Protein AF-A0A7M4A705-F1 (afdb_monomer)

Nearest PDB structures (foldseek):
  5vox-assembly1_R  TM=2.784E-01  e=8.210E+00  Saccharomyces cerevisiae S288C

Sequence (404 aa):
MNDDNDATVGVFSNENLLPVPAVLATLLVLFFGTDYVANGGIESDGYVDLLILPVIAALAAFLGMVLNTFGESASATKSRNSLISILIIFISYILIEFSILEPLEGFTFAFMAVSSLLLFISGRNEELTILLSVVIGFHLAISTATRYSLDETSWAGNPDELIDVVRSSIGSIFFASWAASISLGVLLTLAMRGRFATPGTGSWFSDLPSIMPNAGIITATAVFVVNLIPVIWLSTFDDVTSYDNHLYLGSVWAIFATIVVIFVSFCNSERWHVLGTVVALNWVMYTLAHLQEIGNDLPLSQLNGDGNISLFTWFLLVFWLNVGGMMIAASGRFGDISPRRDNSEFRKWWNQHSYGVMVSLALFVALAVRVGWNVLPAMNAAGTGLWDMSGGSDPWYMKRVVDY

Secondary structure (DSSP, 8-state):
-------------GGGGTHHHHHHHHHHHHHHHHHHHHHS---GGGHHHHHHHHHHHHHHHHHHHHHHHT---TTSHHHHHHHHHHHHHHHHHHHHHTTSS-HHHHHHHHHHHHHHHHHHHTT-HHHHHHHHHHHHHHHHHHHHHHT---BGGG--S-HHHHHHHHHHHHHHHHHHHHHHHHHHHHHHHHHHBTTTBPPP-STTTTTS-SS--HHHHHHHHHHHHHHHHHHHHHTT--BHHHHHTT-S--HHHHHHHHHHHHHHHHHHHTT-HHHHHHHHHHHHHHHHHHHHHTTPPPSSGGGS--SHHHHHHHHHHHHHHHHHHHHHHHTTTTS--SPPSS--HHHHHHHHHHHHHHHHHHHHHHHHHHIIIIIHHHH--TTTTS----S-SHHHHHHHHHH-

Solvent-accessible surface area (backbone atoms only — not comparable to full-atom values): 21625 Å² total; per-residue (Å²): 134,87,81,90,83,84,74,82,68,78,75,80,69,63,44,67,59,46,58,50,63,52,51,52,53,54,50,49,52,51,51,53,53,47,40,34,62,50,62,76,50,82,66,87,87,58,56,66,80,57,42,48,56,37,50,40,32,41,52,20,28,51,50,17,46,55,69,62,74,81,64,87,63,82,82,62,42,63,64,48,50,53,50,50,41,51,48,44,42,50,50,27,51,48,36,32,76,70,67,76,34,53,70,66,50,23,50,41,27,30,52,29,17,40,51,26,28,55,26,51,76,59,34,22,45,51,59,40,42,36,50,50,20,46,54,34,20,45,45,48,11,50,50,51,23,78,68,56,74,58,40,63,86,72,61,84,74,56,75,60,57,49,55,52,51,54,53,49,51,34,50,50,45,22,53,17,38,25,49,23,28,35,32,43,23,49,32,49,37,50,67,30,26,53,75,43,29,68,60,31,70,28,85,92,52,48,88,52,64,53,57,64,53,68,70,58,52,51,49,34,47,51,43,21,52,45,27,37,47,26,32,54,54,59,29,66,53,56,44,47,54,55,58,74,69,52,56,63,64,44,59,68,56,26,52,53,50,38,51,48,54,53,49,31,52,49,23,53,62,57,32,38,39,42,61,20,43,48,53,51,50,51,51,52,50,50,50,55,52,48,41,44,75,48,70,45,85,57,96,51,67,57,71,71,45,94,47,70,68,15,56,50,47,51,50,51,50,56,50,50,51,46,53,50,42,40,52,46,32,72,69,38,77,84,43,71,62,69,79,61,94,64,82,30,71,67,55,53,51,42,72,76,45,42,69,61,53,51,53,53,50,50,51,51,50,51,49,52,52,48,38,62,70,48,48,51,52,24,53,57,24,78,86,60,82,53,53,36,67,82,79,52,69,63,56,55,55,52,47,53,61,71,75,103

Radius of gyration: 25.68 Å; Cα contacts (8 Å, |Δi|>4): 432; chains: 1; bounding box: 62×64×97 Å

Foldseek 3Di:
DDDPPPPPPPDPQCLALVLLVVLLVVLVVLLQVLCCLQPVGDDPPPPCVLCLLLVLLSVLLSLLLVVQVPDDDDPVRPVVLVVVLVVLLVVLVVCCVVVVDPPSSSVSSSVNNNVSNVCVVQLVSLVNLLVSLLRSQLSSLLVSLVPHDADAPPDPDDPLVLVLLSVVLSVQLSVLSSQLSSLVSNLSSLQSQLPRHDQGCDLLRVLADSHHDPLVSVLSVQLNVLSSQQSSFSSNHRHSVLSVLVLGDTPVLSVVSNVLSVVLSQCLLQLVQLVSLLSVLVSVLVVVLVNLVSPHDDPDNLCNDPDPSNVVVSVCVNVVSSVVSNVCSVVQVSHDNPGDPDHGSVVVSCVVCVVVVVVVVVVVVVVVCCCVPPVSCQQRDPPPPGGDPPPPDVVVVVVVVVVD

Mean predicted aligned error: 9.16 Å

Structure (mmCIF, N/CA/C/O backbone):
data_AF-A0A7M4A705-F1
#
_entry.id   AF-A0A7M4A705-F1
#
loop_
_atom_site.group_PDB
_atom_site.id
_atom_site.type_symbol
_atom_site.label_atom_id
_atom_site.label_alt_id
_atom_site.label_comp_id
_atom_site.label_asym_id
_atom_site.label_entity_id
_atom_site.label_seq_id
_atom_site.pdbx_PDB_ins_code
_atom_site.Cartn_x
_atom_site.Cartn_y
_atom_site.Cartn_z
_atom_site.occupancy
_atom_site.B_iso_or_equiv
_atom_site.auth_seq_id
_atom_site.auth_comp_id
_atom_site.auth_asym_id
_atom_site.auth_atom_id
_atom_site.pdbx_PDB_model_num
ATOM 1 N N . MET A 1 1 ? -18.589 -11.252 60.929 1.00 35.91 1 MET A N 1
ATOM 2 C CA . MET A 1 1 ? -18.069 -12.181 59.911 1.00 35.91 1 MET A CA 1
ATOM 3 C C . MET A 1 1 ? -18.164 -11.439 58.597 1.00 35.91 1 MET A C 1
ATOM 5 O O . MET A 1 1 ? -19.275 -11.191 58.152 1.00 35.91 1 MET A O 1
ATOM 9 N N . ASN A 1 2 ? -17.018 -10.941 58.126 1.00 32.50 2 ASN A N 1
ATOM 10 C CA . ASN A 1 2 ? -16.837 -10.385 56.787 1.00 32.50 2 ASN A CA 1
ATOM 11 C C . ASN A 1 2 ? -17.105 -11.486 55.765 1.00 32.50 2 ASN A C 1
ATOM 13 O O . ASN A 1 2 ? -16.564 -12.572 55.941 1.00 32.50 2 ASN A O 1
ATOM 17 N N . ASP A 1 3 ? -17.828 -11.158 54.702 1.00 31.78 3 ASP A N 1
ATOM 18 C CA . ASP A 1 3 ? -17.612 -11.770 53.395 1.00 31.78 3 ASP A CA 1
ATOM 19 C C . ASP A 1 3 ? -17.356 -10.621 52.415 1.00 31.78 3 ASP A C 1
ATOM 21 O O . ASP A 1 3 ? -18.271 -9.993 51.883 1.00 31.78 3 ASP A O 1
ATOM 25 N N . ASP A 1 4 ? -16.069 -10.308 52.267 1.00 32.56 4 ASP A N 1
ATOM 26 C CA . ASP A 1 4 ? -15.513 -9.468 51.216 1.00 32.56 4 ASP A CA 1
ATOM 27 C C . ASP A 1 4 ? -15.611 -10.243 49.892 1.00 32.56 4 ASP A C 1
ATOM 29 O O . ASP A 1 4 ? -14.819 -11.147 49.640 1.00 32.56 4 ASP A O 1
ATOM 33 N N . ASN A 1 5 ? -16.597 -9.916 49.054 1.00 35.31 5 ASN A N 1
ATOM 34 C CA . ASN A 1 5 ? -16.778 -10.510 47.722 1.00 35.31 5 ASN A CA 1
ATOM 35 C C . ASN A 1 5 ? -16.990 -9.443 46.636 1.00 35.31 5 ASN A C 1
ATOM 37 O O . ASN A 1 5 ? -17.727 -9.664 45.680 1.00 35.31 5 ASN A O 1
ATOM 41 N N . ASP A 1 6 ? -16.330 -8.290 46.767 1.00 32.19 6 ASP A N 1
ATOM 42 C CA . ASP A 1 6 ? -16.432 -7.196 45.789 1.00 32.19 6 ASP A CA 1
ATOM 43 C C . ASP A 1 6 ? -15.060 -6.740 45.269 1.00 32.19 6 ASP A C 1
ATOM 45 O O . ASP A 1 6 ? -14.727 -5.560 45.201 1.00 32.19 6 ASP A O 1
ATOM 49 N N . ALA A 1 7 ? -14.226 -7.716 44.911 1.00 30.45 7 ALA A N 1
ATOM 50 C CA . ALA A 1 7 ? -12.954 -7.483 44.238 1.00 30.45 7 ALA A CA 1
ATOM 51 C C . ALA A 1 7 ? -12.824 -8.379 43.001 1.00 30.45 7 ALA A C 1
ATOM 53 O O . ALA A 1 7 ? -11.877 -9.153 42.864 1.00 30.45 7 ALA A O 1
ATOM 54 N N . THR A 1 8 ? -13.744 -8.244 42.042 1.00 31.98 8 THR A N 1
ATOM 55 C CA . THR A 1 8 ? -13.377 -8.496 40.643 1.00 31.98 8 THR A CA 1
ATOM 56 C C . THR A 1 8 ? -12.507 -7.333 40.184 1.00 31.98 8 THR A C 1
ATOM 58 O O . THR A 1 8 ? -12.970 -6.398 39.534 1.00 31.98 8 THR A O 1
ATOM 61 N N . VAL A 1 9 ? -11.234 -7.376 40.585 1.00 32.25 9 VAL A N 1
ATOM 62 C CA . VAL A 1 9 ? -10.157 -6.591 39.984 1.00 32.25 9 VAL A CA 1
ATOM 63 C C . VAL A 1 9 ? -10.274 -6.793 38.478 1.00 32.25 9 VAL A C 1
ATOM 65 O O . VAL A 1 9 ? -10.181 -7.926 38.003 1.00 32.25 9 VAL A O 1
ATOM 68 N N . GLY A 1 10 ? -10.563 -5.712 37.749 1.00 32.25 10 GLY A N 1
ATOM 69 C CA . GLY A 1 10 ? -10.679 -5.725 36.297 1.00 32.25 10 GLY A CA 1
ATOM 70 C C . GLY A 1 10 ? -9.445 -6.390 35.707 1.00 32.25 10 GLY A C 1
ATOM 71 O O . GLY A 1 10 ? -8.340 -5.856 35.791 1.00 32.25 10 GLY A O 1
ATOM 72 N N . VAL A 1 11 ? -9.629 -7.598 35.177 1.00 32.50 11 VAL A N 1
ATOM 73 C CA . VAL A 1 11 ? -8.563 -8.351 34.527 1.00 32.50 11 VAL A CA 1
ATOM 74 C C . VAL A 1 11 ? -8.076 -7.495 33.368 1.00 32.50 11 VAL A C 1
ATOM 76 O O . VAL A 1 11 ? -8.828 -7.184 32.447 1.00 32.50 11 VAL A O 1
ATOM 79 N N . PHE A 1 12 ? -6.821 -7.072 33.465 1.00 41.53 12 PHE A N 1
ATOM 80 C CA . PHE A 1 12 ? -6.098 -6.324 32.452 1.00 41.53 12 PHE A CA 1
ATOM 81 C C . PHE A 1 12 ? -6.189 -7.092 31.123 1.00 41.53 12 PHE A C 1
ATOM 83 O O . PHE A 1 12 ? -5.509 -8.104 30.942 1.00 41.53 12 PHE A O 1
ATOM 90 N N . SER A 1 13 ? -7.071 -6.686 30.202 1.00 48.84 13 SER A N 1
ATOM 91 C CA . SER A 1 13 ? -7.188 -7.370 28.911 1.00 48.84 13 SER A CA 1
ATOM 92 C C . SER A 1 13 ? -6.020 -6.931 28.023 1.00 48.84 13 SER A C 1
ATOM 94 O O . SER A 1 13 ? -6.137 -5.992 27.234 1.00 48.84 13 SER A O 1
ATOM 96 N N . ASN A 1 14 ? -4.878 -7.612 28.169 1.00 60.25 14 ASN A N 1
ATOM 97 C CA . ASN A 1 14 ? -3.669 -7.438 27.350 1.00 60.25 14 ASN A CA 1
ATOM 98 C C . ASN A 1 14 ? -3.934 -7.521 25.837 1.00 60.25 14 ASN A C 1
ATOM 100 O O . ASN A 1 14 ? -3.104 -7.077 25.048 1.00 60.25 14 ASN A O 1
ATOM 104 N N . GLU A 1 15 ? -5.077 -8.082 25.437 1.00 61.69 15 GLU A N 1
ATOM 105 C CA . GLU A 1 15 ? -5.498 -8.251 24.047 1.00 61.69 15 GLU A CA 1
ATOM 106 C C . GLU A 1 15 ? -5.378 -6.933 23.269 1.00 61.69 15 GLU A C 1
ATOM 108 O O . GLU A 1 15 ? -4.644 -6.857 22.290 1.00 61.69 15 GLU A O 1
ATOM 113 N N . ASN A 1 16 ? -5.925 -5.833 23.788 1.00 74.00 16 ASN A N 1
ATOM 114 C CA . ASN A 1 16 ? -5.931 -4.562 23.060 1.00 74.00 16 ASN A CA 1
ATOM 115 C C . ASN A 1 16 ? -4.558 -3.898 22.889 1.00 74.00 16 ASN A C 1
ATOM 117 O O . ASN A 1 16 ? -4.457 -2.959 22.109 1.00 74.00 16 ASN A O 1
ATOM 121 N N . LEU A 1 17 ? -3.510 -4.366 23.572 1.00 82.69 17 LEU A N 1
ATOM 122 C CA . LEU A 1 17 ? -2.152 -3.825 23.445 1.00 82.69 17 LEU A CA 1
ATOM 123 C C . LEU A 1 17 ? -1.294 -4.596 22.429 1.00 82.69 17 LEU A C 1
ATOM 125 O O . LEU A 1 17 ? -0.281 -4.066 21.977 1.00 82.69 17 LEU A O 1
ATOM 129 N N . LEU A 1 18 ? -1.696 -5.812 22.031 1.00 86.06 18 LEU A N 1
ATOM 130 C CA . LEU A 1 18 ? -0.962 -6.653 21.075 1.00 86.06 18 LEU A CA 1
ATOM 131 C C . LEU A 1 18 ? -0.768 -6.038 19.670 1.00 86.06 18 LEU A C 1
ATOM 133 O O . LEU A 1 18 ? 0.268 -6.319 19.061 1.00 86.06 18 LEU A O 1
ATOM 137 N N . PRO A 1 19 ? -1.686 -5.210 19.124 1.00 87.94 19 PRO A N 1
ATOM 138 C CA . PRO A 1 19 ? -1.500 -4.594 17.808 1.00 87.94 19 PRO A CA 1
ATOM 139 C C . PRO A 1 19 ? -0.195 -3.812 17.661 1.00 87.94 19 PRO A C 1
ATOM 141 O O . PRO A 1 19 ? 0.418 -3.862 16.601 1.00 87.94 19 PRO A O 1
ATOM 144 N N . VAL A 1 20 ? 0.275 -3.148 18.721 1.00 91.69 20 VAL A N 1
ATOM 145 C CA . VAL A 1 20 ? 1.488 -2.321 18.660 1.00 91.69 20 VAL A CA 1
ATOM 146 C C . VAL A 1 20 ? 2.751 -3.147 18.364 1.00 91.69 20 VAL A C 1
ATOM 148 O O . VAL A 1 20 ? 3.382 -2.905 17.331 1.00 91.69 20 VAL A O 1
ATOM 151 N N . PRO A 1 21 ? 3.132 -4.144 19.193 1.00 92.69 21 PRO A N 1
ATOM 152 C CA . PRO A 1 21 ? 4.294 -4.979 18.904 1.00 92.69 21 PRO A CA 1
ATOM 153 C C . PRO A 1 21 ? 4.106 -5.833 17.644 1.00 92.69 21 PRO A C 1
ATOM 155 O O . PRO A 1 21 ? 5.085 -6.090 16.948 1.00 92.69 21 PRO A O 1
ATOM 158 N N . ALA A 1 22 ? 2.875 -6.244 17.312 1.00 92.81 22 ALA A N 1
ATOM 159 C CA . ALA A 1 22 ? 2.604 -7.009 16.096 1.00 92.81 22 ALA A CA 1
ATOM 160 C C . ALA A 1 22 ? 2.876 -6.189 14.823 1.00 92.81 22 ALA A C 1
ATOM 162 O O . ALA A 1 22 ? 3.562 -6.674 13.922 1.00 92.81 22 ALA A O 1
ATOM 163 N N . VAL A 1 23 ? 2.388 -4.944 14.757 1.00 94.69 23 VAL A N 1
ATOM 164 C CA . VAL A 1 23 ? 2.645 -4.031 13.629 1.00 94.69 23 VAL A CA 1
ATOM 165 C C . VAL A 1 23 ? 4.131 -3.705 13.523 1.00 94.69 23 VAL A C 1
ATOM 167 O O . VAL A 1 23 ? 4.688 -3.796 12.435 1.00 94.69 23 VAL A O 1
ATOM 170 N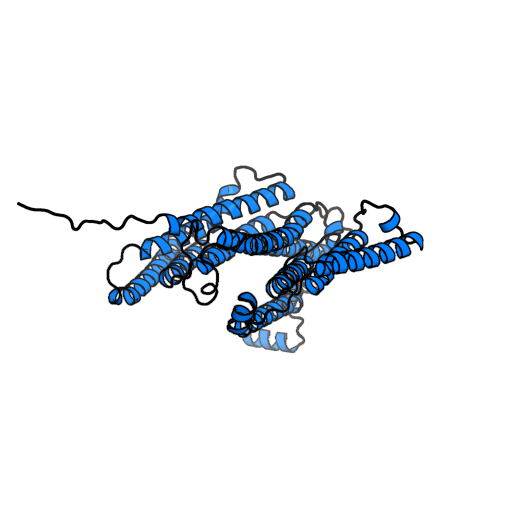 N . LEU A 1 24 ? 4.802 -3.396 14.638 1.00 95.44 24 LEU A N 1
ATOM 171 C CA . LEU A 1 24 ? 6.242 -3.136 14.610 1.00 95.44 24 LEU A CA 1
ATOM 172 C C . LEU A 1 24 ? 7.014 -4.350 14.071 1.00 95.44 24 LEU A C 1
ATOM 174 O O . LEU A 1 24 ? 7.782 -4.214 13.125 1.00 95.44 24 LEU A O 1
ATOM 178 N N . ALA A 1 25 ? 6.789 -5.544 14.627 1.00 95.38 25 ALA A N 1
ATOM 179 C CA . ALA A 1 25 ? 7.526 -6.745 14.237 1.00 95.38 25 ALA A CA 1
ATOM 180 C C . ALA A 1 25 ? 7.324 -7.109 12.758 1.00 95.38 25 ALA A C 1
ATOM 182 O O . ALA A 1 25 ? 8.271 -7.461 12.063 1.00 95.38 25 ALA A O 1
ATOM 183 N N . THR A 1 26 ? 6.096 -7.011 12.260 1.00 95.25 26 THR A N 1
ATOM 184 C CA . THR A 1 26 ? 5.763 -7.352 10.868 1.00 95.25 26 THR A CA 1
ATOM 185 C C . THR A 1 26 ? 6.306 -6.339 9.865 1.00 95.25 26 THR A C 1
ATOM 187 O O . THR A 1 26 ? 6.794 -6.742 8.810 1.00 95.25 26 THR A O 1
ATOM 190 N N . LEU A 1 27 ? 6.290 -5.046 10.195 1.00 96.00 27 LEU A N 1
ATOM 191 C CA . LEU A 1 27 ? 6.918 -4.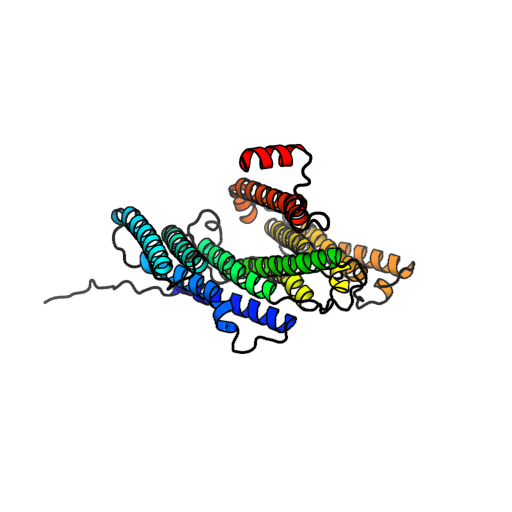018 9.366 1.00 96.00 27 LEU A CA 1
ATOM 192 C C . LEU A 1 27 ? 8.445 -4.126 9.375 1.00 96.00 27 LEU A C 1
ATOM 194 O O . LEU A 1 27 ? 9.065 -3.923 8.336 1.00 96.00 27 LEU A O 1
ATOM 198 N N . LEU A 1 28 ? 9.052 -4.521 10.498 1.00 94.00 28 LEU A N 1
ATOM 199 C CA . LEU A 1 28 ? 10.480 -4.845 10.543 1.00 94.00 28 LEU A CA 1
ATOM 200 C C . LEU A 1 28 ? 10.816 -6.050 9.659 1.00 94.00 28 LEU A C 1
ATOM 202 O O . LEU A 1 28 ? 11.815 -6.018 8.953 1.00 94.00 28 LEU A O 1
ATOM 206 N N . VAL A 1 29 ? 9.977 -7.092 9.643 1.00 94.06 29 VAL A N 1
ATOM 207 C CA . VAL A 1 29 ? 10.157 -8.233 8.728 1.00 94.06 29 VAL A CA 1
ATOM 208 C C . VAL A 1 29 ? 10.083 -7.788 7.270 1.00 94.06 29 VAL A C 1
ATOM 210 O O . VAL A 1 29 ? 10.914 -8.219 6.473 1.00 94.06 29 VAL A O 1
ATOM 213 N N . LEU A 1 30 ? 9.129 -6.918 6.920 1.00 93.88 30 LEU A N 1
ATOM 214 C CA . LEU A 1 30 ? 9.053 -6.339 5.580 1.00 93.88 30 LEU A CA 1
ATOM 215 C C . LEU A 1 30 ? 10.343 -5.577 5.248 1.00 93.88 30 LEU A C 1
ATOM 217 O O . LEU A 1 30 ? 10.970 -5.886 4.243 1.00 93.88 30 LEU A O 1
ATOM 221 N N . PHE A 1 31 ? 10.765 -4.661 6.123 1.00 91.81 31 PHE A N 1
ATOM 222 C CA . PHE A 1 31 ? 11.977 -3.856 5.962 1.00 91.81 31 PHE A CA 1
ATOM 223 C C . PHE A 1 31 ? 13.240 -4.708 5.779 1.00 91.81 31 PHE A C 1
ATOM 225 O O . PHE A 1 31 ? 13.969 -4.533 4.806 1.00 91.81 31 PHE A O 1
ATOM 232 N N . PHE A 1 32 ? 13.493 -5.660 6.680 1.00 90.25 32 PHE A N 1
ATOM 233 C CA . PHE A 1 32 ? 14.672 -6.521 6.585 1.00 90.25 32 PHE A CA 1
ATOM 234 C C . PHE A 1 32 ? 14.609 -7.448 5.375 1.00 90.25 32 PHE A C 1
ATOM 236 O O . PHE A 1 32 ? 15.640 -7.725 4.773 1.00 90.25 32 PHE A O 1
ATOM 243 N N . GLY A 1 33 ? 13.417 -7.915 4.996 1.00 88.62 33 GLY A N 1
ATOM 244 C CA . GLY A 1 33 ? 13.233 -8.715 3.791 1.00 88.62 33 GLY A CA 1
ATOM 245 C C . GLY A 1 33 ? 13.576 -7.929 2.528 1.00 88.62 33 GLY A C 1
ATOM 246 O O . GLY A 1 33 ? 14.330 -8.419 1.693 1.00 88.62 33 GLY A O 1
ATOM 247 N N . THR A 1 34 ? 13.068 -6.701 2.404 1.00 86.75 34 THR A N 1
ATOM 248 C CA . THR A 1 34 ? 13.333 -5.836 1.245 1.00 86.75 34 THR A CA 1
ATOM 249 C C . THR A 1 34 ? 14.787 -5.399 1.196 1.00 86.75 34 THR A C 1
ATOM 251 O O . THR A 1 34 ? 15.397 -5.387 0.134 1.00 86.75 34 THR A O 1
ATOM 254 N N . ASP A 1 35 ? 15.369 -5.107 2.354 1.00 84.88 35 ASP A N 1
ATOM 255 C CA . ASP A 1 35 ? 16.758 -4.696 2.433 1.00 84.88 35 ASP A CA 1
ATOM 256 C C . ASP A 1 35 ? 17.740 -5.835 2.148 1.00 84.88 35 ASP A C 1
ATOM 258 O O . ASP A 1 35 ? 18.757 -5.632 1.495 1.00 84.88 35 ASP A O 1
ATOM 262 N N . TYR A 1 36 ? 17.425 -7.052 2.589 1.00 85.44 36 TYR A N 1
ATOM 263 C CA . TYR A 1 36 ? 18.220 -8.224 2.246 1.00 85.44 36 TYR A CA 1
ATOM 264 C C . TYR A 1 36 ? 18.252 -8.463 0.732 1.00 85.44 36 TYR A C 1
ATOM 266 O O . TYR A 1 36 ? 19.300 -8.812 0.196 1.00 85.44 36 TYR A O 1
ATOM 274 N N . VAL A 1 37 ? 17.121 -8.248 0.051 1.00 84.69 37 VAL A N 1
ATOM 275 C CA . VAL A 1 37 ? 17.038 -8.340 -1.414 1.00 84.69 37 VAL A CA 1
ATOM 276 C C . VAL A 1 37 ? 17.846 -7.225 -2.082 1.00 84.69 37 VAL A C 1
ATOM 278 O O . VAL A 1 37 ? 18.586 -7.526 -3.008 1.00 84.69 37 VAL A O 1
ATOM 281 N N . ALA A 1 38 ? 17.751 -5.986 -1.587 1.00 78.25 38 ALA A N 1
ATOM 282 C CA . ALA A 1 38 ? 18.429 -4.823 -2.171 1.00 78.25 38 ALA A CA 1
ATOM 283 C C . ALA A 1 38 ? 19.942 -4.782 -1.932 1.00 78.25 38 ALA A C 1
ATOM 285 O O . ALA A 1 38 ? 20.707 -4.431 -2.817 1.00 78.25 38 ALA A O 1
ATOM 286 N N . ASN A 1 39 ? 20.374 -5.105 -0.715 1.00 72.69 39 ASN A N 1
ATOM 287 C CA . ASN A 1 39 ? 21.707 -4.763 -0.218 1.00 72.69 39 ASN A CA 1
ATOM 288 C C . ASN A 1 39 ? 22.475 -5.974 0.334 1.00 72.69 39 ASN A C 1
ATOM 290 O O . ASN A 1 39 ? 23.563 -5.818 0.883 1.00 72.69 39 ASN A O 1
ATOM 294 N N . GLY A 1 40 ? 21.912 -7.186 0.263 1.00 70.50 40 GLY A N 1
ATOM 295 C CA . GLY A 1 40 ? 22.525 -8.391 0.837 1.00 70.50 40 GLY A CA 1
ATOM 296 C C . GLY A 1 40 ? 22.524 -8.443 2.374 1.00 70.50 40 GLY A C 1
ATOM 297 O O . GLY A 1 40 ? 23.096 -9.368 2.953 1.00 70.50 40 GLY A O 1
ATOM 298 N N . GLY A 1 41 ? 21.858 -7.490 3.041 1.00 64.06 41 GLY A N 1
ATOM 299 C CA . GLY A 1 41 ? 21.725 -7.390 4.498 1.00 64.06 41 GLY A CA 1
ATOM 300 C C . GLY A 1 41 ? 22.378 -6.142 5.112 1.00 64.06 41 GLY A C 1
ATOM 301 O O . GLY A 1 41 ? 22.986 -5.322 4.427 1.00 64.06 41 GLY A O 1
ATOM 302 N N . ILE A 1 42 ? 22.233 -5.984 6.432 1.00 66.38 42 ILE A N 1
ATOM 303 C CA . ILE A 1 42 ? 22.808 -4.871 7.211 1.00 66.38 42 ILE A CA 1
ATOM 304 C C . ILE A 1 42 ? 23.984 -5.376 8.053 1.00 66.38 42 ILE A C 1
ATOM 306 O O . ILE A 1 42 ? 23.843 -6.345 8.808 1.00 66.38 42 ILE A O 1
ATOM 310 N N . GLU A 1 43 ? 25.116 -4.673 7.977 1.00 64.81 43 GLU A N 1
ATOM 311 C CA . GLU A 1 43 ? 26.236 -4.820 8.913 1.00 64.81 43 GLU A CA 1
ATOM 312 C C . GLU A 1 43 ? 25.853 -4.304 10.315 1.00 64.81 43 GLU A C 1
ATOM 314 O O . GLU A 1 43 ? 25.137 -3.313 10.453 1.00 64.81 43 GLU A O 1
ATOM 319 N N . SER A 1 44 ? 26.316 -4.973 11.379 1.00 60.41 44 SER A N 1
ATOM 320 C CA . SER A 1 44 ? 25.795 -4.824 12.755 1.00 60.41 44 SER A CA 1
ATOM 321 C C . SER A 1 44 ? 25.788 -3.408 13.339 1.00 60.41 44 SER A C 1
ATOM 323 O O . SER A 1 44 ? 25.003 -3.146 14.249 1.00 60.41 44 SER A O 1
ATOM 325 N N . ASP A 1 45 ? 26.616 -2.502 12.827 1.00 58.66 45 ASP A N 1
ATOM 326 C CA . ASP A 1 45 ? 26.813 -1.171 13.409 1.00 58.66 45 ASP A CA 1
ATOM 327 C C . ASP A 1 45 ? 25.790 -0.124 12.923 1.00 58.66 45 ASP A C 1
ATOM 329 O O . ASP A 1 45 ? 25.680 0.936 13.529 1.00 58.66 45 ASP A O 1
ATOM 333 N N . GLY A 1 46 ? 24.980 -0.423 11.893 1.00 63.81 46 GLY A N 1
ATOM 334 C CA . GLY A 1 46 ? 23.988 0.513 11.330 1.00 63.81 46 GLY A CA 1
ATOM 335 C C . GLY A 1 46 ? 22.546 0.367 11.844 1.00 63.81 46 GLY A C 1
ATOM 336 O O . GLY A 1 46 ? 21.682 1.166 11.486 1.00 63.81 46 GLY A O 1
ATOM 337 N N . TYR A 1 47 ? 22.238 -0.651 12.659 1.00 67.75 47 TYR A N 1
ATOM 338 C CA . TYR A 1 47 ? 20.848 -0.953 13.046 1.00 67.75 47 TYR A CA 1
ATOM 339 C C . TYR A 1 47 ? 20.235 0.065 14.014 1.00 67.75 47 TYR A C 1
ATOM 341 O O . TYR A 1 47 ? 19.023 0.274 13.992 1.00 67.75 47 TYR A O 1
ATOM 349 N N . VAL A 1 48 ? 21.038 0.661 14.896 1.00 68.50 48 VAL A N 1
ATOM 350 C CA . VAL A 1 48 ? 20.516 1.501 15.985 1.00 68.50 48 VAL A CA 1
ATOM 351 C C . VAL A 1 48 ? 19.918 2.794 15.431 1.00 68.50 48 VAL A C 1
ATOM 353 O O . VAL A 1 48 ? 18.778 3.124 15.759 1.00 68.50 48 VAL A O 1
ATOM 356 N N . ASP A 1 49 ? 20.626 3.449 14.514 1.00 73.00 49 ASP A N 1
ATOM 357 C CA . ASP A 1 49 ? 20.218 4.744 13.960 1.00 73.00 49 ASP A CA 1
ATOM 358 C C . ASP A 1 49 ? 19.009 4.623 13.019 1.00 73.00 49 ASP A C 1
ATOM 360 O O . ASP A 1 49 ? 18.165 5.514 12.953 1.00 73.00 49 ASP A O 1
ATOM 364 N N . LEU A 1 50 ? 18.864 3.492 12.319 1.00 79.75 50 LEU A N 1
ATOM 365 C CA . LEU A 1 50 ? 17.747 3.271 11.392 1.00 79.75 50 LEU A CA 1
ATOM 366 C C . LEU A 1 50 ? 16.440 2.904 12.108 1.00 79.75 50 LEU A C 1
ATOM 368 O O . LEU A 1 50 ? 15.354 3.173 11.594 1.00 79.75 50 LEU A O 1
ATOM 372 N N . LEU A 1 51 ? 16.525 2.268 13.280 1.00 85.50 51 LEU A N 1
ATOM 373 C CA . LEU A 1 51 ? 15.362 1.703 13.971 1.00 85.50 51 LEU A CA 1
ATOM 374 C C . LEU A 1 51 ? 14.839 2.577 15.114 1.00 85.50 51 LEU A C 1
ATOM 376 O O . LEU A 1 51 ? 13.746 2.305 15.620 1.00 85.50 51 LEU A O 1
ATOM 380 N N . ILE A 1 52 ? 15.561 3.634 15.498 1.00 89.12 52 ILE A N 1
ATOM 381 C CA . ILE A 1 52 ? 15.183 4.495 16.624 1.00 89.12 52 ILE A CA 1
ATOM 382 C C . ILE A 1 52 ? 13.798 5.126 16.433 1.00 89.12 52 ILE A C 1
ATOM 384 O O . ILE A 1 52 ? 12.935 4.986 17.298 1.00 89.12 52 ILE A O 1
ATOM 388 N N . LEU A 1 53 ? 13.518 5.710 15.264 1.00 92.00 53 LEU A N 1
ATOM 389 C CA . LEU A 1 53 ? 12.235 6.355 14.963 1.00 92.00 53 LEU A CA 1
ATOM 390 C C . LEU A 1 53 ? 11.046 5.366 14.940 1.00 92.00 53 LEU A C 1
ATOM 392 O O . LEU A 1 53 ? 10.053 5.628 15.628 1.00 92.00 53 LEU A O 1
ATOM 396 N N . PRO A 1 54 ? 11.114 4.211 14.241 1.00 93.19 54 PRO A N 1
ATOM 397 C CA . PRO A 1 54 ? 10.108 3.148 14.341 1.00 93.19 54 PRO A CA 1
ATOM 398 C C . PRO A 1 54 ? 9.820 2.691 15.777 1.00 93.19 54 PRO A C 1
ATOM 400 O O . PRO A 1 54 ? 8.659 2.514 16.159 1.00 93.19 54 PRO A O 1
ATOM 403 N N . VAL A 1 55 ? 10.870 2.509 16.583 1.00 92.75 55 VAL A N 1
ATOM 404 C CA . VAL A 1 55 ? 10.752 2.050 17.974 1.00 92.75 55 VAL A CA 1
ATOM 405 C C . VAL A 1 55 ? 10.124 3.129 18.851 1.00 92.75 55 VAL A C 1
ATOM 407 O O . VAL A 1 55 ? 9.222 2.822 19.631 1.00 92.75 55 VAL A O 1
ATOM 410 N N . ILE A 1 56 ? 10.528 4.392 18.692 1.00 93.44 56 ILE A N 1
ATOM 411 C CA . ILE A 1 56 ? 9.934 5.535 19.396 1.00 93.44 56 ILE A CA 1
ATOM 412 C C . ILE A 1 56 ? 8.448 5.663 19.054 1.00 93.44 56 ILE A C 1
ATOM 414 O O . ILE A 1 56 ? 7.633 5.821 19.962 1.00 93.44 56 ILE A O 1
ATOM 418 N N . ALA A 1 57 ? 8.070 5.531 17.779 1.00 94.75 57 ALA A N 1
ATOM 419 C CA . ALA A 1 57 ? 6.673 5.567 17.348 1.00 94.75 57 ALA A CA 1
ATOM 420 C C . ALA A 1 57 ? 5.833 4.458 18.010 1.00 94.75 57 ALA A C 1
ATOM 422 O O . ALA A 1 57 ? 4.741 4.726 18.520 1.00 94.75 57 ALA A O 1
ATOM 423 N N . ALA A 1 58 ? 6.352 3.226 18.053 1.00 94.69 58 ALA A N 1
ATOM 424 C CA . ALA A 1 58 ? 5.687 2.098 18.703 1.00 94.69 58 ALA A CA 1
ATOM 425 C C . ALA A 1 58 ? 5.577 2.281 20.225 1.00 94.69 58 ALA A C 1
ATOM 427 O O . ALA A 1 58 ? 4.504 2.087 20.800 1.00 94.69 58 ALA A O 1
ATOM 428 N N . LEU A 1 59 ? 6.660 2.701 20.882 1.00 93.69 59 LEU A N 1
ATOM 429 C CA . LEU A 1 59 ? 6.688 2.947 22.323 1.00 93.69 59 LEU A CA 1
ATOM 430 C C . LEU A 1 59 ? 5.723 4.073 22.712 1.00 93.69 59 LEU A C 1
ATOM 432 O O . LEU A 1 59 ? 4.965 3.938 23.673 1.00 93.69 59 LEU A O 1
ATOM 436 N N . ALA A 1 60 ? 5.696 5.155 21.937 1.00 93.38 60 ALA A N 1
ATOM 437 C CA . ALA A 1 60 ? 4.767 6.260 22.116 1.00 93.38 60 ALA A CA 1
ATOM 438 C C . ALA A 1 60 ? 3.308 5.813 21.965 1.00 93.38 60 ALA A C 1
ATOM 440 O O . ALA A 1 60 ? 2.469 6.151 22.803 1.00 93.38 60 ALA A O 1
ATOM 441 N N . ALA A 1 61 ? 3.003 5.011 20.941 1.00 93.00 61 ALA A N 1
ATOM 442 C CA . ALA A 1 61 ? 1.662 4.471 20.747 1.00 93.00 61 ALA A CA 1
ATOM 443 C C . ALA A 1 61 ? 1.223 3.593 21.926 1.00 93.00 61 ALA A C 1
ATOM 445 O O . ALA A 1 61 ? 0.129 3.779 22.463 1.00 93.00 61 ALA A O 1
ATOM 446 N N . PHE A 1 62 ? 2.108 2.706 22.389 1.00 92.19 62 PHE A N 1
ATOM 447 C CA . PHE A 1 62 ? 1.873 1.874 23.567 1.00 92.19 62 PHE A CA 1
ATOM 448 C C . PHE A 1 62 ? 1.595 2.718 24.821 1.00 92.19 62 PHE A C 1
ATOM 450 O O . PHE A 1 62 ? 0.607 2.477 25.517 1.00 92.19 62 PHE A O 1
ATOM 457 N N . LEU A 1 63 ? 2.406 3.752 25.080 1.00 90.12 63 LEU A N 1
ATOM 458 C CA . LEU A 1 63 ? 2.186 4.682 26.193 1.00 90.12 63 LEU A CA 1
ATOM 459 C C . LEU A 1 63 ? 0.822 5.375 26.098 1.00 90.12 63 LEU A C 1
ATOM 461 O O . LEU A 1 63 ? 0.094 5.427 27.089 1.00 90.12 63 LEU A O 1
ATOM 465 N N . GLY A 1 64 ? 0.448 5.861 24.911 1.00 85.75 64 GLY A N 1
ATOM 466 C CA . GLY A 1 64 ? -0.851 6.496 24.677 1.00 85.75 64 GLY A CA 1
ATOM 467 C C . GLY A 1 64 ? -2.034 5.587 25.025 1.00 85.75 64 GLY A C 1
ATOM 468 O O . GLY A 1 64 ? -3.010 6.043 25.621 1.00 85.75 64 GLY A O 1
ATOM 469 N N . MET A 1 65 ? -1.934 4.290 24.724 1.00 86.00 65 MET A N 1
ATOM 470 C CA . MET A 1 65 ? -2.973 3.304 25.048 1.00 86.00 65 MET A CA 1
ATOM 471 C C . MET A 1 65 ? -3.027 2.991 26.548 1.00 86.00 65 MET A C 1
ATOM 473 O O . MET A 1 65 ? -4.105 2.984 27.147 1.00 86.00 65 MET A O 1
ATOM 477 N N . VAL A 1 66 ? -1.865 2.782 27.174 1.00 85.12 66 VAL A N 1
ATOM 478 C CA . VAL A 1 66 ? -1.756 2.456 28.604 1.00 85.12 66 VAL A CA 1
ATOM 479 C C . VAL A 1 66 ? -2.287 3.597 29.474 1.00 85.12 66 VAL A C 1
ATOM 481 O O . VAL A 1 66 ? -3.039 3.347 30.415 1.00 85.12 66 VAL A O 1
ATOM 484 N N . LEU A 1 67 ? -2.004 4.855 29.128 1.00 79.25 67 LEU A N 1
ATOM 485 C CA . LEU A 1 67 ? -2.463 6.024 29.891 1.00 79.25 67 LEU A CA 1
ATOM 486 C C . LEU A 1 67 ? -3.997 6.147 29.982 1.00 79.25 67 LEU A C 1
ATOM 488 O O . LEU A 1 67 ? -4.502 6.761 30.921 1.00 79.25 67 LEU A O 1
ATOM 492 N N . ASN A 1 68 ? -4.752 5.534 29.065 1.00 70.25 68 ASN A N 1
ATOM 493 C CA . ASN A 1 68 ? -6.215 5.516 29.130 1.00 70.25 68 ASN A CA 1
ATOM 494 C C . ASN A 1 68 ? -6.775 4.462 30.106 1.00 70.25 68 ASN A C 1
ATOM 496 O O . ASN A 1 68 ? -7.870 4.635 30.638 1.00 70.25 68 ASN A O 1
ATOM 500 N N . THR A 1 69 ? -6.043 3.373 30.356 1.00 66.25 69 THR A N 1
ATOM 501 C CA . THR A 1 69 ? -6.535 2.247 31.175 1.00 66.25 69 THR A CA 1
ATOM 502 C C . THR A 1 69 ? -6.642 2.556 32.673 1.00 66.25 69 THR A C 1
ATOM 504 O O . THR A 1 69 ? -7.381 1.883 33.384 1.00 66.25 69 THR A O 1
ATOM 507 N N . PHE A 1 70 ? -5.989 3.615 33.158 1.00 56.38 70 PHE A N 1
ATOM 508 C CA . PHE A 1 70 ? -5.909 3.962 34.584 1.00 56.38 70 PHE A CA 1
ATOM 509 C C . PHE A 1 70 ? -7.056 4.852 35.110 1.00 56.38 70 PHE A C 1
ATOM 511 O O . PHE A 1 70 ? -6.847 5.653 36.020 1.00 56.38 70 PHE A O 1
ATOM 518 N N . GLY A 1 71 ? -8.271 4.780 34.550 1.00 52.19 71 GLY A N 1
ATOM 519 C CA . GLY A 1 71 ? -9.280 5.813 34.804 1.00 52.19 71 GLY A CA 1
ATOM 520 C C . GLY A 1 71 ? -10.724 5.379 35.024 1.00 52.19 71 GLY A C 1
ATOM 521 O O . GLY A 1 71 ? -11.461 5.228 34.055 1.00 52.19 71 GLY A O 1
ATOM 522 N N . GLU A 1 72 ? -11.168 5.375 36.282 1.00 48.12 72 GLU A N 1
ATOM 523 C CA . GLU A 1 72 ? -12.585 5.322 36.666 1.00 48.12 72 GLU A CA 1
ATOM 524 C C . GLU A 1 72 ? -13.308 6.671 36.449 1.00 48.12 72 GLU A C 1
ATOM 526 O O . GLU A 1 72 ? -12.736 7.745 36.650 1.00 48.12 72 GLU A O 1
ATOM 531 N N . SER A 1 73 ? -14.600 6.588 36.096 1.00 48.97 73 SER A N 1
ATOM 532 C CA . SER A 1 73 ? -15.632 7.641 35.946 1.00 48.97 73 SER A CA 1
ATOM 533 C C . SER A 1 73 ? -15.607 8.548 34.693 1.00 48.97 73 SER A C 1
ATOM 535 O O . SER A 1 73 ? -14.649 9.251 34.390 1.00 48.97 73 SER A O 1
ATOM 537 N N . ALA A 1 74 ? -16.736 8.571 33.966 1.00 51.03 74 ALA A N 1
ATOM 538 C CA . ALA A 1 74 ? -16.867 9.091 32.599 1.00 51.03 74 ALA A CA 1
ATOM 539 C C . ALA A 1 74 ? -16.780 10.625 32.431 1.00 51.03 74 ALA A C 1
ATOM 541 O O . ALA A 1 74 ? -16.384 11.072 31.359 1.00 51.03 74 ALA A O 1
ATOM 542 N N . SER A 1 75 ? -17.103 11.457 33.432 1.00 45.53 75 SER A N 1
ATOM 543 C CA . SER A 1 75 ? -17.098 12.929 33.261 1.00 45.53 75 SER A CA 1
ATOM 544 C C . SER A 1 75 ? -15.739 13.588 33.537 1.00 45.53 75 SER A C 1
ATOM 546 O O . SER A 1 75 ? -15.446 14.643 32.976 1.00 45.53 75 SER A O 1
ATOM 548 N N . ALA A 1 76 ? -14.878 12.955 34.341 1.00 54.38 76 ALA A N 1
ATOM 549 C CA . ALA A 1 76 ? -13.507 13.408 34.596 1.00 54.38 76 ALA A CA 1
ATOM 550 C C . ALA A 1 76 ? -12.545 13.080 33.434 1.00 54.38 76 ALA A C 1
ATOM 552 O O . ALA A 1 76 ? -11.432 13.599 33.378 1.00 54.38 76 ALA A O 1
ATOM 553 N N . THR A 1 77 ? -12.976 12.248 32.480 1.00 63.16 77 THR A N 1
ATOM 554 C CA . THR A 1 77 ? -12.133 11.704 31.402 1.00 63.16 77 THR A CA 1
ATOM 555 C C . THR A 1 77 ? -11.701 12.751 30.380 1.00 63.16 77 THR A C 1
ATOM 557 O O . THR A 1 77 ? -10.528 12.801 30.040 1.00 63.16 77 THR A O 1
ATOM 560 N N . LYS A 1 78 ? -12.591 13.633 29.901 1.00 68.88 78 LYS A N 1
ATOM 561 C CA . LYS A 1 78 ? -12.254 14.535 28.781 1.00 68.88 78 LYS A CA 1
ATOM 562 C C . LYS A 1 78 ? -11.219 15.600 29.162 1.00 68.88 78 LYS A C 1
ATOM 564 O O . LYS A 1 78 ? -10.266 15.815 28.417 1.00 68.88 78 LYS A O 1
ATOM 569 N N . SER A 1 79 ? -11.382 16.225 30.332 1.00 71.31 79 SER A N 1
ATOM 570 C CA . SER A 1 79 ? -10.409 17.193 30.866 1.00 71.31 79 SER A CA 1
ATOM 571 C C . SER A 1 79 ? -9.080 16.510 31.204 1.00 71.31 79 SER A C 1
ATOM 573 O O . SER A 1 79 ? -8.024 16.976 30.783 1.00 71.31 79 SER A O 1
ATOM 575 N N . ARG A 1 80 ? -9.126 15.338 31.857 1.00 78.44 80 ARG A N 1
ATOM 576 C CA . ARG A 1 80 ? -7.936 14.526 32.148 1.00 78.44 80 ARG A CA 1
ATOM 577 C C . ARG A 1 80 ? -7.169 14.154 30.882 1.00 78.44 80 ARG A C 1
ATOM 579 O O . ARG A 1 80 ? -5.961 14.326 30.842 1.00 78.44 80 ARG A O 1
ATOM 586 N N . ASN A 1 81 ? -7.852 13.681 29.846 1.00 77.81 81 ASN A N 1
ATOM 587 C CA . ASN A 1 81 ? -7.204 13.238 28.613 1.00 77.81 81 ASN A CA 1
ATOM 588 C C . ASN A 1 81 ? -6.577 14.421 27.863 1.00 77.81 81 ASN A C 1
ATOM 590 O O . ASN A 1 81 ? -5.462 14.296 27.372 1.00 77.81 81 ASN A O 1
ATOM 594 N N . SER A 1 82 ? -7.226 15.592 27.870 1.00 82.50 82 SER A N 1
ATOM 595 C CA . SER A 1 82 ? -6.620 16.828 27.361 1.00 82.50 82 SER A CA 1
ATOM 596 C C . SER A 1 82 ? -5.365 17.224 28.147 1.00 82.50 82 SER A C 1
ATOM 598 O O . SER A 1 82 ? -4.378 17.631 27.542 1.00 82.50 82 SER A O 1
ATOM 600 N N . LEU A 1 83 ? -5.382 17.100 29.479 1.00 84.75 83 LEU A N 1
ATOM 601 C CA . LEU A 1 83 ? -4.215 17.376 30.325 1.00 84.75 83 LEU A CA 1
ATOM 602 C C . LEU A 1 83 ? -3.081 16.376 30.074 1.00 84.75 83 LEU A C 1
ATOM 604 O O . LEU A 1 83 ? -1.930 16.788 29.986 1.00 84.75 83 LEU A O 1
ATOM 608 N N . ILE A 1 84 ? -3.397 15.089 29.902 1.00 86.44 84 ILE A N 1
ATOM 609 C CA . ILE A 1 84 ? -2.418 14.053 29.545 1.00 86.44 84 ILE A CA 1
ATOM 610 C C . ILE A 1 84 ? -1.792 14.364 28.182 1.00 86.44 84 ILE A C 1
ATOM 612 O O . ILE A 1 84 ? -0.573 14.308 28.056 1.00 86.44 84 ILE A O 1
ATOM 616 N N . SER A 1 85 ? -2.583 14.747 27.174 1.00 86.88 85 SER A N 1
ATOM 617 C CA . SER A 1 85 ? -2.044 15.140 25.867 1.00 86.88 85 SER A CA 1
ATOM 618 C C . SER A 1 85 ? -1.099 16.339 25.968 1.00 86.88 85 SER A C 1
ATOM 620 O O . SER A 1 85 ? -0.015 16.306 25.393 1.00 86.88 85 SER A O 1
ATOM 622 N N . ILE A 1 86 ? -1.469 17.373 26.733 1.00 89.56 86 ILE A N 1
ATOM 623 C CA . ILE A 1 86 ? -0.606 18.541 26.972 1.00 89.56 86 ILE A CA 1
ATOM 624 C C . ILE A 1 86 ? 0.680 18.127 27.698 1.00 89.56 86 ILE A C 1
ATOM 626 O O . ILE A 1 86 ? 1.760 18.576 27.326 1.00 89.56 86 ILE A O 1
ATOM 630 N N . LEU A 1 87 ? 0.581 17.247 28.698 1.00 90.31 87 LEU A N 1
ATOM 631 C CA . LEU A 1 87 ? 1.732 16.737 29.439 1.00 90.31 87 LEU A CA 1
ATOM 632 C C . LEU A 1 87 ? 2.689 15.957 28.530 1.00 90.31 87 LEU A C 1
ATOM 634 O O . LEU A 1 87 ? 3.892 16.167 28.616 1.00 90.31 87 LEU A O 1
ATOM 638 N N . ILE A 1 88 ? 2.177 15.100 27.643 1.00 91.62 88 ILE A N 1
ATOM 639 C CA . ILE A 1 88 ? 2.988 14.358 26.666 1.00 91.62 88 ILE A CA 1
ATOM 640 C C . ILE A 1 88 ? 3.752 15.323 25.754 1.00 91.62 88 ILE A C 1
ATOM 642 O O . ILE A 1 88 ? 4.953 15.153 25.553 1.00 91.62 88 ILE A O 1
ATOM 646 N N . ILE A 1 89 ? 3.077 16.355 25.237 1.00 91.44 89 ILE A N 1
ATOM 647 C CA . ILE A 1 89 ? 3.703 17.375 24.384 1.00 91.44 89 ILE A CA 1
ATOM 648 C C . ILE A 1 89 ? 4.789 18.125 25.163 1.00 91.44 89 ILE A C 1
ATOM 650 O O . ILE A 1 89 ? 5.893 18.315 24.660 1.00 91.44 89 ILE A O 1
ATOM 654 N N . PHE A 1 90 ? 4.500 18.513 26.405 1.00 92.19 90 PHE A N 1
ATOM 655 C CA . PHE A 1 90 ? 5.452 19.213 27.261 1.00 92.19 90 PHE A CA 1
ATOM 656 C C . PHE A 1 90 ? 6.673 18.352 27.606 1.00 92.19 90 PHE A C 1
ATOM 658 O O . PHE A 1 90 ? 7.799 18.831 27.514 1.00 92.19 90 PHE A O 1
ATOM 665 N N . ILE A 1 91 ? 6.473 17.073 27.944 1.00 91.44 91 ILE A N 1
ATOM 666 C CA . ILE A 1 91 ? 7.561 16.114 28.181 1.00 91.44 91 ILE A CA 1
ATOM 667 C C . ILE A 1 91 ? 8.407 15.966 26.921 1.00 91.44 91 ILE A C 1
ATOM 669 O O . ILE A 1 91 ? 9.626 16.049 27.000 1.00 91.44 91 ILE A O 1
ATOM 673 N N . SER A 1 92 ? 7.777 15.794 25.760 1.00 91.19 92 SER A N 1
ATOM 674 C CA . SER A 1 92 ? 8.501 15.688 24.498 1.00 91.19 92 SER A CA 1
ATOM 675 C C . SER A 1 92 ? 9.340 16.930 24.207 1.00 91.19 92 SER A C 1
ATOM 677 O O . SER A 1 92 ? 10.472 16.794 23.758 1.00 91.19 92 SER A O 1
ATOM 679 N N . TYR A 1 93 ? 8.803 18.125 24.461 1.00 91.88 93 TYR A N 1
ATOM 680 C CA . TYR A 1 93 ? 9.538 19.377 24.296 1.00 91.88 93 TYR A CA 1
ATOM 681 C C . TYR A 1 93 ? 10.733 19.460 25.256 1.00 91.88 93 TYR A C 1
ATOM 683 O O . TYR A 1 93 ? 11.842 19.765 24.832 1.00 91.88 93 TYR A O 1
ATOM 691 N N . ILE A 1 94 ? 10.537 19.099 26.529 1.00 91.38 94 ILE A N 1
ATOM 692 C CA . ILE A 1 94 ? 11.617 19.023 27.520 1.00 91.38 94 ILE A CA 1
ATOM 693 C C . ILE A 1 94 ? 12.715 18.054 27.069 1.00 91.38 94 ILE A C 1
ATOM 695 O O . ILE A 1 94 ? 13.889 18.399 27.139 1.00 91.38 94 ILE A O 1
ATOM 699 N N . LEU A 1 95 ? 12.365 16.854 26.597 1.00 90.50 95 LEU A N 1
ATOM 700 C CA . LEU A 1 95 ? 13.355 15.865 26.156 1.00 90.50 95 LEU A CA 1
ATOM 701 C C . LEU A 1 95 ? 14.212 16.374 24.985 1.00 90.50 95 LEU A C 1
ATOM 703 O O . LEU A 1 95 ? 15.398 16.050 24.932 1.00 90.50 95 LEU A O 1
ATOM 707 N N . ILE A 1 96 ? 13.637 17.195 24.099 1.00 91.25 96 ILE A N 1
ATOM 708 C CA . ILE A 1 96 ? 14.376 17.873 23.023 1.00 91.25 96 ILE A CA 1
ATOM 709 C C . ILE A 1 96 ? 15.316 18.942 23.603 1.00 91.25 96 ILE A C 1
ATOM 711 O O . ILE A 1 96 ? 16.494 18.964 23.267 1.00 91.25 96 ILE A O 1
ATOM 715 N N . GLU A 1 97 ? 14.828 19.802 24.502 1.00 91.19 97 GLU A N 1
ATOM 716 C CA . GLU A 1 97 ? 15.630 20.882 25.111 1.00 91.19 97 GLU A CA 1
ATOM 717 C C . GLU A 1 97 ? 16.813 20.363 25.947 1.00 91.19 97 GLU A C 1
ATOM 719 O O . GLU A 1 97 ? 17.857 21.006 26.025 1.00 91.19 97 GLU A O 1
ATOM 724 N N . PHE A 1 98 ? 16.679 19.182 26.558 1.00 90.19 98 PHE A N 1
ATOM 725 C CA . PHE A 1 98 ? 17.771 18.513 27.276 1.00 90.19 98 PHE A CA 1
ATOM 726 C C . PHE A 1 98 ? 18.665 17.642 26.373 1.00 90.19 98 PHE A C 1
ATOM 728 O O . PHE A 1 98 ? 19.510 16.910 26.892 1.00 90.19 98 PHE A O 1
ATOM 735 N N . SER A 1 99 ? 18.496 17.709 25.048 1.00 86.94 99 SER A N 1
ATOM 736 C CA . SER A 1 99 ? 19.255 16.934 24.054 1.00 86.94 99 SER A CA 1
ATOM 737 C C . SER A 1 99 ? 19.211 15.416 24.277 1.00 86.94 99 SER A C 1
ATOM 739 O O . SER A 1 99 ? 20.176 14.715 23.978 1.00 86.94 99 SER A O 1
ATOM 741 N N . ILE A 1 100 ? 18.108 14.903 24.833 1.00 84.56 100 ILE A N 1
ATOM 742 C CA . ILE A 1 100 ? 17.872 13.459 24.996 1.00 84.56 100 ILE A CA 1
ATOM 743 C C . ILE A 1 100 ? 17.281 12.873 23.710 1.00 84.56 100 ILE A C 1
ATOM 745 O O . ILE A 1 100 ? 17.574 11.729 23.380 1.00 84.56 100 ILE A O 1
ATOM 749 N N . LEU A 1 101 ? 16.447 13.653 23.016 1.00 86.25 101 LEU A N 1
ATOM 750 C CA . LEU A 1 101 ? 15.831 13.297 21.739 1.00 86.25 101 LEU A CA 1
ATOM 751 C C . LE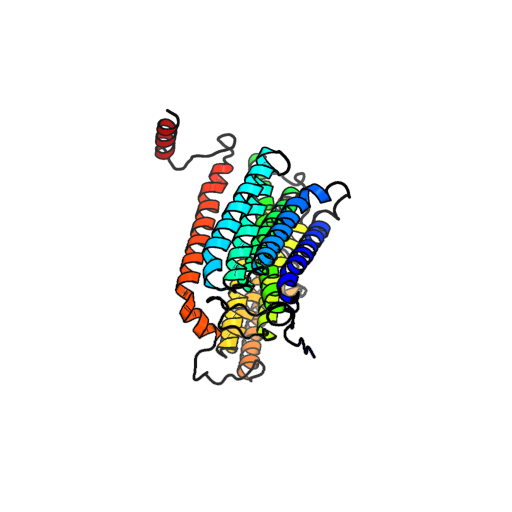U A 1 101 ? 16.127 14.362 20.688 1.00 86.25 101 LEU A C 1
ATOM 753 O O . LEU A 1 101 ? 16.152 15.558 20.990 1.00 86.25 101 LEU A O 1
ATOM 757 N N . GLU A 1 102 ? 16.248 13.937 19.437 1.00 89.25 102 GLU A N 1
ATOM 758 C CA . GLU A 1 102 ? 16.241 14.856 18.304 1.00 89.25 102 GLU A CA 1
ATOM 759 C C . GLU A 1 102 ? 14.832 15.441 18.064 1.00 89.25 102 GLU A C 1
ATOM 761 O O . GLU A 1 102 ? 13.819 14.836 18.436 1.00 89.25 102 GLU A O 1
ATOM 766 N N . PRO A 1 103 ? 14.703 16.607 17.397 1.00 89.69 103 PRO A N 1
ATOM 767 C CA . PRO A 1 103 ? 13.398 17.225 17.149 1.00 89.69 103 PRO A CA 1
ATOM 768 C C . PRO A 1 103 ? 12.398 16.314 16.420 1.00 89.69 103 PRO A C 1
ATOM 770 O O . PRO A 1 103 ? 11.209 16.322 16.744 1.00 89.69 103 PRO A O 1
ATOM 773 N N . LEU A 1 104 ? 12.868 15.511 15.457 1.00 89.75 104 LEU A N 1
ATOM 774 C CA . LEU A 1 104 ? 12.027 14.564 14.718 1.00 89.75 104 LEU A CA 1
ATOM 775 C C . LEU A 1 104 ? 11.559 13.403 15.604 1.00 89.75 104 LEU A C 1
ATOM 777 O O . LEU A 1 104 ? 10.404 12.984 15.514 1.00 89.75 104 LEU A O 1
ATOM 781 N N . GLU A 1 105 ? 12.431 12.911 16.481 1.00 91.44 105 GLU A N 1
ATOM 782 C CA . GLU A 1 105 ? 12.122 11.857 17.447 1.00 91.44 105 GLU A CA 1
ATOM 783 C C . GLU A 1 105 ? 11.085 12.327 18.463 1.00 91.44 105 GLU A C 1
ATOM 785 O O . GLU A 1 105 ? 10.075 11.653 18.674 1.00 91.44 105 GLU A O 1
ATOM 790 N N . GLY A 1 106 ? 11.280 13.519 19.034 1.00 91.88 106 GLY A N 1
ATOM 791 C CA . GLY A 1 106 ? 10.311 14.123 19.942 1.00 91.88 106 GLY A CA 1
ATOM 792 C C . GLY A 1 106 ? 8.971 14.393 19.250 1.00 91.88 106 GLY A C 1
ATOM 793 O O . GLY A 1 106 ? 7.921 14.009 19.762 1.00 91.88 106 GLY A O 1
ATOM 794 N N . PHE A 1 107 ? 8.975 14.954 18.036 1.00 93.31 107 PHE A N 1
ATOM 795 C CA . PHE A 1 107 ? 7.738 15.133 17.271 1.00 93.31 107 PHE A CA 1
ATOM 796 C C . PHE A 1 107 ? 7.001 13.804 17.047 1.00 93.31 107 PHE A C 1
ATOM 798 O O . PHE A 1 107 ? 5.801 13.716 17.314 1.00 93.31 107 PHE A O 1
ATOM 805 N N . THR A 1 108 ? 7.717 12.764 16.614 1.00 94.62 108 THR A N 1
ATOM 806 C CA . THR A 1 108 ? 7.157 11.424 16.378 1.00 94.62 108 THR A CA 1
ATOM 807 C C . THR A 1 108 ? 6.575 10.842 17.663 1.00 94.62 108 THR A C 1
ATOM 809 O O . THR A 1 108 ? 5.447 10.343 17.663 1.00 94.62 108 THR A O 1
ATOM 812 N N . PHE A 1 109 ? 7.303 10.968 18.776 1.00 95.00 109 PHE A N 1
ATOM 813 C CA . PHE A 1 109 ? 6.854 10.542 20.095 1.00 95.00 109 PHE A CA 1
ATOM 814 C C . PHE A 1 109 ? 5.556 11.248 20.504 1.00 95.00 109 PHE A C 1
ATOM 816 O O . PHE A 1 109 ? 4.558 10.591 20.806 1.00 95.00 109 PHE A O 1
ATOM 823 N N . ALA A 1 110 ? 5.531 12.583 20.479 1.00 94.56 110 ALA A N 1
ATOM 824 C CA . ALA A 1 110 ? 4.360 13.358 20.875 1.00 94.56 110 ALA A CA 1
ATOM 825 C C . ALA A 1 110 ? 3.155 13.065 19.971 1.00 94.56 110 ALA A C 1
ATOM 827 O O . ALA A 1 110 ? 2.052 12.820 20.468 1.00 94.56 110 ALA A O 1
ATOM 828 N N . PHE A 1 111 ? 3.366 13.043 18.653 1.00 95.88 111 PHE A N 1
ATOM 829 C CA . PHE A 1 111 ? 2.321 12.780 17.670 1.00 95.88 111 PHE A CA 1
ATOM 830 C C . PHE A 1 111 ? 1.692 11.401 17.873 1.00 95.88 111 PHE A C 1
ATOM 832 O O . PHE A 1 111 ? 0.464 11.294 17.969 1.00 95.88 111 PHE A O 1
ATOM 839 N N . MET A 1 112 ? 2.515 10.355 17.987 1.00 96.25 112 MET A N 1
ATOM 840 C CA . MET A 1 112 ? 2.023 8.991 18.150 1.00 96.25 112 MET A CA 1
ATOM 841 C C . MET A 1 112 ? 1.365 8.777 19.506 1.00 96.25 112 MET A C 1
ATOM 843 O O . MET A 1 112 ? 0.285 8.193 19.552 1.00 96.25 112 MET A O 1
ATOM 847 N N . ALA A 1 113 ? 1.936 9.285 20.598 1.00 93.81 113 ALA A N 1
ATOM 848 C CA . ALA A 1 113 ? 1.354 9.119 21.926 1.00 93.81 113 ALA A CA 1
ATOM 849 C C . ALA A 1 113 ? 0.001 9.837 22.062 1.00 93.81 113 ALA A C 1
ATOM 851 O O . ALA A 1 113 ? -0.965 9.246 22.552 1.00 93.81 113 ALA A O 1
ATOM 852 N N . VAL A 1 114 ? -0.112 11.079 21.574 1.00 93.06 114 VAL A N 1
ATOM 853 C CA . VAL A 1 114 ? -1.372 11.841 21.614 1.00 93.06 114 VAL A CA 1
ATOM 854 C C . VAL A 1 114 ? -2.422 11.228 20.690 1.00 93.06 114 VAL A C 1
ATOM 856 O O . VAL A 1 114 ? -3.557 11.013 21.117 1.00 93.06 114 VAL A O 1
ATOM 859 N N . SER A 1 115 ? -2.065 10.910 19.443 1.00 93.69 115 SER A N 1
ATOM 860 C CA . SER A 1 115 ? -3.016 10.328 18.487 1.00 93.69 115 SER A CA 1
ATOM 861 C C . SER A 1 115 ? -3.511 8.962 18.955 1.00 93.69 115 SER A C 1
ATOM 863 O O . SER A 1 115 ? -4.707 8.682 18.880 1.00 93.69 115 SER A O 1
ATOM 865 N N . SER A 1 116 ? -2.615 8.145 19.517 1.00 92.50 116 SER A N 1
ATOM 866 C CA . SER A 1 116 ? -2.966 6.825 20.045 1.00 92.50 116 SER A CA 1
ATOM 867 C C . SER A 1 116 ? -3.901 6.909 21.235 1.00 92.50 116 SER A C 1
ATOM 869 O O . SER A 1 116 ? -4.903 6.198 21.269 1.00 92.50 116 SER A O 1
ATOM 871 N N . LEU A 1 117 ? -3.639 7.837 22.158 1.00 90.44 117 LEU A N 1
ATOM 872 C CA . LEU A 1 117 ? -4.541 8.128 23.266 1.00 90.44 117 LEU A CA 1
ATOM 873 C C . LEU A 1 117 ? -5.943 8.486 22.746 1.00 90.44 117 LEU A C 1
ATOM 875 O O . LEU A 1 117 ? -6.927 7.862 23.141 1.00 90.44 117 LEU A O 1
ATOM 879 N N . LEU A 1 118 ? -6.045 9.451 21.824 1.00 89.88 118 LEU A N 1
ATOM 880 C CA . LEU A 1 118 ? -7.331 9.940 21.310 1.00 89.88 118 LEU A CA 1
ATOM 881 C C . LEU A 1 118 ? -8.124 8.870 20.547 1.00 89.88 118 LEU A C 1
ATOM 883 O O . LEU A 1 118 ? -9.338 8.747 20.747 1.00 89.88 118 LEU A O 1
ATOM 887 N N . LEU A 1 119 ? -7.460 8.098 19.684 1.00 90.12 119 LEU A N 1
ATOM 888 C CA . LEU A 1 119 ? -8.103 7.038 18.906 1.00 90.12 119 LEU A CA 1
ATOM 889 C C . LEU A 1 119 ? -8.556 5.886 19.802 1.00 90.12 119 LEU A C 1
ATOM 891 O O . LEU A 1 119 ? -9.682 5.411 19.652 1.00 90.12 119 LEU A O 1
ATOM 895 N N . PHE A 1 120 ? -7.736 5.504 20.781 1.00 87.81 120 PHE A N 1
ATOM 896 C CA . PHE A 1 120 ? -8.070 4.444 21.725 1.00 87.81 120 PHE A CA 1
ATOM 897 C C . PHE A 1 120 ? -9.253 4.821 22.630 1.00 87.81 120 PHE A C 1
ATOM 899 O O . PHE A 1 120 ? -10.177 4.029 22.797 1.00 87.81 120 PHE A O 1
ATOM 906 N N . ILE A 1 121 ? -9.302 6.061 23.139 1.00 85.19 121 ILE A N 1
ATOM 907 C CA . ILE A 1 121 ? -10.462 6.576 23.898 1.00 85.19 121 ILE A CA 1
ATOM 908 C C . ILE A 1 121 ? -11.734 6.558 23.048 1.00 85.19 121 ILE A C 1
ATOM 910 O O . ILE A 1 121 ? -12.818 6.257 23.543 1.00 85.19 121 ILE A O 1
ATOM 914 N N . SER A 1 122 ? -11.603 6.894 21.766 1.00 85.56 122 SER A N 1
ATOM 915 C CA . SER A 1 122 ? -12.729 6.938 20.834 1.00 85.56 122 SER A CA 1
ATOM 916 C C . SER A 1 122 ? -13.176 5.545 20.371 1.00 85.56 122 SER A C 1
ATOM 918 O O . SER A 1 122 ? -14.084 5.456 19.548 1.00 85.56 122 SER A O 1
ATOM 920 N N . GLY A 1 123 ? -12.535 4.468 20.844 1.00 85.62 123 GLY A N 1
ATOM 921 C CA . GLY A 1 123 ? -12.801 3.101 20.398 1.00 85.62 123 GLY A CA 1
ATOM 922 C C . GLY A 1 123 ? -12.445 2.859 18.928 1.00 85.62 123 GLY A C 1
ATOM 923 O O . GLY A 1 123 ? -13.021 1.979 18.298 1.00 85.62 123 GLY A O 1
ATOM 924 N N . ARG A 1 124 ? -11.530 3.646 18.346 1.00 89.12 124 ARG A N 1
ATOM 925 C CA . ARG A 1 124 ? -11.114 3.579 16.930 1.00 89.12 124 ARG A CA 1
ATOM 926 C C . ARG A 1 124 ? -9.839 2.735 16.783 1.00 89.12 124 ARG A C 1
ATOM 928 O O . ARG A 1 124 ? -8.808 3.222 16.323 1.00 89.12 124 ARG A O 1
ATOM 935 N N . ASN A 1 125 ? -9.905 1.473 17.207 1.00 88.94 125 ASN A N 1
ATOM 936 C CA . ASN A 1 125 ? -8.744 0.573 17.294 1.00 88.94 125 ASN A CA 1
ATOM 937 C C . ASN A 1 125 ? -8.127 0.231 15.928 1.00 88.94 125 ASN A C 1
ATOM 939 O O . ASN A 1 125 ? -6.906 0.117 15.800 1.00 88.94 125 ASN A O 1
ATOM 943 N N . GLU A 1 126 ? -8.950 0.091 14.890 1.00 91.69 126 GLU A N 1
ATOM 944 C CA . GLU A 1 126 ? -8.478 -0.188 13.532 1.00 91.69 126 GLU A CA 1
ATOM 945 C C . GLU A 1 126 ? -7.682 0.987 12.981 1.00 91.69 126 GLU A C 1
ATOM 947 O O . GLU A 1 126 ? -6.589 0.822 12.451 1.00 91.69 126 GLU A O 1
ATOM 952 N N . GLU A 1 127 ? -8.208 2.192 13.160 1.00 92.62 127 GLU A N 1
ATOM 953 C CA . GLU A 1 127 ? -7.555 3.405 12.688 1.00 92.62 127 GLU A CA 1
ATOM 954 C C . GLU A 1 127 ? -6.253 3.682 13.423 1.00 92.62 127 GLU A C 1
ATOM 956 O O . GLU A 1 127 ? -5.300 4.147 12.811 1.00 92.62 127 GLU A O 1
ATOM 961 N N . LEU A 1 128 ? -6.198 3.360 14.716 1.00 92.94 128 LEU A N 1
ATOM 962 C CA . LEU A 1 128 ? -4.968 3.400 15.493 1.00 92.94 128 LEU A CA 1
ATOM 963 C C . LEU A 1 128 ? -3.898 2.480 14.896 1.00 92.94 128 LEU A C 1
ATOM 965 O O . LEU A 1 128 ? -2.762 2.898 14.690 1.00 92.94 128 LEU A O 1
ATOM 969 N N . THR A 1 129 ? -4.274 1.240 14.586 1.00 93.31 129 THR A N 1
ATOM 970 C CA . THR A 1 129 ? -3.357 0.239 14.022 1.00 93.31 129 THR A CA 1
ATOM 971 C C . THR A 1 129 ? -2.878 0.655 12.626 1.00 93.31 129 THR A C 1
ATOM 973 O O . THR A 1 129 ? -1.690 0.559 12.317 1.00 93.31 129 THR A O 1
ATOM 976 N N . ILE A 1 130 ? -3.778 1.200 11.801 1.00 95.06 130 ILE A N 1
ATOM 977 C CA . ILE A 1 130 ? -3.443 1.743 10.479 1.00 95.06 130 ILE A CA 1
ATOM 978 C C . ILE A 1 130 ? -2.530 2.969 10.610 1.00 95.06 130 ILE A C 1
ATOM 980 O O . ILE A 1 130 ? -1.522 3.036 9.914 1.00 95.06 130 ILE A O 1
ATOM 984 N N . LEU A 1 131 ? -2.824 3.909 11.515 1.00 95.88 131 LEU A N 1
ATOM 985 C CA . LEU A 1 131 ? -1.993 5.095 11.756 1.00 95.88 131 LEU A CA 1
ATOM 986 C C . LEU A 1 131 ? -0.580 4.704 12.193 1.00 95.88 131 LEU A C 1
ATOM 988 O O . LEU A 1 131 ? 0.397 5.240 11.673 1.00 95.88 131 LEU A O 1
ATOM 992 N N . LEU A 1 132 ? -0.474 3.741 13.111 1.00 95.81 132 LEU A N 1
ATOM 993 C CA . LEU A 1 132 ? 0.804 3.192 13.546 1.00 95.81 132 LEU A CA 1
ATOM 994 C C . LEU A 1 132 ? 1.597 2.644 12.357 1.00 95.81 132 LEU A C 1
ATOM 996 O O . LEU A 1 132 ? 2.779 2.948 12.214 1.00 95.81 132 LEU A O 1
ATOM 1000 N N . SER A 1 133 ? 0.935 1.898 11.471 1.00 96.88 133 SER A N 1
ATOM 1001 C CA . SER A 1 133 ? 1.568 1.365 10.269 1.00 96.88 133 SER A CA 1
ATOM 1002 C C . SER A 1 133 ? 1.982 2.442 9.267 1.00 96.88 133 SER A C 1
ATOM 1004 O O . SER A 1 133 ? 3.006 2.291 8.608 1.00 96.88 133 SER A O 1
ATOM 1006 N N . VAL A 1 134 ? 1.208 3.523 9.146 1.00 96.62 134 VAL A N 1
ATOM 1007 C CA . VAL A 1 134 ? 1.540 4.667 8.286 1.00 96.62 134 VAL A CA 1
ATOM 1008 C C . VAL A 1 134 ? 2.812 5.353 8.782 1.00 96.62 134 VAL A C 1
ATOM 1010 O O . VAL A 1 134 ? 3.689 5.632 7.970 1.00 96.62 134 VAL A O 1
ATOM 1013 N N . VAL A 1 135 ? 2.933 5.598 10.091 1.00 96.75 135 VAL A N 1
ATOM 1014 C CA . VAL A 1 135 ? 4.077 6.321 10.676 1.00 96.75 135 VAL A CA 1
ATOM 1015 C C . VAL A 1 135 ? 5.325 5.446 10.760 1.00 96.75 135 VAL A C 1
ATOM 1017 O O . VAL A 1 135 ? 6.380 5.851 10.280 1.00 96.75 135 VAL A O 1
ATOM 1020 N N . ILE A 1 136 ? 5.220 4.224 11.296 1.00 96.69 136 ILE A N 1
ATOM 1021 C CA . ILE A 1 136 ? 6.354 3.285 11.325 1.00 96.69 136 ILE A CA 1
ATOM 1022 C C . ILE A 1 136 ? 6.814 2.972 9.899 1.00 96.69 136 ILE A C 1
ATOM 1024 O O . ILE A 1 136 ? 8.007 3.030 9.611 1.00 96.69 136 ILE A O 1
ATOM 1028 N N . GLY A 1 137 ? 5.868 2.695 8.998 1.00 95.88 137 GLY A N 1
ATOM 1029 C CA . GLY A 1 137 ? 6.155 2.438 7.591 1.00 95.88 137 GLY A CA 1
ATOM 1030 C C . GLY A 1 137 ? 6.827 3.617 6.893 1.00 95.88 137 GLY A C 1
ATOM 1031 O O . GLY A 1 137 ? 7.695 3.396 6.062 1.00 95.88 137 GLY A O 1
ATOM 1032 N N . PHE A 1 138 ? 6.475 4.859 7.241 1.00 94.56 138 PHE A N 1
ATOM 1033 C CA . PHE A 1 138 ? 7.129 6.054 6.700 1.00 94.56 138 PHE A CA 1
ATOM 1034 C C . PHE A 1 138 ? 8.605 6.120 7.109 1.00 94.56 138 PHE A C 1
ATOM 1036 O O . PHE A 1 138 ? 9.468 6.310 6.256 1.00 94.56 138 PHE A O 1
ATOM 1043 N N . HIS A 1 139 ? 8.910 5.910 8.394 1.00 93.94 139 HIS A N 1
ATOM 1044 C CA . HIS A 1 139 ? 10.295 5.911 8.871 1.00 93.94 139 HIS A CA 1
ATOM 1045 C C . HIS A 1 139 ? 11.115 4.773 8.258 1.00 93.94 139 HIS A C 1
ATOM 1047 O O . HIS A 1 139 ? 12.211 5.018 7.764 1.00 93.94 139 HIS A O 1
ATOM 1053 N N . LEU A 1 140 ? 10.566 3.555 8.206 1.00 93.19 140 LEU A N 1
ATOM 1054 C CA . LEU A 1 140 ? 11.237 2.424 7.560 1.00 93.19 140 LEU A CA 1
ATOM 1055 C C . LEU A 1 140 ? 11.414 2.640 6.052 1.00 93.19 140 LEU A C 1
ATOM 1057 O O . LEU A 1 140 ? 12.444 2.262 5.505 1.00 93.19 140 LEU A O 1
ATOM 1061 N N . ALA A 1 141 ? 10.457 3.286 5.381 1.00 92.19 141 ALA A N 1
ATOM 1062 C CA . ALA A 1 141 ? 10.586 3.637 3.971 1.00 92.19 141 ALA A CA 1
ATOM 1063 C C . ALA A 1 141 ? 11.726 4.640 3.732 1.00 92.19 141 ALA A C 1
ATOM 1065 O O . ALA A 1 141 ? 12.480 4.473 2.773 1.00 92.19 141 ALA A O 1
ATOM 1066 N N . ILE A 1 142 ? 11.904 5.635 4.613 1.00 89.44 142 ILE A N 1
ATOM 1067 C CA . ILE A 1 142 ? 13.082 6.521 4.575 1.00 89.44 142 ILE A CA 1
ATOM 1068 C C . ILE A 1 142 ? 14.354 5.686 4.714 1.00 89.44 142 ILE A C 1
ATOM 1070 O O . ILE A 1 142 ? 15.242 5.812 3.879 1.00 89.44 142 ILE A O 1
ATOM 1074 N N . SER A 1 143 ? 14.420 4.793 5.705 1.00 88.75 143 SER A N 1
ATOM 1075 C CA . SER A 1 143 ? 15.576 3.916 5.919 1.00 88.75 143 SER A CA 1
ATOM 1076 C C . SER A 1 143 ? 15.883 3.017 4.716 1.00 88.75 143 SER A C 1
ATOM 1078 O O . SER A 1 143 ? 17.053 2.782 4.426 1.00 88.75 143 SER A O 1
ATOM 1080 N N . THR A 1 144 ? 14.867 2.519 3.997 1.00 87.81 144 THR A N 1
ATOM 1081 C CA . THR A 1 144 ? 15.095 1.774 2.743 1.00 87.81 144 THR A CA 1
ATOM 1082 C C . THR A 1 144 ? 15.628 2.676 1.639 1.00 87.81 144 THR A C 1
ATOM 1084 O O . THR A 1 144 ? 16.533 2.286 0.913 1.00 87.81 144 THR A O 1
ATOM 1087 N N . ALA A 1 145 ? 15.094 3.891 1.520 1.00 87.88 145 ALA A N 1
ATOM 1088 C CA . ALA A 1 145 ? 15.433 4.804 0.439 1.00 87.88 145 ALA A CA 1
ATOM 1089 C C . ALA A 1 145 ? 16.837 5.401 0.593 1.00 87.88 145 ALA A C 1
ATOM 1091 O O . ALA A 1 145 ? 17.547 5.542 -0.394 1.00 87.88 145 ALA A O 1
ATOM 1092 N N . THR A 1 146 ? 17.273 5.707 1.818 1.00 85.19 146 THR A N 1
ATOM 1093 C CA . THR A 1 146 ? 18.626 6.233 2.079 1.00 85.19 146 THR A CA 1
ATOM 1094 C C . THR A 1 146 ? 19.729 5.223 1.793 1.00 85.19 146 THR A C 1
ATOM 1096 O O . THR A 1 146 ? 20.872 5.613 1.573 1.00 85.19 146 THR A O 1
ATOM 1099 N N . ARG A 1 147 ? 19.393 3.932 1.815 1.00 84.62 147 ARG A N 1
ATOM 1100 C CA . ARG A 1 147 ? 20.318 2.832 1.538 1.00 84.62 147 ARG A CA 1
ATOM 1101 C C . ARG A 1 147 ? 20.194 2.270 0.135 1.00 84.62 147 ARG A C 1
ATOM 1103 O O . ARG A 1 147 ? 20.962 1.389 -0.224 1.00 84.62 147 ARG A O 1
ATOM 1110 N N . TYR A 1 148 ? 19.226 2.743 -0.631 1.00 85.56 148 TYR A N 1
ATOM 1111 C CA . TYR A 1 148 ? 19.056 2.325 -2.004 1.00 85.56 148 TYR A CA 1
ATOM 1112 C C . TYR A 1 148 ? 20.078 3.044 -2.882 1.00 85.56 148 TYR A C 1
ATOM 1114 O O . TYR A 1 148 ? 20.117 4.274 -2.926 1.00 85.56 148 TYR A O 1
ATOM 1122 N N . SER A 1 149 ? 20.903 2.270 -3.578 1.00 85.25 149 SER A N 1
ATOM 1123 C CA . SER A 1 149 ? 21.918 2.777 -4.498 1.00 85.25 149 SER A CA 1
ATOM 1124 C C . SER A 1 149 ? 21.932 1.940 -5.765 1.00 85.25 149 SER A C 1
ATOM 1126 O O . SER A 1 149 ? 21.835 0.720 -5.687 1.00 85.25 149 SER A O 1
ATOM 1128 N N . LEU A 1 150 ? 22.096 2.600 -6.908 1.00 87.31 150 LEU A N 1
ATOM 1129 C CA . LEU A 1 150 ? 22.259 1.959 -8.210 1.00 87.31 150 LEU A CA 1
ATOM 1130 C C . LEU A 1 150 ? 23.680 2.190 -8.723 1.00 87.31 150 LEU A C 1
ATOM 1132 O O . LEU A 1 150 ? 24.289 3.220 -8.437 1.00 87.31 150 LEU A O 1
ATOM 1136 N N . ASP A 1 151 ? 24.192 1.249 -9.508 1.00 87.25 151 ASP A N 1
ATOM 1137 C CA . ASP A 1 151 ? 25.449 1.385 -10.229 1.00 87.25 151 ASP A CA 1
ATOM 1138 C C . ASP A 1 151 ? 25.304 2.405 -11.367 1.00 87.25 151 ASP A C 1
ATOM 1140 O O . ASP A 1 151 ? 24.596 2.204 -12.364 1.00 87.25 151 ASP A O 1
ATOM 1144 N N . GLU A 1 152 ? 26.011 3.520 -11.201 1.00 89.62 152 GLU A N 1
ATOM 1145 C CA . GLU A 1 152 ? 26.045 4.645 -12.131 1.00 89.62 152 GLU A CA 1
ATOM 1146 C C . GLU A 1 152 ? 27.021 4.415 -13.299 1.00 89.62 152 GLU A C 1
ATOM 1148 O O . GLU A 1 152 ? 26.992 5.161 -14.277 1.00 89.62 152 GLU A O 1
ATOM 1153 N N . THR A 1 153 ? 27.878 3.383 -13.252 1.00 88.31 153 THR A N 1
ATOM 1154 C CA . THR A 1 153 ? 28.911 3.154 -14.284 1.00 88.31 153 THR A CA 1
ATOM 1155 C C . THR A 1 153 ? 28.340 2.794 -15.656 1.00 88.31 153 THR A C 1
ATOM 1157 O O . THR A 1 153 ? 29.016 2.970 -16.672 1.00 88.31 153 THR A O 1
ATOM 1160 N N . SER A 1 154 ? 27.089 2.326 -15.697 1.00 85.38 154 SER A N 1
ATOM 1161 C CA . SER A 1 154 ? 26.355 2.032 -16.932 1.00 85.38 154 SER A CA 1
ATOM 1162 C C . SER A 1 154 ? 25.827 3.284 -17.647 1.00 85.38 154 SER A C 1
ATOM 1164 O O . SER A 1 154 ? 25.423 3.195 -18.808 1.00 85.38 154 SER A O 1
ATOM 1166 N N . TRP A 1 155 ? 25.842 4.453 -16.995 1.00 89.69 155 TRP A N 1
ATOM 1167 C CA . TRP A 1 155 ? 25.244 5.671 -17.533 1.00 89.69 155 TRP A CA 1
ATOM 1168 C C . TRP A 1 155 ? 26.076 6.296 -18.658 1.00 89.69 155 TRP A C 1
ATOM 1170 O O . TRP A 1 155 ? 27.244 6.644 -18.483 1.00 89.69 155 TRP A O 1
ATOM 1180 N N . ALA A 1 156 ? 25.439 6.504 -19.812 1.00 86.38 156 ALA A N 1
ATOM 1181 C CA . ALA A 1 156 ? 26.042 7.156 -20.978 1.00 86.38 156 ALA A CA 1
ATOM 1182 C C . ALA A 1 156 ? 25.445 8.545 -21.294 1.00 86.38 156 ALA A C 1
ATOM 1184 O O . ALA A 1 156 ? 25.871 9.180 -22.262 1.00 86.38 156 ALA A O 1
ATOM 1185 N N . GLY A 1 157 ? 24.449 8.998 -20.522 1.00 84.19 157 GLY A N 1
ATOM 1186 C CA . GLY A 1 157 ? 23.763 10.283 -20.704 1.00 84.19 157 GLY A CA 1
ATOM 1187 C C . GLY A 1 157 ? 24.471 11.468 -20.034 1.00 84.19 157 GLY A C 1
ATOM 1188 O O . GLY A 1 157 ? 25.628 11.379 -19.616 1.00 84.19 157 GLY A O 1
ATOM 1189 N N . ASN A 1 158 ? 23.776 12.603 -19.910 1.00 86.44 158 ASN A N 1
ATOM 1190 C CA . ASN A 1 158 ? 24.322 13.792 -19.242 1.00 86.44 158 ASN A CA 1
ATOM 1191 C C . ASN A 1 158 ? 24.446 13.553 -17.715 1.00 86.44 158 ASN A C 1
ATOM 1193 O O . ASN A 1 158 ? 23.531 12.971 -17.130 1.00 86.44 158 ASN A O 1
ATOM 1197 N N . PRO A 1 159 ? 25.522 14.005 -17.036 1.00 82.50 159 PRO A N 1
ATOM 1198 C CA . PRO A 1 159 ? 25.596 14.014 -15.571 1.00 82.50 159 PRO A CA 1
ATOM 1199 C C . PRO A 1 159 ? 24.391 14.637 -14.853 1.00 82.50 159 PRO A C 1
ATOM 1201 O O . PRO A 1 159 ? 24.022 14.170 -13.780 1.00 82.50 159 PRO A O 1
ATOM 1204 N N . ASP A 1 160 ? 23.755 15.659 -15.429 1.00 77.94 160 ASP A N 1
ATOM 1205 C CA . ASP A 1 160 ? 22.569 16.266 -14.807 1.00 77.94 160 ASP A CA 1
ATOM 1206 C C . ASP A 1 160 ? 21.353 15.326 -14.844 1.00 77.94 160 ASP A C 1
ATOM 1208 O O . ASP A 1 160 ? 20.622 15.206 -13.864 1.00 77.94 160 ASP A O 1
ATOM 1212 N N . GLU A 1 161 ? 21.170 14.605 -15.953 1.00 81.81 161 GLU A N 1
ATOM 1213 C CA . GLU A 1 161 ? 20.104 13.608 -16.106 1.00 81.81 161 GLU A CA 1
ATOM 1214 C C . GLU A 1 161 ? 20.333 12.414 -15.169 1.00 81.81 161 GLU A C 1
ATOM 1216 O O . GLU A 1 161 ? 19.381 11.900 -14.588 1.00 81.81 161 GLU A O 1
ATOM 1221 N N . LEU A 1 162 ? 21.592 12.023 -14.936 1.00 85.56 162 LEU A N 1
ATOM 1222 C CA . LEU A 1 162 ? 21.930 10.978 -13.965 1.00 85.56 162 LEU A CA 1
ATOM 1223 C C . LEU A 1 162 ? 21.408 11.318 -12.564 1.00 85.56 162 LEU A C 1
ATOM 1225 O O . LEU A 1 162 ? 20.813 10.471 -11.899 1.00 85.56 162 LEU A O 1
ATOM 1229 N N . ILE A 1 163 ? 21.596 12.567 -12.126 1.00 82.50 163 ILE A N 1
ATOM 1230 C CA . ILE A 1 163 ? 21.118 13.031 -10.817 1.00 82.50 163 ILE A CA 1
ATOM 1231 C C . ILE A 1 163 ? 19.592 12.911 -10.732 1.00 82.50 163 ILE A C 1
ATOM 1233 O O . ILE A 1 163 ? 19.066 12.490 -9.698 1.00 82.50 163 ILE A O 1
ATOM 1237 N N . ASP A 1 164 ? 18.880 13.248 -11.806 1.00 81.94 164 ASP A N 1
ATOM 1238 C CA . ASP A 1 164 ? 17.423 13.129 -11.866 1.00 81.94 164 ASP A CA 1
ATOM 1239 C C . ASP A 1 164 ? 16.957 11.677 -11.792 1.00 81.94 164 ASP A C 1
ATOM 1241 O O . ASP A 1 164 ? 16.045 11.365 -11.020 1.00 81.94 164 ASP A O 1
ATOM 1245 N N . VAL A 1 165 ? 17.609 10.777 -12.529 1.00 86.00 165 VAL A N 1
ATOM 1246 C CA . VAL A 1 165 ? 17.286 9.347 -12.542 1.00 86.00 165 VAL A CA 1
ATOM 1247 C C . VAL A 1 165 ? 17.543 8.714 -11.171 1.00 86.00 165 VAL A C 1
ATOM 1249 O O . VAL A 1 165 ? 16.669 8.022 -10.645 1.00 86.00 165 VAL A O 1
ATOM 1252 N N . VAL A 1 166 ? 18.681 9.011 -10.534 1.00 86.44 166 VAL A N 1
ATOM 1253 C CA . VAL A 1 166 ? 19.012 8.512 -9.187 1.00 86.44 166 VAL A CA 1
ATOM 1254 C C . VAL A 1 166 ? 18.034 9.049 -8.137 1.00 86.44 166 VAL A C 1
ATOM 1256 O O . VAL A 1 166 ? 17.534 8.303 -7.297 1.00 86.44 166 VAL A O 1
ATOM 1259 N N . ARG A 1 167 ? 17.679 10.338 -8.182 1.00 84.00 167 ARG A N 1
ATOM 1260 C CA . ARG A 1 167 ? 16.680 10.904 -7.253 1.00 84.00 167 ARG A CA 1
ATOM 1261 C C . ARG A 1 167 ? 15.291 10.311 -7.476 1.00 84.00 167 ARG A C 1
ATOM 1263 O O . ARG A 1 167 ? 14.576 10.039 -6.511 1.00 84.00 167 ARG A O 1
ATOM 1270 N N . SER A 1 168 ? 14.914 10.105 -8.736 1.00 84.56 168 SER A N 1
ATOM 1271 C CA . SER A 1 168 ? 13.662 9.457 -9.123 1.00 84.56 168 SER A CA 1
ATOM 1272 C C . SER A 1 168 ? 13.594 8.028 -8.581 1.00 84.56 168 SER A C 1
ATOM 1274 O O . SER A 1 168 ? 12.574 7.646 -8.006 1.00 84.56 168 SER A O 1
ATOM 1276 N N . SER A 1 169 ? 14.682 7.260 -8.682 1.00 88.19 169 SER A N 1
ATOM 1277 C CA . SER A 1 169 ? 14.730 5.871 -8.218 1.00 88.19 169 SER A CA 1
ATOM 1278 C C . SER A 1 169 ? 14.633 5.758 -6.694 1.00 88.19 169 SER A C 1
ATOM 1280 O O . SER A 1 169 ? 13.824 4.973 -6.194 1.00 88.19 169 SER A O 1
ATOM 1282 N N . ILE A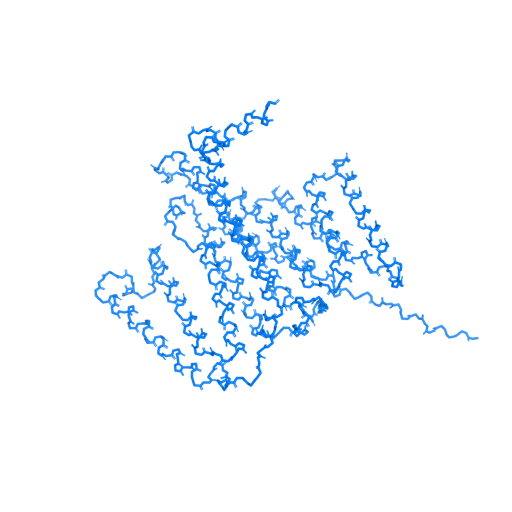 1 170 ? 15.328 6.633 -5.957 1.00 87.62 170 ILE A N 1
ATOM 1283 C CA . ILE A 1 170 ? 15.207 6.767 -4.495 1.00 87.62 170 ILE A CA 1
ATOM 1284 C C . ILE A 1 170 ? 13.767 7.134 -4.093 1.00 87.62 170 ILE A C 1
ATOM 1286 O O . ILE A 1 170 ? 13.203 6.570 -3.151 1.00 87.62 170 ILE A O 1
ATOM 1290 N N . GLY A 1 171 ? 13.130 8.054 -4.823 1.00 85.75 171 GLY A N 1
ATOM 1291 C CA . GLY A 1 171 ? 11.724 8.400 -4.606 1.00 85.75 171 GLY A CA 1
ATOM 1292 C C . GLY A 1 171 ? 10.781 7.220 -4.866 1.00 85.75 171 GLY A C 1
ATOM 1293 O O . GLY A 1 171 ? 9.870 6.962 -4.076 1.00 85.75 171 GLY A O 1
ATOM 1294 N N . SER A 1 172 ? 11.013 6.470 -5.944 1.00 89.25 172 SER A N 1
ATOM 1295 C CA . SER A 1 172 ? 10.210 5.305 -6.320 1.00 89.25 172 SER A CA 1
ATOM 1296 C C . SER A 1 172 ? 10.252 4.205 -5.261 1.00 89.25 172 SER A C 1
ATOM 1298 O O . SER A 1 172 ? 9.186 3.735 -4.852 1.00 89.25 172 SER A O 1
ATOM 1300 N N . ILE A 1 173 ? 11.443 3.837 -4.767 1.00 90.94 173 ILE A N 1
ATOM 1301 C CA . ILE A 1 173 ? 11.573 2.822 -3.710 1.00 90.94 173 ILE A CA 1
ATOM 1302 C C . ILE A 1 173 ? 10.956 3.308 -2.393 1.00 90.94 173 ILE A C 1
ATOM 1304 O O . ILE A 1 173 ? 10.251 2.544 -1.740 1.00 90.94 173 ILE A O 1
ATOM 1308 N N . PHE A 1 174 ? 11.112 4.592 -2.043 1.00 91.75 174 PHE A N 1
ATOM 1309 C CA . PHE A 1 174 ? 10.470 5.181 -0.866 1.00 91.75 174 PHE A CA 1
ATOM 1310 C C . PHE A 1 174 ? 8.943 5.006 -0.909 1.00 91.75 174 PHE A C 1
ATOM 1312 O O . PHE A 1 174 ? 8.343 4.456 0.019 1.00 91.75 174 PHE A O 1
ATOM 1319 N N . PHE A 1 175 ? 8.298 5.442 -1.998 1.00 90.88 175 PHE A N 1
ATOM 1320 C CA . PHE A 1 175 ? 6.841 5.356 -2.118 1.00 90.88 175 PHE A CA 1
ATOM 1321 C C . PHE A 1 175 ? 6.350 3.911 -2.207 1.00 90.88 175 PHE A C 1
ATOM 1323 O O . PHE A 1 175 ? 5.304 3.597 -1.636 1.00 90.88 175 PHE A O 1
ATOM 1330 N N . ALA A 1 176 ? 7.095 3.034 -2.883 1.00 93.50 176 ALA A N 1
ATOM 1331 C CA . ALA A 1 176 ? 6.778 1.613 -2.945 1.00 93.50 176 ALA A CA 1
ATOM 1332 C C . ALA A 1 176 ? 6.825 0.979 -1.542 1.00 93.50 176 ALA A C 1
ATOM 1334 O O . ALA A 1 176 ? 5.842 0.372 -1.110 1.00 93.50 176 ALA A O 1
ATOM 1335 N N . SER A 1 177 ? 7.919 1.178 -0.795 1.00 94.25 177 SER A N 1
ATOM 1336 C CA . SER A 1 177 ? 8.098 0.650 0.566 1.00 94.25 177 SER A CA 1
ATOM 1337 C C . SER A 1 177 ? 7.026 1.167 1.523 1.00 94.25 177 SER A C 1
ATOM 1339 O O . SER A 1 177 ? 6.480 0.413 2.339 1.00 94.25 177 SER A O 1
ATOM 1341 N N . TRP A 1 178 ? 6.667 2.448 1.410 1.00 95.31 178 TRP A N 1
ATOM 1342 C CA . TRP A 1 178 ? 5.632 3.042 2.248 1.00 95.31 178 TRP A CA 1
ATOM 1343 C C . TRP A 1 178 ? 4.237 2.491 1.922 1.00 95.31 178 TRP A C 1
ATOM 1345 O O . TRP A 1 178 ? 3.500 2.109 2.833 1.00 95.31 178 TRP A O 1
ATOM 1355 N N . ALA A 1 179 ? 3.884 2.360 0.640 1.00 94.56 179 ALA A N 1
ATOM 1356 C CA . ALA A 1 179 ? 2.613 1.770 0.214 1.00 94.56 179 ALA A CA 1
ATOM 1357 C C . ALA A 1 179 ? 2.489 0.288 0.623 1.00 94.56 179 ALA A C 1
ATOM 1359 O O . ALA A 1 179 ? 1.436 -0.145 1.113 1.00 94.56 179 ALA A O 1
ATOM 1360 N N . ALA A 1 180 ? 3.571 -0.487 0.498 1.00 96.88 180 ALA A N 1
ATOM 1361 C CA . ALA A 1 180 ? 3.638 -1.866 0.981 1.00 96.88 180 ALA A CA 1
ATOM 1362 C C . ALA A 1 180 ? 3.438 -1.939 2.505 1.00 96.88 180 ALA A C 1
ATOM 1364 O O . ALA A 1 180 ? 2.656 -2.756 2.990 1.00 96.88 180 ALA A O 1
ATOM 1365 N N . SER A 1 181 ? 4.057 -1.026 3.258 1.00 97.19 181 SER A N 1
ATOM 1366 C CA . SER A 1 181 ? 3.890 -0.936 4.712 1.00 97.19 181 SER A CA 1
ATOM 1367 C C . SER A 1 181 ? 2.447 -0.615 5.109 1.00 97.19 181 SER A C 1
ATOM 1369 O O . SER A 1 181 ? 1.879 -1.292 5.960 1.00 97.19 181 SER A O 1
ATOM 1371 N N . ILE A 1 182 ? 1.810 0.373 4.469 1.00 96.56 182 ILE A N 1
ATOM 1372 C CA . ILE A 1 182 ? 0.413 0.746 4.752 1.00 96.56 182 ILE A CA 1
ATOM 1373 C C . ILE A 1 182 ? -0.537 -0.417 4.441 1.00 96.56 182 ILE A C 1
ATOM 1375 O O . ILE A 1 182 ? -1.409 -0.741 5.250 1.00 96.56 182 ILE A O 1
ATOM 1379 N N . SER A 1 183 ? -0.375 -1.064 3.284 1.00 97.06 183 SER A N 1
ATOM 1380 C CA . SER A 1 183 ? -1.219 -2.201 2.894 1.00 97.06 183 SER A CA 1
ATOM 1381 C C . SER A 1 183 ? -1.035 -3.413 3.817 1.00 97.06 183 SER A C 1
ATOM 1383 O O . SER A 1 183 ? -2.026 -4.066 4.158 1.00 97.06 183 SER A O 1
ATOM 1385 N N . LEU A 1 184 ? 0.187 -3.664 4.306 1.00 97.50 184 LEU A N 1
ATOM 1386 C CA . LEU A 1 184 ? 0.450 -4.666 5.341 1.00 97.50 184 LEU A CA 1
ATOM 1387 C C . LEU A 1 184 ? -0.245 -4.308 6.661 1.00 97.50 184 LEU A C 1
ATOM 1389 O O . LEU A 1 184 ? -0.896 -5.162 7.261 1.00 97.50 184 LEU A O 1
ATOM 1393 N N . GLY A 1 185 ? -0.189 -3.043 7.079 1.00 96.44 185 GLY A N 1
ATOM 1394 C CA . GLY A 1 185 ? -0.918 -2.543 8.244 1.00 96.44 185 GLY A CA 1
ATOM 1395 C C . GLY A 1 185 ? -2.424 -2.768 8.157 1.00 96.44 185 GLY A C 1
ATOM 1396 O O . GLY A 1 185 ? -3.039 -3.230 9.121 1.00 96.44 185 GLY A O 1
ATOM 1397 N N . VAL A 1 186 ? -3.028 -2.507 6.993 1.00 95.31 186 VAL A N 1
ATOM 1398 C CA . VAL A 1 186 ? -4.456 -2.778 6.750 1.00 95.31 186 VAL A CA 1
ATOM 1399 C C . VAL A 1 186 ? -4.751 -4.276 6.848 1.00 95.31 186 VAL A C 1
ATOM 1401 O O . VAL A 1 186 ? -5.713 -4.665 7.515 1.00 95.31 186 VAL A O 1
ATOM 1404 N N . LEU A 1 187 ? -3.918 -5.131 6.246 1.00 96.69 187 LEU A N 1
ATOM 1405 C CA . LEU A 1 187 ? -4.057 -6.586 6.346 1.00 96.69 187 LEU A CA 1
ATOM 1406 C C . LEU A 1 187 ? -4.005 -7.062 7.805 1.00 96.69 187 LEU A C 1
ATOM 1408 O O . LEU A 1 187 ? -4.878 -7.819 8.232 1.00 96.69 187 LEU A O 1
ATOM 1412 N N . LEU A 1 188 ? -3.025 -6.596 8.581 1.00 95.38 188 LEU A N 1
ATOM 1413 C CA . LEU A 1 188 ? -2.874 -6.946 9.996 1.00 95.38 188 LEU A CA 1
ATOM 1414 C C . LEU A 1 188 ? -4.056 -6.470 10.829 1.00 95.38 188 LEU A C 1
ATOM 1416 O O . LEU A 1 188 ? -4.602 -7.242 11.613 1.00 95.38 188 LEU A O 1
ATOM 1420 N N . THR A 1 189 ? -4.501 -5.236 10.603 1.00 94.12 189 THR A N 1
ATOM 1421 C CA . THR A 1 189 ? -5.676 -4.667 11.269 1.00 94.12 189 THR A CA 1
ATOM 1422 C C . THR A 1 189 ? -6.897 -5.568 11.082 1.00 94.12 189 THR A C 1
ATOM 1424 O O . THR A 1 189 ? -7.556 -5.939 12.053 1.00 94.12 189 THR A O 1
ATOM 1427 N N . LEU A 1 190 ? -7.168 -5.995 9.845 1.00 93.50 190 LEU A N 1
ATOM 1428 C CA . LEU A 1 190 ? -8.298 -6.877 9.544 1.00 93.50 190 LEU A CA 1
ATOM 1429 C C . LEU A 1 190 ? -8.103 -8.305 10.075 1.00 93.50 190 LEU A C 1
ATOM 1431 O O . LEU A 1 190 ? -9.075 -8.936 10.489 1.00 93.50 190 LEU A O 1
ATOM 1435 N N . ALA A 1 191 ? -6.871 -8.819 10.079 1.00 93.19 191 ALA A N 1
ATOM 1436 C CA . ALA A 1 191 ? -6.550 -10.157 10.574 1.00 93.19 191 ALA A CA 1
ATOM 1437 C C . ALA A 1 191 ? -6.634 -10.264 12.106 1.00 93.19 191 ALA A C 1
ATOM 1439 O O . ALA A 1 191 ? -6.993 -11.321 12.632 1.00 93.19 191 ALA A O 1
ATOM 1440 N N . MET A 1 192 ? -6.308 -9.184 12.819 1.00 91.81 192 MET A N 1
ATOM 1441 C CA . MET A 1 192 ? -6.332 -9.116 14.281 1.00 91.81 192 MET A CA 1
ATOM 1442 C C . MET A 1 192 ? -7.712 -8.755 14.842 1.00 91.81 192 MET A C 1
ATOM 1444 O O . MET A 1 192 ? -8.003 -9.105 15.991 1.00 91.81 192 MET A O 1
ATOM 1448 N N . ARG A 1 193 ? -8.575 -8.101 14.052 1.00 90.50 193 ARG A N 1
ATOM 1449 C CA . ARG A 1 193 ? -9.930 -7.698 14.463 1.00 90.50 193 ARG A CA 1
ATOM 1450 C C . ARG A 1 193 ? -10.739 -8.888 14.998 1.00 90.50 193 ARG A C 1
ATOM 1452 O O . ARG A 1 193 ? -10.879 -9.917 14.335 1.00 90.50 193 ARG A O 1
ATOM 1459 N N . GLY A 1 194 ? -11.240 -8.749 16.227 1.00 86.12 194 GLY A N 1
ATOM 1460 C CA . GLY A 1 194 ? -12.055 -9.745 16.933 1.00 86.12 194 GLY A CA 1
ATOM 1461 C C . GLY A 1 194 ? -11.318 -11.002 17.394 1.00 86.12 194 GLY A C 1
ATOM 1462 O O . GLY A 1 194 ? -11.949 -11.873 17.984 1.00 86.12 194 GLY A O 1
ATOM 1463 N N . ARG A 1 195 ? -10.011 -11.115 17.125 1.00 86.56 195 ARG A N 1
ATOM 1464 C CA . ARG A 1 195 ? -9.159 -12.223 17.591 1.00 86.56 195 ARG A CA 1
ATOM 1465 C C . ARG A 1 195 ? -8.172 -11.766 18.651 1.00 86.56 195 ARG A C 1
ATOM 1467 O O . ARG A 1 195 ? -8.018 -12.416 19.672 1.00 86.56 195 ARG A O 1
ATOM 1474 N N . PHE A 1 196 ? -7.504 -10.657 18.360 1.00 83.69 196 PHE A N 1
ATOM 1475 C CA . PHE A 1 196 ? -6.458 -10.079 19.191 1.00 83.69 196 PHE A CA 1
ATOM 1476 C C . PHE A 1 196 ? -6.704 -8.606 19.497 1.00 83.69 196 PHE A C 1
ATOM 1478 O O . PHE A 1 196 ? -6.092 -8.089 20.409 1.00 83.69 196 PHE A O 1
ATOM 1485 N N . ALA A 1 197 ? -7.580 -7.928 18.758 1.00 85.56 197 ALA A N 1
ATOM 1486 C CA . ALA A 1 197 ? -8.000 -6.564 19.048 1.00 85.56 197 ALA A CA 1
ATOM 1487 C C . ALA A 1 197 ? -9.524 -6.510 19.126 1.00 85.56 197 ALA A C 1
ATOM 1489 O O . ALA A 1 197 ? -10.205 -7.109 18.282 1.00 85.56 197 ALA A O 1
ATOM 1490 N N . THR A 1 198 ? -10.072 -5.782 20.101 1.00 86.62 198 THR A N 1
ATOM 1491 C CA . THR A 1 198 ? -11.518 -5.564 20.139 1.00 86.62 198 THR A CA 1
ATOM 1492 C C . THR A 1 198 ? -11.955 -4.766 18.906 1.00 86.62 198 THR A C 1
ATOM 1494 O O . THR A 1 198 ? -11.306 -3.768 18.570 1.00 86.62 198 THR A O 1
ATOM 1497 N N . PRO A 1 199 ? -13.037 -5.185 18.220 1.00 86.50 199 PRO A N 1
ATOM 1498 C CA . PRO A 1 199 ? -13.584 -4.438 17.095 1.00 86.50 199 PRO A CA 1
ATOM 1499 C C . PRO A 1 199 ? -13.900 -3.003 17.508 1.00 86.50 199 PRO A C 1
ATOM 1501 O O . PRO A 1 199 ? -14.580 -2.780 18.513 1.00 86.50 199 PRO A O 1
ATOM 1504 N N . GLY A 1 200 ? -13.399 -2.038 16.746 1.00 84.12 200 GLY A N 1
ATOM 1505 C CA . GLY A 1 200 ? -13.644 -0.637 17.025 1.00 84.12 200 GLY A CA 1
ATOM 1506 C C . GLY A 1 200 ? -15.090 -0.227 16.767 1.00 84.12 200 GLY A C 1
ATOM 1507 O O . GLY A 1 200 ? -15.805 -0.809 15.948 1.00 84.12 200 GLY A O 1
ATOM 1508 N N . THR A 1 201 ? -15.505 0.821 17.470 1.00 83.81 201 THR A N 1
ATOM 1509 C CA . THR A 1 201 ? -16.833 1.445 17.383 1.00 83.81 201 THR A CA 1
ATOM 1510 C C . THR A 1 201 ? -16.847 2.679 16.473 1.00 83.81 201 THR A C 1
ATOM 1512 O O . THR A 1 201 ? -17.865 3.362 16.369 1.00 83.81 201 THR A O 1
ATOM 1515 N N . GLY A 1 202 ? -15.721 2.986 15.819 1.00 80.31 202 GLY A N 1
ATOM 1516 C CA . GLY A 1 202 ? -15.578 4.122 14.909 1.00 80.31 202 GLY A CA 1
ATOM 1517 C C . GLY A 1 202 ? -16.442 4.003 13.652 1.00 80.31 202 GLY A C 1
ATOM 1518 O O . GLY A 1 202 ? -16.675 2.905 13.157 1.00 80.31 202 GLY A O 1
ATOM 1519 N N . SER A 1 203 ? -16.857 5.143 13.090 1.00 78.62 203 SER A N 1
ATOM 1520 C CA . SER A 1 203 ? -17.780 5.195 11.943 1.00 78.62 203 SER A CA 1
ATOM 1521 C C . SER A 1 203 ? -17.274 4.452 10.704 1.00 78.62 203 SER A C 1
ATOM 1523 O O . SER A 1 203 ? -18.054 3.835 9.993 1.00 78.62 203 SER A O 1
ATOM 1525 N N . TRP A 1 204 ? -15.961 4.469 10.458 1.00 79.56 204 TRP A N 1
ATOM 1526 C CA . TRP A 1 204 ? -15.368 3.840 9.276 1.00 79.56 204 TRP A CA 1
ATOM 1527 C C . TRP A 1 204 ? -15.410 2.310 9.320 1.00 79.56 204 TRP A C 1
ATOM 1529 O O . TRP A 1 204 ? -15.488 1.680 8.269 1.00 79.56 204 TRP A O 1
ATOM 1539 N N . PHE A 1 205 ? -15.365 1.708 10.511 1.00 82.94 205 PHE A N 1
ATOM 1540 C CA . PHE A 1 205 ? -15.236 0.257 10.692 1.00 82.94 205 PHE A CA 1
ATOM 1541 C C . PHE A 1 205 ? -16.385 -0.346 11.522 1.00 82.94 205 PHE A C 1
ATOM 1543 O O . PHE A 1 205 ? -16.331 -1.527 11.869 1.00 82.94 205 PHE A O 1
ATOM 1550 N N . SER A 1 206 ? -17.431 0.428 11.833 1.00 79.31 206 SER A N 1
ATOM 1551 C CA . SER A 1 206 ? -18.576 -0.018 12.643 1.00 79.31 206 SER A CA 1
ATOM 1552 C C . SER A 1 206 ? -19.378 -1.126 11.969 1.00 79.31 206 SER A C 1
ATOM 1554 O O . SER A 1 206 ? -19.831 -2.053 12.634 1.00 79.31 206 SER A O 1
ATOM 1556 N N . ASP A 1 207 ? -19.511 -1.049 10.645 1.00 82.12 207 ASP A N 1
ATOM 1557 C CA . ASP A 1 207 ? -20.344 -1.960 9.851 1.00 82.12 207 ASP A CA 1
ATOM 1558 C C . ASP A 1 207 ? -19.616 -3.269 9.504 1.00 82.12 207 ASP A C 1
ATOM 1560 O O . ASP A 1 207 ? -20.199 -4.191 8.928 1.00 82.12 207 ASP A O 1
ATOM 1564 N N . LEU A 1 208 ? -18.327 -3.371 9.843 1.00 83.69 208 LEU A N 1
ATOM 1565 C CA . LEU A 1 208 ? -17.561 -4.586 9.613 1.00 83.69 208 LEU A CA 1
ATOM 1566 C C . LEU A 1 208 ? -17.896 -5.657 10.655 1.00 83.69 208 LEU A C 1
ATOM 1568 O O . LEU A 1 208 ? -18.035 -5.351 11.845 1.00 83.69 208 LEU A O 1
ATOM 1572 N N . PRO A 1 209 ? -17.924 -6.939 10.251 1.00 85.88 209 PRO A N 1
ATOM 1573 C CA . PRO A 1 209 ? -18.115 -8.035 11.190 1.00 85.88 209 PRO A CA 1
ATOM 1574 C C . PRO A 1 209 ? -17.019 -8.036 12.264 1.00 85.88 209 PRO A C 1
ATOM 1576 O O . PRO A 1 209 ? -15.907 -7.544 12.050 1.00 85.88 209 PRO A O 1
ATOM 1579 N N . SER A 1 210 ? -17.328 -8.601 13.434 1.00 86.94 210 SER A N 1
ATOM 1580 C CA . SER A 1 210 ? -16.376 -8.693 14.547 1.00 86.94 210 SER A CA 1
ATOM 1581 C C . SER A 1 210 ? -15.120 -9.471 14.159 1.00 86.94 210 SER A C 1
ATOM 1583 O O . SER A 1 210 ? -14.027 -9.064 14.519 1.00 86.94 210 SER A O 1
ATOM 1585 N N . ILE A 1 211 ? -15.270 -10.542 13.380 1.00 89.38 211 ILE A N 1
ATOM 1586 C CA . ILE A 1 211 ? -14.169 -11.286 12.767 1.00 89.38 211 ILE A CA 1
ATOM 1587 C C . ILE A 1 211 ? -14.323 -11.184 11.253 1.00 89.38 211 ILE A C 1
ATOM 1589 O O . ILE A 1 211 ? -15.392 -11.472 10.707 1.00 89.38 211 ILE A O 1
ATOM 1593 N N . MET A 1 212 ? -13.250 -10.791 10.567 1.00 89.25 212 MET A N 1
ATOM 1594 C CA . MET A 1 212 ? -13.287 -10.622 9.118 1.00 89.25 212 MET A CA 1
ATOM 1595 C C . MET A 1 212 ? -13.453 -11.978 8.404 1.00 89.25 212 MET A C 1
ATOM 1597 O O . MET A 1 212 ? -12.721 -12.925 8.712 1.00 89.25 212 MET A O 1
ATOM 1601 N N . PRO A 1 213 ? -14.374 -12.104 7.428 1.00 90.00 213 PRO A N 1
ATOM 1602 C CA . PRO A 1 213 ? -14.490 -13.307 6.614 1.00 90.00 213 PRO A CA 1
ATOM 1603 C C . PRO A 1 213 ? -13.254 -13.502 5.731 1.00 90.00 213 PRO A C 1
ATOM 1605 O O . PRO A 1 213 ? -12.605 -12.538 5.317 1.00 90.00 213 PRO A O 1
ATOM 1608 N N . ASN A 1 214 ? -12.994 -14.756 5.348 1.00 89.88 214 ASN A N 1
ATOM 1609 C CA . ASN A 1 214 ? -11.842 -15.121 4.517 1.00 89.88 214 ASN A CA 1
ATOM 1610 C C . ASN A 1 214 ? -11.751 -14.294 3.227 1.00 89.88 214 ASN A C 1
ATOM 1612 O O . ASN A 1 214 ? -10.664 -13.875 2.862 1.00 89.88 214 ASN A O 1
ATOM 1616 N N . ALA A 1 215 ? -12.873 -13.994 2.565 1.00 87.56 215 ALA A N 1
ATOM 1617 C CA . ALA A 1 215 ? -12.879 -13.173 1.349 1.00 87.56 215 ALA A CA 1
ATOM 1618 C C . ALA A 1 215 ? -12.302 -11.759 1.567 1.00 87.56 215 ALA A C 1
ATOM 1620 O O . ALA A 1 215 ? -11.609 -11.226 0.698 1.00 87.56 215 ALA A O 1
ATOM 1621 N N . GLY A 1 216 ? -12.551 -11.167 2.739 1.00 89.94 216 GLY A N 1
ATOM 1622 C CA . GLY A 1 216 ? -11.990 -9.873 3.120 1.00 89.94 216 GLY A CA 1
ATOM 1623 C C . GLY A 1 216 ? -10.485 -9.940 3.346 1.00 89.94 216 GLY A C 1
ATOM 1624 O O . GLY A 1 216 ? -9.750 -9.114 2.815 1.00 89.94 216 GLY A O 1
ATOM 1625 N N . ILE A 1 217 ? -10.029 -10.973 4.062 1.00 93.88 217 ILE A N 1
ATOM 1626 C CA . ILE A 1 217 ? -8.599 -11.223 4.277 1.00 93.88 217 ILE A CA 1
ATOM 1627 C C . ILE A 1 217 ? -7.888 -11.482 2.946 1.00 93.88 217 ILE A C 1
ATOM 1629 O O . ILE A 1 217 ? -6.869 -10.861 2.689 1.00 93.88 217 ILE A O 1
ATOM 1633 N N . ILE A 1 218 ? -8.459 -12.305 2.060 1.00 94.50 218 ILE A N 1
ATOM 1634 C CA . ILE A 1 218 ? -7.907 -12.573 0.721 1.00 94.50 218 ILE A CA 1
ATOM 1635 C C . ILE A 1 218 ? -7.781 -11.277 -0.085 1.00 94.50 218 ILE A C 1
ATOM 1637 O O . ILE A 1 218 ? -6.760 -11.063 -0.731 1.00 94.50 218 ILE A O 1
ATOM 1641 N N . THR A 1 219 ? -8.784 -10.395 -0.027 1.00 94.69 219 THR A N 1
ATOM 1642 C CA . THR A 1 219 ? -8.724 -9.090 -0.706 1.00 94.69 219 THR A C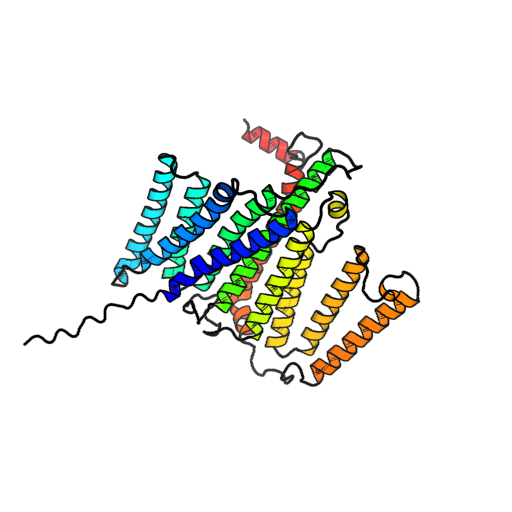A 1
ATOM 1643 C C . THR A 1 219 ? -7.582 -8.240 -0.145 1.00 94.69 219 THR A C 1
ATOM 1645 O O . THR A 1 219 ? -6.781 -7.718 -0.913 1.00 94.69 219 THR A O 1
ATOM 1648 N N . ALA A 1 220 ? -7.461 -8.138 1.180 1.00 95.75 220 ALA A N 1
ATOM 1649 C CA . ALA A 1 220 ? -6.388 -7.378 1.819 1.00 95.75 220 ALA A CA 1
ATOM 1650 C C . ALA A 1 220 ? -4.997 -7.967 1.525 1.00 95.75 220 ALA A C 1
ATOM 1652 O O . ALA A 1 220 ? -4.057 -7.224 1.259 1.00 95.75 220 ALA A O 1
ATOM 1653 N N . THR A 1 221 ? -4.872 -9.297 1.493 1.00 97.38 221 THR A N 1
ATOM 1654 C CA . THR A 1 221 ? -3.639 -9.984 1.095 1.00 97.38 221 THR A CA 1
ATOM 1655 C C . THR A 1 221 ? -3.300 -9.710 -0.365 1.00 97.38 221 THR A C 1
ATOM 1657 O O . THR A 1 221 ? -2.149 -9.417 -0.660 1.00 97.38 221 THR A O 1
ATOM 1660 N N . ALA A 1 222 ? -4.276 -9.749 -1.274 1.00 97.12 222 ALA A N 1
ATOM 1661 C CA . ALA A 1 222 ? -4.053 -9.419 -2.678 1.00 97.12 222 ALA A CA 1
ATOM 1662 C C . ALA A 1 222 ? -3.581 -7.966 -2.848 1.00 97.12 222 ALA A C 1
ATOM 1664 O O . ALA A 1 222 ? -2.629 -7.727 -3.585 1.00 97.12 222 ALA A O 1
ATOM 1665 N N . VAL A 1 223 ? -4.181 -7.012 -2.124 1.00 97.62 223 VAL A N 1
ATOM 1666 C CA . VAL A 1 223 ? -3.725 -5.611 -2.107 1.00 97.62 223 VAL A CA 1
ATOM 1667 C C . VAL A 1 223 ? -2.291 -5.502 -1.584 1.00 97.62 223 VAL A C 1
ATOM 1669 O O . VAL A 1 223 ? -1.476 -4.828 -2.207 1.00 97.62 223 VAL A O 1
ATOM 1672 N N . PHE A 1 224 ? -1.953 -6.186 -0.489 1.00 97.75 224 PHE A N 1
ATOM 1673 C CA . PHE A 1 224 ? -0.584 -6.195 0.032 1.00 97.75 224 PHE A CA 1
ATOM 1674 C C . PHE A 1 224 ? 0.415 -6.772 -0.980 1.00 97.75 224 PHE A C 1
ATOM 1676 O O . PHE A 1 224 ? 1.407 -6.122 -1.287 1.00 97.75 224 PHE A O 1
ATOM 1683 N N . VAL A 1 225 ? 0.132 -7.942 -1.561 1.00 97.19 225 VAL A N 1
ATOM 1684 C CA . VAL A 1 225 ? 1.012 -8.586 -2.554 1.00 97.19 225 VAL A CA 1
ATOM 1685 C C . VAL A 1 225 ? 1.229 -7.688 -3.772 1.00 97.19 225 VAL A C 1
ATOM 1687 O O . VAL A 1 225 ? 2.355 -7.545 -4.234 1.00 97.19 225 VAL A O 1
ATOM 1690 N N . VAL A 1 226 ? 0.174 -7.036 -4.264 1.00 97.00 226 VAL A N 1
ATOM 1691 C CA . VAL A 1 226 ? 0.271 -6.078 -5.372 1.00 97.00 226 VAL A CA 1
ATOM 1692 C C . VAL A 1 226 ? 1.204 -4.910 -5.037 1.00 97.00 226 VAL A C 1
ATOM 1694 O O . VAL A 1 226 ? 2.000 -4.517 -5.882 1.00 97.00 226 VAL A O 1
ATOM 1697 N N . ASN A 1 227 ? 1.132 -4.368 -3.818 1.00 96.69 227 ASN A N 1
ATOM 1698 C CA . ASN A 1 227 ? 1.996 -3.262 -3.392 1.00 96.69 227 ASN A CA 1
ATOM 1699 C C . ASN A 1 227 ? 3.410 -3.721 -2.999 1.00 96.69 227 ASN A C 1
ATOM 1701 O O . ASN A 1 227 ? 4.324 -2.905 -2.978 1.00 96.69 227 ASN A O 1
ATOM 1705 N N . LEU A 1 228 ? 3.608 -5.013 -2.732 1.00 96.19 228 LEU A N 1
ATOM 1706 C CA . LEU A 1 228 ? 4.915 -5.606 -2.455 1.00 96.19 228 LEU A CA 1
ATOM 1707 C C . LEU A 1 228 ? 5.754 -5.796 -3.731 1.00 96.19 228 LEU A C 1
ATOM 1709 O O . LEU A 1 228 ? 6.974 -5.668 -3.676 1.00 96.19 228 LEU A O 1
ATOM 1713 N N . ILE A 1 229 ? 5.115 -6.080 -4.873 1.00 95.56 229 ILE A N 1
ATOM 1714 C CA . ILE A 1 229 ? 5.799 -6.347 -6.152 1.00 95.56 229 ILE A CA 1
ATOM 1715 C C . ILE A 1 229 ? 6.752 -5.211 -6.565 1.00 95.56 229 ILE A C 1
ATOM 1717 O O . ILE A 1 229 ? 7.916 -5.523 -6.815 1.00 95.56 229 ILE A O 1
ATOM 1721 N N . PRO A 1 230 ? 6.342 -3.922 -6.597 1.00 94.56 230 PRO A N 1
ATOM 1722 C CA . PRO A 1 230 ? 7.257 -2.841 -6.958 1.00 94.56 230 PRO A CA 1
ATOM 1723 C C . PRO A 1 230 ? 8.461 -2.729 -6.031 1.00 94.56 230 PRO A C 1
ATOM 1725 O O . PRO A 1 230 ? 9.548 -2.421 -6.500 1.00 94.56 230 PRO A O 1
ATOM 1728 N N . VAL A 1 231 ? 8.284 -2.997 -4.731 1.00 94.12 231 VAL A N 1
ATOM 1729 C CA . VAL A 1 231 ? 9.388 -2.943 -3.765 1.00 94.12 231 VAL A CA 1
ATOM 1730 C C . VAL A 1 231 ? 10.415 -4.012 -4.091 1.00 94.12 231 VAL A C 1
ATOM 1732 O O . VAL A 1 231 ? 11.579 -3.692 -4.277 1.00 94.12 231 VAL A O 1
ATOM 1735 N N . ILE A 1 232 ? 9.974 -5.267 -4.221 1.00 93.06 232 ILE A N 1
ATOM 1736 C CA . ILE A 1 232 ? 10.871 -6.385 -4.528 1.00 93.06 232 ILE A CA 1
ATOM 1737 C C . ILE A 1 232 ? 11.585 -6.142 -5.855 1.00 93.06 232 ILE A C 1
ATOM 1739 O O . ILE A 1 232 ? 12.789 -6.335 -5.931 1.00 93.06 232 ILE A O 1
ATOM 1743 N N . TRP A 1 233 ? 10.860 -5.709 -6.886 1.00 92.00 233 TRP A N 1
ATOM 1744 C CA . TRP A 1 233 ? 11.448 -5.528 -8.207 1.00 92.00 233 TRP A CA 1
ATOM 1745 C C . TRP A 1 233 ? 12.464 -4.384 -8.231 1.00 92.00 233 TRP A C 1
ATOM 1747 O O . TRP A 1 233 ? 13.584 -4.574 -8.697 1.00 92.00 233 TRP A O 1
ATOM 1757 N N . LEU A 1 234 ? 12.129 -3.222 -7.665 1.00 91.06 234 LEU A N 1
ATOM 1758 C CA . LEU A 1 234 ? 13.084 -2.117 -7.560 1.00 91.06 234 LEU A CA 1
ATOM 1759 C C . LEU A 1 234 ? 14.319 -2.524 -6.751 1.00 91.06 234 LEU A C 1
ATOM 1761 O O . LEU A 1 234 ? 15.432 -2.226 -7.157 1.00 91.06 234 LEU A O 1
ATOM 1765 N N . SER A 1 235 ? 14.138 -3.287 -5.671 1.00 88.94 235 SER A N 1
ATOM 1766 C CA . SER A 1 235 ? 15.240 -3.850 -4.886 1.00 88.94 235 SER A CA 1
ATOM 1767 C C . SER A 1 235 ? 16.086 -4.891 -5.628 1.00 88.94 235 SER A C 1
ATOM 1769 O O . SER A 1 235 ? 17.105 -5.292 -5.095 1.00 88.94 235 SER A O 1
ATOM 1771 N N . THR A 1 236 ? 15.697 -5.367 -6.812 1.00 88.06 236 THR A N 1
ATOM 1772 C CA . THR A 1 236 ? 16.520 -6.311 -7.598 1.00 88.06 236 THR A CA 1
ATOM 1773 C C . THR A 1 236 ? 17.356 -5.645 -8.683 1.00 88.06 236 THR A C 1
ATOM 1775 O O . THR A 1 236 ? 18.129 -6.335 -9.344 1.00 88.06 236 THR A O 1
ATOM 1778 N N . PHE A 1 237 ? 17.187 -4.342 -8.916 1.00 84.50 237 PHE A N 1
ATOM 1779 C CA . PHE A 1 237 ? 18.016 -3.644 -9.888 1.00 84.50 237 PHE A CA 1
ATOM 1780 C C . PHE A 1 237 ? 19.348 -3.234 -9.296 1.00 84.50 237 PHE A C 1
ATOM 1782 O O . PHE A 1 237 ? 19.394 -2.575 -8.261 1.00 84.50 237 PHE A O 1
ATOM 1789 N N . ASP A 1 238 ? 20.401 -3.536 -10.049 1.00 81.81 238 ASP A N 1
ATOM 1790 C CA . ASP A 1 238 ? 21.756 -3.127 -9.713 1.00 81.81 238 ASP A CA 1
ATOM 1791 C C . ASP A 1 238 ? 22.209 -1.916 -10.538 1.00 81.81 238 ASP A C 1
ATOM 1793 O O . ASP A 1 238 ? 23.099 -1.201 -10.099 1.00 81.81 238 ASP A O 1
ATOM 1797 N N . ASP A 1 239 ? 21.612 -1.642 -11.706 1.00 87.88 239 ASP A N 1
ATOM 1798 C CA . ASP A 1 239 ? 22.089 -0.619 -12.644 1.00 87.88 239 ASP A CA 1
ATOM 1799 C C . ASP A 1 239 ? 21.074 0.504 -12.920 1.00 87.88 239 ASP A C 1
ATOM 1801 O O . ASP A 1 239 ? 19.857 0.300 -12.983 1.00 87.88 239 ASP A O 1
ATOM 1805 N N . VAL A 1 240 ? 21.588 1.723 -13.118 1.00 89.75 240 VAL A N 1
ATOM 1806 C CA . VAL A 1 240 ? 20.755 2.919 -13.331 1.00 89.75 240 VAL A CA 1
ATOM 1807 C C . VAL A 1 240 ? 20.024 2.918 -14.680 1.00 89.75 240 VAL A C 1
ATOM 1809 O O . VAL A 1 240 ? 18.942 3.492 -14.806 1.00 89.75 240 VAL A O 1
ATOM 1812 N N . THR A 1 241 ? 20.578 2.235 -15.684 1.00 89.56 241 THR A N 1
ATOM 1813 C CA . THR A 1 241 ? 20.037 2.206 -17.050 1.00 89.56 241 THR A CA 1
ATOM 1814 C C . THR A 1 241 ? 18.769 1.350 -17.136 1.00 89.56 241 THR A C 1
ATOM 1816 O O . THR A 1 241 ? 17.821 1.707 -17.836 1.00 89.56 241 THR A O 1
ATOM 1819 N N . SER A 1 242 ? 18.702 0.242 -16.399 1.00 88.00 242 SER A N 1
ATOM 1820 C CA . SER A 1 242 ? 17.509 -0.604 -16.288 1.00 88.00 242 SER A CA 1
ATOM 1821 C C . SER A 1 242 ? 16.338 0.133 -15.638 1.00 88.00 242 SER A C 1
ATOM 1823 O O . SER A 1 242 ? 15.190 -0.026 -16.069 1.00 88.00 242 SER A O 1
ATOM 1825 N N . TYR A 1 243 ? 16.622 0.981 -14.643 1.00 89.75 243 TYR A N 1
ATOM 1826 C CA . TYR A 1 243 ? 15.613 1.845 -14.034 1.00 89.75 243 TYR A CA 1
ATOM 1827 C C . TYR A 1 243 ? 15.107 2.906 -15.024 1.00 89.75 243 TYR A C 1
ATOM 1829 O O . TYR A 1 243 ? 13.895 3.041 -15.197 1.00 89.75 243 TYR A O 1
ATOM 1837 N N . ASP A 1 244 ? 16.008 3.612 -15.716 1.00 89.38 244 ASP A N 1
ATOM 1838 C CA . ASP A 1 244 ? 15.639 4.661 -16.681 1.00 89.38 244 ASP A CA 1
ATOM 1839 C C . ASP A 1 244 ? 14.806 4.119 -17.857 1.00 89.38 244 ASP A C 1
ATOM 1841 O O . ASP A 1 244 ? 13.835 4.735 -18.295 1.00 89.38 244 ASP A O 1
ATOM 1845 N N . ASN A 1 245 ? 15.089 2.892 -18.301 1.00 89.62 245 ASN A N 1
ATOM 1846 C CA . ASN A 1 245 ? 14.301 2.207 -19.330 1.00 89.62 245 ASN A CA 1
ATOM 1847 C C . ASN A 1 245 ? 12.956 1.645 -18.828 1.00 89.62 245 ASN A C 1
ATOM 1849 O O . ASN A 1 245 ? 12.232 1.024 -19.604 1.00 89.62 245 ASN A O 1
ATOM 1853 N N . HIS A 1 246 ? 12.596 1.865 -17.557 1.00 88.38 246 HIS A N 1
ATOM 1854 C CA . HIS A 1 246 ? 11.331 1.433 -16.955 1.00 88.38 246 HIS A CA 1
ATOM 1855 C C . HIS A 1 246 ? 11.081 -0.084 -17.060 1.00 88.38 246 HIS A C 1
ATOM 1857 O O . HIS A 1 246 ? 9.947 -0.526 -17.253 1.00 88.38 246 HIS A O 1
ATOM 1863 N N . LEU A 1 247 ? 12.125 -0.906 -16.893 1.00 89.25 247 LEU A N 1
ATOM 1864 C CA . LEU A 1 247 ? 12.046 -2.370 -17.023 1.00 89.25 247 LEU A CA 1
ATOM 1865 C C . LEU A 1 247 ? 11.409 -3.073 -15.800 1.00 89.25 247 LEU A C 1
ATOM 1867 O O . LEU A 1 247 ? 11.797 -4.182 -15.432 1.00 89.25 247 LEU A O 1
ATOM 1871 N N . TYR A 1 248 ? 10.448 -2.425 -15.134 1.00 89.94 248 TYR A N 1
ATOM 1872 C CA . TYR A 1 248 ? 9.812 -2.894 -13.899 1.00 89.94 248 TYR A CA 1
ATOM 1873 C C . TYR A 1 248 ? 8.336 -2.524 -13.787 1.00 89.94 248 TYR A C 1
ATOM 1875 O O . TYR A 1 248 ? 7.852 -1.556 -14.371 1.00 89.94 248 TYR A O 1
ATOM 1883 N N . LEU A 1 249 ? 7.622 -3.248 -12.922 1.00 92.12 249 LEU A N 1
ATOM 1884 C CA . LEU A 1 249 ? 6.299 -2.836 -12.458 1.00 92.12 249 LEU A CA 1
ATOM 1885 C C . LEU A 1 249 ? 6.421 -1.824 -11.315 1.00 92.12 249 LEU A C 1
ATOM 1887 O O . LEU A 1 249 ? 6.679 -2.182 -10.169 1.00 92.12 249 LEU A O 1
ATOM 1891 N N . GLY A 1 250 ? 6.218 -0.546 -11.629 1.00 90.44 250 GLY A N 1
ATOM 1892 C CA . GLY A 1 250 ? 6.312 0.540 -10.653 1.00 90.44 250 GLY A CA 1
ATOM 1893 C C . GLY A 1 250 ? 5.069 0.752 -9.781 1.00 90.44 250 GLY A C 1
ATOM 1894 O O . GLY A 1 250 ? 4.017 0.129 -9.948 1.00 90.44 250 GLY A O 1
ATOM 1895 N N . SER A 1 251 ? 5.163 1.728 -8.876 1.00 88.62 251 SER A N 1
ATOM 1896 C CA . SER A 1 251 ? 4.087 2.111 -7.947 1.00 88.62 251 SER A CA 1
ATOM 1897 C C . SER A 1 251 ? 2.784 2.511 -8.652 1.00 88.62 251 SER A C 1
ATOM 1899 O O . SER A 1 251 ? 1.699 2.267 -8.129 1.00 88.62 251 SER A O 1
ATOM 1901 N N . VAL A 1 252 ? 2.858 3.071 -9.866 1.00 88.31 252 VAL A N 1
ATOM 1902 C CA . VAL A 1 252 ? 1.668 3.401 -10.671 1.00 88.31 252 VAL A CA 1
ATOM 1903 C C . VAL A 1 252 ? 0.891 2.137 -11.045 1.00 88.31 252 VAL A C 1
ATOM 1905 O O . VAL A 1 252 ? -0.325 2.090 -10.851 1.00 88.31 252 VAL A O 1
ATOM 1908 N N . TRP A 1 253 ? 1.581 1.092 -11.515 1.00 94.31 253 TRP A N 1
ATOM 1909 C CA . TRP A 1 253 ? 0.950 -0.197 -11.803 1.00 94.31 253 TRP A CA 1
ATOM 1910 C C . TRP A 1 253 ? 0.287 -0.775 -10.546 1.00 94.31 253 TRP A C 1
ATOM 1912 O O . TRP A 1 253 ? -0.868 -1.200 -10.607 1.00 94.31 253 TRP A O 1
ATOM 1922 N N . ALA A 1 254 ? 0.958 -0.708 -9.390 1.00 95.12 254 ALA A N 1
ATOM 1923 C CA . ALA A 1 254 ? 0.410 -1.206 -8.127 1.00 95.12 254 ALA A CA 1
ATOM 1924 C C . ALA A 1 254 ? -0.845 -0.446 -7.663 1.00 95.12 254 ALA A C 1
ATOM 1926 O O . ALA A 1 254 ? -1.783 -1.065 -7.150 1.00 95.12 254 ALA A O 1
ATOM 1927 N N . ILE A 1 255 ? -0.923 0.870 -7.890 1.00 91.31 255 ILE A N 1
ATOM 1928 C CA . ILE A 1 255 ? -2.127 1.667 -7.601 1.00 91.31 255 ILE A CA 1
ATOM 1929 C C . ILE A 1 255 ? -3.306 1.182 -8.453 1.00 91.31 255 ILE A C 1
ATOM 1931 O O . ILE A 1 255 ? -4.377 0.891 -7.913 1.00 91.31 255 ILE A O 1
ATOM 1935 N N . PHE A 1 256 ? -3.124 1.041 -9.769 1.00 93.25 256 PHE A N 1
ATOM 1936 C CA . PHE A 1 256 ? -4.192 0.554 -10.649 1.00 93.25 256 PHE A CA 1
ATOM 1937 C C . PHE A 1 256 ? -4.584 -0.893 -10.335 1.00 93.25 256 PHE A C 1
ATOM 1939 O O . PHE A 1 256 ? -5.774 -1.198 -10.252 1.00 93.25 256 PHE A O 1
ATOM 1946 N N . ALA A 1 257 ? -3.612 -1.764 -10.064 1.00 96.50 257 ALA A N 1
ATOM 1947 C CA . ALA A 1 257 ? -3.871 -3.134 -9.636 1.00 96.50 257 ALA A CA 1
ATOM 1948 C C . ALA A 1 257 ? -4.657 -3.177 -8.314 1.00 96.50 257 ALA A C 1
ATOM 1950 O O . ALA A 1 257 ? -5.595 -3.962 -8.184 1.00 96.50 257 ALA A O 1
ATOM 1951 N N . THR A 1 258 ? -4.356 -2.290 -7.362 1.00 95.62 258 THR A N 1
ATOM 1952 C CA . THR A 1 258 ? -5.114 -2.156 -6.108 1.00 95.62 258 THR A CA 1
ATOM 1953 C C . THR A 1 258 ? -6.566 -1.752 -6.374 1.00 95.62 258 THR A C 1
ATOM 1955 O O . THR A 1 258 ? -7.484 -2.359 -5.820 1.00 95.62 258 THR A O 1
ATOM 1958 N N . ILE A 1 259 ? -6.798 -0.781 -7.267 1.00 93.50 259 ILE A N 1
ATOM 1959 C CA . ILE A 1 259 ? -8.151 -0.371 -7.682 1.00 93.50 259 ILE A CA 1
ATOM 1960 C C . ILE A 1 259 ? -8.900 -1.551 -8.306 1.00 93.50 259 ILE A C 1
ATOM 1962 O O . ILE A 1 259 ? -10.055 -1.796 -7.954 1.00 93.50 259 ILE A O 1
ATOM 1966 N N . VAL A 1 260 ? -8.247 -2.312 -9.188 1.00 96.62 260 VAL A N 1
ATOM 1967 C CA . VAL A 1 260 ? -8.837 -3.503 -9.809 1.00 96.62 260 VAL A CA 1
ATOM 1968 C C . VAL A 1 260 ? -9.194 -4.552 -8.758 1.00 96.62 260 VAL A C 1
ATOM 1970 O O . VAL A 1 260 ? -10.316 -5.052 -8.771 1.00 96.62 260 VAL A O 1
ATOM 1973 N N . VAL A 1 261 ? -8.303 -4.856 -7.811 1.00 96.69 261 VAL A N 1
ATOM 1974 C CA . VAL A 1 261 ? -8.570 -5.821 -6.730 1.00 96.69 261 VAL A CA 1
ATOM 1975 C C . VAL A 1 261 ? -9.779 -5.392 -5.890 1.00 96.69 261 VAL A C 1
ATOM 1977 O O . VAL A 1 261 ? -10.675 -6.205 -5.639 1.00 96.69 261 VAL A O 1
ATOM 1980 N N . ILE A 1 262 ? -9.857 -4.114 -5.504 1.00 93.44 262 ILE A N 1
ATOM 1981 C CA . ILE A 1 262 ? -10.992 -3.568 -4.744 1.00 93.44 262 ILE A CA 1
ATOM 1982 C C . ILE A 1 262 ? -12.281 -3.637 -5.573 1.00 93.44 262 ILE A C 1
ATOM 1984 O O . ILE A 1 262 ? -13.319 -4.056 -5.060 1.00 93.44 262 ILE A O 1
ATOM 1988 N N . PHE A 1 263 ? -12.227 -3.292 -6.861 1.00 94.12 263 PHE A N 1
ATOM 1989 C CA . PHE A 1 263 ? -13.380 -3.350 -7.760 1.00 94.12 263 PHE A CA 1
ATOM 1990 C C . PHE A 1 263 ? -13.891 -4.782 -7.970 1.00 94.12 263 PHE A C 1
ATOM 1992 O O . PHE A 1 263 ? -15.098 -5.028 -7.964 1.00 94.12 263 PHE A O 1
ATOM 1999 N N . VAL A 1 264 ? -12.989 -5.752 -8.117 1.00 94.56 264 VAL A N 1
ATOM 2000 C CA . VAL A 1 264 ? -13.342 -7.173 -8.231 1.00 94.56 264 VAL A CA 1
ATOM 2001 C C . VAL A 1 264 ? -13.975 -7.669 -6.929 1.00 94.56 264 VAL A C 1
ATOM 2003 O O . VAL A 1 264 ? -14.990 -8.366 -6.971 1.00 94.56 264 VAL A O 1
ATOM 2006 N N . SER A 1 265 ? -13.443 -7.259 -5.774 1.00 92.44 265 SER A N 1
ATOM 2007 C CA . SER A 1 265 ? -14.034 -7.562 -4.464 1.00 92.44 265 SER A CA 1
ATOM 2008 C C . SER A 1 265 ? -15.431 -6.945 -4.310 1.00 92.44 265 SER A C 1
ATOM 2010 O O . SER A 1 265 ? -16.365 -7.611 -3.856 1.00 92.44 265 SER A O 1
ATOM 2012 N N . PHE A 1 266 ? -15.623 -5.717 -4.800 1.00 91.19 266 PHE A N 1
ATOM 2013 C CA . PHE A 1 266 ? -16.932 -5.073 -4.872 1.00 91.19 266 PHE A CA 1
ATOM 2014 C C . PHE A 1 266 ? -17.911 -5.860 -5.753 1.00 91.19 266 PHE A C 1
ATOM 2016 O O . PHE A 1 266 ? -19.009 -6.192 -5.299 1.00 91.19 266 PHE A O 1
ATOM 2023 N N . CYS A 1 267 ? -17.507 -6.244 -6.966 1.00 91.62 267 CYS A N 1
ATOM 2024 C CA . CYS A 1 267 ? -18.328 -7.072 -7.853 1.00 91.62 267 CYS A CA 1
ATOM 2025 C C . CYS A 1 267 ? -18.718 -8.395 -7.184 1.00 91.62 267 CYS A C 1
ATOM 2027 O O . CYS A 1 267 ? -19.870 -8.817 -7.271 1.00 91.62 267 CYS A O 1
ATOM 2029 N N . ASN A 1 268 ? -17.787 -9.022 -6.463 1.00 89.25 268 ASN A N 1
ATOM 2030 C CA . ASN A 1 268 ? -18.049 -10.240 -5.704 1.00 89.25 268 ASN A CA 1
ATOM 2031 C C . ASN A 1 268 ? -19.085 -10.010 -4.586 1.00 89.25 268 ASN A C 1
ATOM 2033 O O . ASN A 1 268 ? -19.985 -10.825 -4.394 1.00 89.25 268 ASN A O 1
ATOM 2037 N N . SER A 1 269 ? -19.017 -8.871 -3.888 1.00 88.69 269 SER A N 1
ATOM 2038 C CA . SER A 1 269 ? -19.981 -8.509 -2.838 1.00 88.69 269 SER A CA 1
ATOM 2039 C C . SER A 1 269 ? -21.405 -8.273 -3.373 1.00 88.69 269 SER A C 1
ATOM 2041 O O . SER A 1 269 ? -22.387 -8.602 -2.697 1.00 88.69 269 SER A O 1
ATOM 2043 N N . GLU A 1 270 ? -21.531 -7.776 -4.607 1.00 90.25 270 GLU A N 1
ATOM 2044 C CA . GLU A 1 270 ? -22.806 -7.533 -5.299 1.00 90.25 270 GLU A CA 1
ATOM 2045 C C . GLU A 1 270 ? -23.306 -8.744 -6.112 1.00 90.25 270 GLU A C 1
ATOM 2047 O O . GLU A 1 270 ? -24.377 -8.667 -6.712 1.00 90.25 270 GLU A O 1
ATOM 2052 N N . ARG A 1 271 ? -22.582 -9.877 -6.106 1.00 89.56 271 ARG A N 1
ATOM 2053 C CA . ARG A 1 271 ? -22.843 -11.071 -6.945 1.00 89.56 271 ARG A CA 1
ATOM 2054 C C . ARG A 1 271 ? -22.696 -10.830 -8.452 1.00 89.56 271 ARG A C 1
ATOM 2056 O O . ARG A 1 271 ? -23.179 -11.602 -9.278 1.00 89.56 271 ARG A O 1
ATOM 2063 N N . TRP A 1 272 ? -21.973 -9.785 -8.843 1.00 90.50 272 TRP A N 1
ATOM 2064 C CA . TRP A 1 272 ? -21.627 -9.481 -10.234 1.00 90.50 272 TRP A CA 1
ATOM 2065 C C . TRP A 1 272 ? -20.375 -10.249 -10.666 1.00 90.50 272 TRP A C 1
ATOM 2067 O O . TRP A 1 272 ? -19.424 -9.678 -11.201 1.00 90.50 272 TRP A O 1
ATOM 2077 N N . HIS A 1 273 ? -20.372 -11.563 -10.424 1.00 90.44 273 HIS A N 1
ATOM 2078 C CA . HIS A 1 273 ? -19.199 -12.414 -10.623 1.00 90.44 273 HIS A CA 1
ATOM 2079 C C . HIS A 1 273 ? -18.686 -12.364 -12.066 1.00 90.44 273 HIS A C 1
ATOM 2081 O O . HIS A 1 273 ? -17.484 -12.296 -12.268 1.00 90.44 273 HIS A O 1
ATOM 2087 N N . VAL A 1 274 ? -19.574 -12.308 -13.066 1.00 91.38 274 VAL A N 1
ATOM 2088 C CA . VAL A 1 274 ? -19.171 -12.222 -14.482 1.00 91.38 274 VAL A CA 1
ATOM 2089 C C . VAL A 1 274 ? -18.388 -10.937 -14.766 1.00 91.38 274 VAL A C 1
ATOM 2091 O O . VAL A 1 274 ? -17.313 -11.002 -15.356 1.00 91.38 274 VAL A O 1
ATOM 2094 N N . LEU A 1 275 ? -18.881 -9.784 -14.301 1.00 91.88 275 LEU A N 1
ATOM 2095 C CA . LEU A 1 275 ? -18.200 -8.499 -14.484 1.00 91.88 275 LEU A CA 1
ATOM 2096 C C . LEU A 1 275 ? -16.846 -8.488 -13.764 1.00 91.88 275 LEU A C 1
ATOM 2098 O O . LEU A 1 275 ? -15.836 -8.115 -14.357 1.00 91.88 275 LEU A O 1
ATOM 2102 N N . GLY A 1 276 ? -16.820 -8.956 -12.512 1.00 92.38 276 GLY A N 1
ATOM 2103 C CA . GLY A 1 276 ? -15.590 -9.064 -11.728 1.00 92.38 276 GLY A CA 1
ATOM 2104 C C . GLY A 1 276 ? -14.556 -9.977 -12.390 1.00 92.38 276 GLY A C 1
ATOM 2105 O O . GLY A 1 276 ? -13.395 -9.600 -12.503 1.00 92.38 276 GLY A O 1
ATOM 2106 N N . THR A 1 277 ? -14.968 -11.145 -12.891 1.00 93.38 277 THR A N 1
ATOM 2107 C CA . THR A 1 277 ? -14.080 -12.086 -13.589 1.00 93.38 277 THR A CA 1
ATOM 2108 C C . THR A 1 277 ? -13.531 -11.497 -14.884 1.00 93.38 277 THR A C 1
ATOM 2110 O O . THR A 1 277 ? -12.335 -11.619 -15.129 1.00 93.38 277 THR A O 1
ATOM 2113 N N . VAL A 1 278 ? -14.359 -10.832 -15.695 1.00 94.50 278 VAL A N 1
ATOM 2114 C CA . VAL A 1 278 ? -13.901 -10.184 -16.935 1.00 94.50 278 VAL A CA 1
ATOM 2115 C C . VAL A 1 278 ? -12.875 -9.096 -16.623 1.00 94.50 278 VAL A C 1
ATOM 2117 O O . VAL A 1 278 ? -11.813 -9.069 -17.239 1.00 94.50 278 VAL A O 1
ATOM 2120 N N . VAL A 1 279 ? -13.131 -8.230 -15.640 1.00 96.06 279 VAL A N 1
ATOM 2121 C CA . VAL A 1 279 ? -12.172 -7.176 -15.270 1.00 96.06 279 VAL A CA 1
ATOM 2122 C C . VAL A 1 279 ? -10.874 -7.765 -14.711 1.00 96.06 279 VAL A C 1
ATOM 2124 O O . VAL A 1 279 ? -9.797 -7.365 -15.145 1.00 96.06 279 VAL A O 1
ATOM 2127 N N . ALA A 1 280 ? -10.958 -8.756 -13.817 1.00 94.94 280 ALA A N 1
ATOM 2128 C CA . ALA A 1 280 ? -9.783 -9.422 -13.256 1.00 94.94 280 ALA A CA 1
ATOM 2129 C C . ALA A 1 280 ? -8.923 -10.086 -14.341 1.00 94.94 280 ALA A C 1
ATOM 2131 O O . ALA A 1 280 ? -7.711 -9.890 -14.375 1.00 94.94 280 ALA A O 1
ATOM 2132 N N . LEU A 1 281 ? -9.547 -10.842 -15.252 1.00 95.31 281 LEU A N 1
ATOM 2133 C CA . LEU A 1 281 ? -8.839 -11.519 -16.337 1.00 95.31 281 LEU A CA 1
ATOM 2134 C C . LEU A 1 281 ? -8.172 -10.521 -17.277 1.00 95.31 281 LEU A C 1
ATOM 2136 O O . LEU A 1 281 ? -7.003 -10.694 -17.598 1.00 95.31 281 LEU A O 1
ATOM 2140 N N . ASN A 1 282 ? -8.873 -9.460 -17.681 1.00 95.75 282 ASN A N 1
ATOM 2141 C CA . ASN A 1 282 ? -8.282 -8.466 -18.574 1.00 95.75 282 ASN A CA 1
ATOM 2142 C C . ASN A 1 282 ? -7.155 -7.670 -17.899 1.00 95.75 282 ASN A C 1
ATOM 2144 O O . ASN A 1 282 ? -6.195 -7.319 -18.573 1.00 95.75 282 ASN A O 1
ATOM 2148 N N . TRP A 1 283 ? -7.201 -7.455 -16.580 1.00 96.50 283 TRP A N 1
ATOM 2149 C CA . TRP A 1 283 ? -6.075 -6.864 -15.850 1.00 96.50 283 TRP A CA 1
ATOM 2150 C C . TRP A 1 283 ? -4.853 -7.789 -15.782 1.00 96.50 283 TRP A C 1
ATOM 2152 O O . TRP A 1 283 ? -3.722 -7.338 -15.966 1.00 96.50 283 TRP A O 1
ATOM 2162 N N . VAL A 1 284 ? -5.064 -9.092 -15.562 1.00 94.69 284 VAL A N 1
ATOM 2163 C CA . VAL A 1 284 ? -3.982 -10.089 -15.630 1.00 94.69 284 VAL A CA 1
ATOM 2164 C C . VAL A 1 284 ? -3.392 -10.130 -17.038 1.00 94.69 284 VAL A C 1
ATOM 2166 O O . VAL A 1 284 ? -2.176 -10.115 -17.184 1.00 94.69 284 VAL A O 1
ATOM 2169 N N . MET A 1 285 ? -4.236 -10.106 -18.072 1.00 93.94 285 MET A N 1
ATOM 2170 C CA . MET A 1 285 ? -3.792 -10.064 -19.465 1.00 93.94 285 MET A CA 1
ATOM 2171 C C . MET A 1 285 ? -3.000 -8.803 -19.797 1.00 93.94 285 MET A C 1
ATOM 2173 O O . MET A 1 285 ? -1.949 -8.904 -20.421 1.00 93.94 285 MET A O 1
ATOM 2177 N N . TYR A 1 286 ? -3.474 -7.642 -19.346 1.00 94.62 286 TYR A N 1
ATOM 2178 C CA . TYR A 1 286 ? -2.748 -6.381 -19.463 1.00 94.62 286 TYR A CA 1
ATOM 2179 C C . TYR A 1 286 ? -1.383 -6.466 -18.780 1.00 94.62 286 TYR A C 1
ATOM 2181 O O . TYR A 1 286 ? -0.379 -6.101 -19.374 1.00 94.62 286 TYR A O 1
ATOM 2189 N N . THR A 1 287 ? -1.333 -7.011 -17.561 1.00 94.94 287 THR A N 1
ATOM 2190 C CA . THR A 1 287 ? -0.073 -7.171 -16.827 1.00 94.94 287 THR A CA 1
ATOM 2191 C C . THR A 1 287 ? 0.881 -8.104 -17.572 1.00 94.94 287 THR A C 1
ATOM 2193 O O . THR A 1 287 ? 2.043 -7.763 -17.720 1.00 94.94 287 THR A O 1
ATOM 2196 N N . LEU A 1 288 ? 0.415 -9.242 -18.099 1.00 93.56 288 LEU A N 1
ATOM 2197 C CA . LEU A 1 288 ? 1.252 -10.168 -18.874 1.00 93.56 288 LEU A CA 1
ATOM 2198 C C . LEU A 1 288 ? 1.787 -9.549 -20.171 1.00 93.56 288 LEU A C 1
ATOM 2200 O O . LEU A 1 288 ? 2.951 -9.753 -20.498 1.00 93.56 288 LEU A O 1
ATOM 2204 N N . ALA A 1 289 ? 0.951 -8.807 -20.899 1.00 91.62 289 ALA A N 1
ATOM 2205 C CA . ALA A 1 289 ? 1.381 -8.094 -22.099 1.00 91.62 289 ALA A CA 1
ATOM 2206 C C . ALA A 1 289 ? 2.420 -7.023 -21.747 1.00 91.62 289 ALA A C 1
ATOM 2208 O O . ALA A 1 289 ? 3.478 -6.962 -22.359 1.00 91.62 289 ALA A O 1
ATOM 2209 N N . HIS A 1 290 ? 2.169 -6.254 -20.687 1.00 92.62 290 HIS A N 1
ATOM 2210 C CA . HIS A 1 290 ? 3.100 -5.234 -20.228 1.00 92.62 290 HIS A CA 1
ATOM 2211 C C . HIS A 1 290 ? 4.438 -5.826 -19.761 1.00 92.62 290 HIS A C 1
ATOM 2213 O O . HIS A 1 290 ? 5.485 -5.276 -20.074 1.00 92.62 290 HIS A O 1
ATOM 2219 N N . LEU A 1 291 ? 4.428 -6.981 -19.080 1.00 92.81 291 LEU A N 1
ATOM 2220 C CA . LEU A 1 291 ? 5.645 -7.715 -18.712 1.00 92.81 291 LEU A CA 1
ATOM 2221 C C . LEU A 1 291 ? 6.498 -8.064 -19.942 1.00 92.81 291 LEU A C 1
ATOM 2223 O O . LEU A 1 291 ? 7.719 -7.922 -19.894 1.00 92.81 291 LEU A O 1
ATOM 2227 N N . GLN A 1 292 ? 5.856 -8.490 -21.032 1.00 91.94 292 GLN A N 1
ATOM 2228 C CA . GLN A 1 292 ? 6.526 -8.780 -22.300 1.00 91.94 292 GLN A CA 1
ATOM 2229 C C . GLN A 1 292 ? 7.058 -7.504 -22.972 1.00 91.94 292 GLN A C 1
ATOM 2231 O O . GLN A 1 292 ? 8.180 -7.510 -23.470 1.00 91.94 292 GLN A O 1
ATOM 2236 N N . GLU A 1 293 ? 6.301 -6.402 -22.944 1.00 89.62 293 GLU A N 1
ATOM 2237 C CA . GLU A 1 293 ? 6.735 -5.100 -23.479 1.00 89.62 293 GLU A CA 1
ATOM 2238 C C . GLU A 1 293 ? 7.981 -4.558 -22.770 1.00 89.62 293 GLU A C 1
ATOM 2240 O O . GLU A 1 293 ? 8.877 -4.033 -23.426 1.00 89.62 293 GLU A O 1
ATOM 2245 N N . ILE A 1 294 ? 8.072 -4.728 -21.448 1.00 90.31 294 ILE A N 1
ATOM 2246 C CA . ILE A 1 294 ? 9.245 -4.326 -20.655 1.00 90.31 294 ILE A CA 1
ATOM 2247 C C . ILE A 1 294 ? 10.376 -5.374 -20.687 1.00 90.31 294 ILE A C 1
ATOM 2249 O O . ILE A 1 294 ? 11.293 -5.322 -19.874 1.00 90.31 294 ILE A O 1
ATOM 2253 N N . GLY A 1 295 ? 10.321 -6.344 -21.608 1.00 86.00 295 GLY A N 1
ATOM 2254 C CA . GLY A 1 295 ? 11.427 -7.260 -21.899 1.00 86.00 295 GLY A CA 1
ATOM 2255 C C . GLY A 1 295 ? 11.485 -8.542 -21.065 1.00 86.00 295 GLY A C 1
ATOM 2256 O O . GLY A 1 295 ? 12.505 -9.228 -21.103 1.00 86.00 295 GLY A O 1
ATOM 2257 N N . ASN A 1 296 ? 10.426 -8.908 -20.331 1.00 88.00 296 ASN A N 1
ATOM 2258 C CA . ASN A 1 296 ? 10.380 -10.207 -19.652 1.00 88.00 296 ASN A CA 1
ATOM 2259 C C . ASN A 1 296 ? 9.935 -11.306 -20.619 1.00 88.00 296 ASN A C 1
ATOM 2261 O O . ASN A 1 296 ? 8.853 -11.240 -21.207 1.00 88.00 296 ASN A O 1
ATOM 2265 N N . ASP A 1 297 ? 10.723 -12.374 -20.703 1.00 87.12 297 ASP A N 1
ATOM 2266 C CA . ASP A 1 297 ? 10.343 -13.559 -21.459 1.00 87.12 297 ASP A CA 1
ATOM 2267 C C . ASP A 1 297 ? 9.177 -14.293 -20.790 1.00 87.12 297 ASP A C 1
ATOM 2269 O O . ASP A 1 297 ? 9.279 -14.796 -19.666 1.00 87.12 297 ASP A O 1
ATOM 2273 N N . LEU A 1 298 ? 8.062 -14.422 -21.511 1.00 88.62 298 LEU A N 1
ATOM 2274 C CA . LEU A 1 298 ? 6.953 -15.254 -21.064 1.00 88.62 298 LEU A CA 1
ATOM 2275 C C . LEU A 1 298 ? 7.262 -16.744 -21.297 1.00 88.62 298 LEU A C 1
ATOM 2277 O O . LEU A 1 298 ? 7.963 -17.092 -22.252 1.00 88.62 298 LEU A O 1
ATOM 2281 N N . PRO A 1 299 ? 6.683 -17.659 -20.490 1.00 82.88 299 PRO A N 1
ATOM 2282 C CA . PRO A 1 299 ? 6.948 -19.100 -20.589 1.00 82.88 299 PRO A CA 1
ATOM 2283 C C . PRO A 1 299 ? 6.617 -19.722 -21.952 1.00 82.88 299 PRO A C 1
ATOM 2285 O O . PRO A 1 299 ? 7.115 -20.795 -22.289 1.00 82.88 299 PRO A O 1
ATOM 2288 N N . LEU A 1 300 ? 5.727 -19.086 -22.715 1.00 83.62 300 LEU A N 1
ATOM 2289 C CA . LEU A 1 300 ? 5.273 -19.564 -24.011 1.00 83.62 300 LEU A CA 1
ATOM 2290 C C . LEU A 1 300 ? 5.926 -18.711 -25.100 1.00 83.62 300 LEU A C 1
ATOM 2292 O O . LEU A 1 300 ? 5.524 -17.572 -25.316 1.00 83.62 300 LEU A O 1
ATOM 2296 N N . SER A 1 301 ? 6.922 -19.267 -25.794 1.00 84.00 301 SER A N 1
ATOM 2297 C CA . SER A 1 301 ? 7.760 -18.523 -26.748 1.00 84.00 301 SER A CA 1
ATOM 2298 C C . SER A 1 301 ? 6.979 -17.880 -27.897 1.00 84.00 301 SER A C 1
ATOM 2300 O O . SER A 1 301 ? 7.418 -16.882 -28.461 1.00 84.00 301 SER A O 1
ATOM 2302 N N . GLN A 1 302 ? 5.797 -18.407 -28.232 1.00 87.31 302 GLN A N 1
ATOM 2303 C CA . GLN A 1 302 ? 4.913 -17.810 -29.230 1.00 87.31 302 GLN A CA 1
ATOM 2304 C C . GLN A 1 302 ? 4.331 -16.462 -28.783 1.00 87.31 302 GLN A C 1
ATOM 2306 O O . GLN A 1 302 ? 3.921 -15.709 -29.655 1.00 87.31 302 GLN A O 1
ATOM 2311 N N . LEU A 1 303 ? 4.300 -16.146 -27.481 1.00 86.62 303 LEU A N 1
ATOM 2312 C CA . LEU A 1 303 ? 3.848 -14.848 -26.958 1.00 86.62 303 LEU A CA 1
ATOM 2313 C C . LEU A 1 303 ? 4.935 -13.765 -27.015 1.00 86.62 303 LEU A C 1
ATOM 2315 O O . LEU A 1 303 ? 4.596 -12.587 -26.966 1.00 86.62 303 LEU A O 1
ATOM 2319 N N . ASN A 1 304 ? 6.209 -14.151 -27.149 1.00 87.50 304 ASN A N 1
ATOM 2320 C CA . ASN A 1 304 ? 7.348 -13.222 -27.143 1.00 87.50 304 ASN A CA 1
ATOM 2321 C C . ASN A 1 304 ? 7.744 -12.750 -28.555 1.00 87.50 304 ASN A C 1
ATOM 2323 O O . ASN A 1 304 ? 8.663 -11.953 -28.698 1.00 87.50 304 ASN A O 1
ATOM 2327 N N . GLY A 1 305 ? 7.119 -13.283 -29.611 1.00 84.38 305 GLY A N 1
ATOM 2328 C CA . GLY A 1 305 ? 7.467 -12.950 -30.996 1.00 84.38 305 GLY A CA 1
ATOM 2329 C C . GLY A 1 305 ? 6.644 -11.800 -31.583 1.00 84.38 305 GLY A C 1
ATOM 2330 O O . GLY A 1 305 ? 5.532 -11.540 -31.139 1.00 84.38 305 GLY A O 1
ATOM 2331 N N . ASP A 1 306 ? 7.126 -11.211 -32.679 1.00 83.94 306 ASP A N 1
ATOM 2332 C CA . ASP A 1 306 ? 6.446 -10.098 -33.379 1.00 83.94 306 ASP A CA 1
ATOM 2333 C C . ASP A 1 306 ? 5.654 -10.536 -34.629 1.00 83.94 306 ASP A C 1
ATOM 2335 O O . ASP A 1 306 ? 5.115 -9.727 -35.383 1.00 83.94 306 ASP A O 1
ATOM 2339 N N . GLY A 1 307 ? 5.610 -11.841 -34.909 1.00 88.88 307 GLY A N 1
ATOM 2340 C CA . GLY A 1 307 ? 4.968 -12.384 -36.108 1.00 88.88 307 GLY A CA 1
ATOM 2341 C C . GLY A 1 307 ? 3.456 -12.597 -35.972 1.00 88.88 307 GLY A C 1
ATOM 2342 O O . GLY A 1 307 ? 2.897 -12.627 -34.877 1.00 88.88 307 GLY A O 1
ATOM 2343 N N . ASN A 1 308 ? 2.793 -12.898 -37.096 1.00 91.06 308 ASN A N 1
ATOM 2344 C CA . ASN A 1 308 ? 1.360 -13.234 -37.132 1.00 91.06 308 ASN A CA 1
ATOM 2345 C C . ASN A 1 308 ? 0.973 -14.348 -36.144 1.00 91.06 308 ASN A C 1
ATOM 2347 O O . ASN A 1 308 ? -0.115 -14.319 -35.579 1.00 91.06 308 ASN A O 1
ATOM 2351 N N . ILE A 1 309 ? 1.856 -15.329 -35.924 1.00 90.81 309 ILE A N 1
ATOM 2352 C CA . ILE A 1 309 ? 1.625 -16.424 -34.970 1.00 90.81 309 ILE A CA 1
ATOM 2353 C C . ILE A 1 309 ? 1.458 -15.877 -33.548 1.00 90.81 309 ILE A C 1
ATOM 2355 O O . ILE A 1 309 ? 0.547 -16.311 -32.848 1.00 90.81 309 ILE A O 1
ATOM 2359 N N . SER A 1 310 ? 2.280 -14.908 -33.142 1.00 89.12 310 SER A N 1
ATOM 2360 C CA . SER A 1 310 ? 2.168 -14.262 -31.832 1.00 89.12 310 SER A CA 1
ATOM 2361 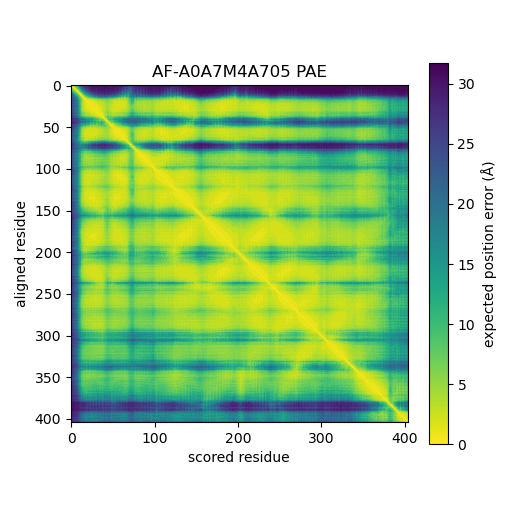C C . SER A 1 310 ? 0.873 -13.473 -31.713 1.00 89.12 310 SER A C 1
ATOM 2363 O O . SER A 1 310 ? 0.102 -13.702 -30.783 1.00 89.12 310 SER A O 1
ATOM 2365 N N . LEU A 1 311 ? 0.549 -12.662 -32.726 1.00 90.25 311 LEU A N 1
ATOM 2366 C CA . LEU A 1 311 ? -0.704 -11.905 -32.773 1.00 90.25 311 LEU A CA 1
ATOM 2367 C C . LEU A 1 311 ? -1.934 -12.814 -32.619 1.00 90.25 311 LEU A C 1
ATOM 2369 O O . LEU A 1 311 ? -2.819 -12.538 -31.807 1.00 90.25 311 LEU A O 1
ATOM 2373 N N . PHE A 1 312 ? -1.989 -13.925 -33.359 1.00 93.00 312 PHE A N 1
ATOM 2374 C CA . PHE A 1 312 ? -3.087 -14.885 -33.233 1.00 93.00 312 PHE A CA 1
ATOM 2375 C C . PHE A 1 312 ? -3.077 -15.620 -31.890 1.00 93.00 312 PHE A C 1
ATOM 2377 O O . PHE A 1 312 ? -4.149 -15.912 -31.363 1.00 93.00 312 PHE A O 1
ATOM 2384 N N . THR A 1 313 ? -1.903 -15.900 -31.321 1.00 92.50 313 THR A N 1
ATOM 2385 C CA . THR A 1 313 ? -1.786 -16.542 -30.004 1.00 92.50 313 THR A CA 1
ATOM 2386 C C . THR A 1 313 ? -2.328 -15.624 -28.911 1.00 92.50 313 THR A C 1
ATOM 2388 O O . THR A 1 313 ? -3.180 -16.060 -28.140 1.00 92.50 313 THR A O 1
ATOM 2391 N N . TRP A 1 314 ? -1.933 -14.347 -28.899 1.00 92.94 314 TRP A N 1
ATOM 2392 C CA . TRP A 1 314 ? -2.476 -13.332 -27.993 1.00 92.94 314 TRP A CA 1
ATOM 2393 C C . TRP A 1 314 ? -3.989 -13.180 -28.151 1.00 92.94 314 TRP A C 1
ATOM 2395 O O . TRP A 1 314 ? -4.718 -13.255 -27.162 1.00 92.94 314 TRP A O 1
ATOM 2405 N N . PHE A 1 315 ? -4.483 -13.048 -29.387 1.00 92.75 315 PHE A N 1
ATOM 2406 C CA .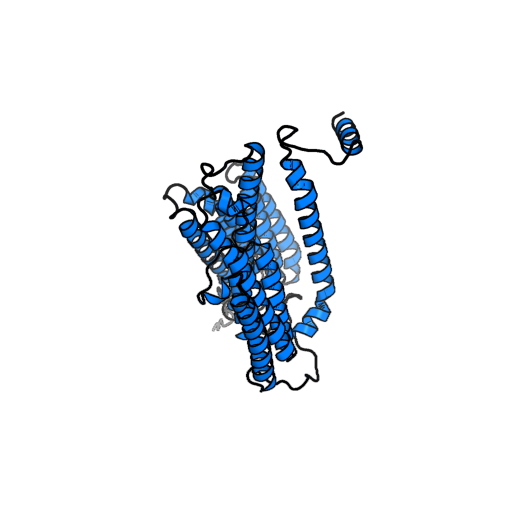 PHE A 1 315 ? -5.920 -12.948 -29.652 1.00 92.75 315 PHE A CA 1
ATOM 2407 C C . PHE A 1 315 ? -6.694 -14.159 -29.120 1.00 92.75 315 PHE A C 1
ATOM 2409 O O . PHE A 1 315 ? -7.673 -13.996 -28.390 1.00 92.75 315 PHE A O 1
ATOM 2416 N N . LEU A 1 316 ? -6.263 -15.377 -29.466 1.00 94.12 316 LEU A N 1
ATOM 2417 C CA . LEU A 1 316 ? -6.940 -16.604 -29.046 1.00 94.12 316 LEU A CA 1
ATOM 2418 C C . LEU A 1 316 ? -6.898 -16.769 -27.530 1.00 94.12 316 LEU A C 1
ATOM 2420 O O . LEU A 1 316 ? -7.904 -17.154 -26.939 1.00 94.12 316 LEU A O 1
ATOM 2424 N N . LEU A 1 317 ? -5.768 -16.459 -26.901 1.00 93.25 317 LEU A N 1
ATOM 2425 C CA . LEU A 1 317 ? -5.608 -16.553 -25.459 1.00 93.25 317 LEU A CA 1
ATOM 2426 C C . LEU A 1 317 ? -6.542 -15.568 -24.742 1.00 93.25 317 LEU A C 1
ATOM 2428 O O . LEU A 1 317 ? -7.312 -15.990 -23.882 1.00 93.25 317 LEU A O 1
ATOM 2432 N N . VAL A 1 318 ? -6.562 -14.292 -25.145 1.00 93.62 318 VAL A N 1
ATOM 2433 C CA . VAL A 1 318 ? -7.472 -13.282 -24.573 1.00 93.62 318 VAL A CA 1
ATOM 2434 C C . VAL A 1 318 ? -8.933 -13.677 -24.791 1.00 93.62 318 VAL A C 1
ATOM 2436 O O . VAL A 1 318 ? -9.732 -13.633 -23.851 1.00 93.62 318 VAL A O 1
ATOM 2439 N N . PHE A 1 319 ? -9.291 -14.089 -26.009 1.00 95.12 319 PHE A N 1
ATOM 2440 C CA . PHE A 1 319 ? -10.656 -14.472 -26.360 1.00 95.12 319 PHE A CA 1
ATOM 2441 C C . PHE A 1 319 ? -11.133 -15.673 -25.537 1.00 95.12 319 PHE A C 1
ATOM 2443 O O . PHE A 1 319 ? -12.162 -15.592 -24.862 1.00 95.12 319 PHE A O 1
ATOM 2450 N N . TRP A 1 320 ? -10.382 -16.777 -25.542 1.00 95.25 320 TRP A N 1
ATOM 2451 C CA . TRP A 1 320 ? -10.793 -18.008 -24.870 1.00 95.25 320 TRP A CA 1
ATOM 2452 C C . TRP A 1 320 ? -10.727 -17.909 -23.348 1.00 95.25 320 TRP A C 1
ATOM 2454 O O . TRP A 1 320 ? -11.586 -18.494 -22.686 1.00 95.25 320 TRP A O 1
ATOM 2464 N N . LEU A 1 321 ? -9.792 -17.139 -22.778 1.00 94.19 321 LEU A N 1
ATOM 2465 C CA . LEU A 1 321 ? -9.794 -16.861 -21.339 1.00 94.19 321 LEU A CA 1
ATOM 2466 C C . LEU A 1 321 ? -11.029 -16.063 -20.927 1.00 94.19 321 LEU A C 1
ATOM 2468 O O . LEU A 1 321 ? -11.670 -16.421 -19.941 1.00 94.19 321 LEU A O 1
ATOM 2472 N N . ASN A 1 322 ? -11.415 -15.037 -21.690 1.00 94.88 322 ASN A N 1
ATOM 2473 C CA . ASN A 1 322 ? -12.635 -14.282 -21.405 1.00 94.88 322 ASN A CA 1
ATOM 2474 C C . ASN A 1 322 ? -13.887 -15.160 -21.552 1.00 94.88 322 ASN A C 1
ATOM 2476 O O . ASN A 1 322 ? -14.722 -15.179 -20.649 1.00 94.88 322 ASN A O 1
ATOM 2480 N N . VAL A 1 323 ? -14.011 -15.933 -22.639 1.00 95.00 323 VAL A N 1
ATOM 2481 C CA . VAL A 1 323 ? -15.139 -16.864 -22.839 1.00 95.00 323 VAL A CA 1
ATOM 2482 C C . VAL A 1 323 ? -15.214 -17.886 -21.704 1.00 95.00 323 VAL A C 1
ATOM 2484 O O . VAL A 1 323 ? -16.262 -18.028 -21.075 1.00 95.00 323 VAL A O 1
ATOM 2487 N N . GLY A 1 324 ? -14.105 -18.557 -21.389 1.00 93.25 324 GLY A N 1
ATOM 2488 C CA . GLY A 1 324 ? -14.038 -19.543 -20.311 1.00 93.25 324 GLY A CA 1
ATOM 2489 C C . GLY A 1 324 ? -14.335 -18.935 -18.940 1.00 93.25 324 GLY A C 1
ATOM 2490 O O . GLY A 1 324 ? -15.114 -19.498 -18.171 1.00 93.25 324 GLY A O 1
ATOM 2491 N N . GLY A 1 325 ? -13.786 -17.753 -18.657 1.00 91.88 325 GLY A N 1
ATOM 2492 C CA . GLY A 1 325 ? -14.044 -16.999 -17.433 1.00 91.88 325 GLY A CA 1
ATOM 2493 C C . GLY A 1 325 ? -15.518 -16.645 -17.266 1.00 91.88 325 GLY A C 1
ATOM 2494 O O . GLY A 1 325 ? -16.097 -16.911 -16.212 1.00 91.88 325 GLY A O 1
ATOM 2495 N N . MET A 1 326 ? -16.153 -16.128 -18.321 1.00 92.06 326 MET A N 1
ATOM 2496 C CA . MET A 1 326 ? -17.588 -15.837 -18.329 1.00 92.06 326 MET A CA 1
ATOM 2497 C C . MET A 1 326 ? -18.427 -17.101 -18.126 1.00 92.06 326 MET A C 1
ATOM 2499 O O . MET A 1 326 ? -19.362 -17.080 -17.331 1.00 92.06 326 MET A O 1
ATOM 2503 N N . MET A 1 327 ? -18.085 -18.215 -18.783 1.00 92.12 327 MET A N 1
ATOM 2504 C CA . MET A 1 327 ? -18.795 -19.489 -18.614 1.00 92.12 327 MET A CA 1
ATOM 2505 C C . MET A 1 327 ? -18.688 -20.025 -17.180 1.00 92.12 327 MET A C 1
ATOM 2507 O O . MET A 1 327 ? -19.689 -20.442 -16.599 1.00 92.12 327 MET A O 1
ATOM 2511 N N . ILE A 1 328 ? -17.493 -19.987 -16.581 1.00 90.94 328 ILE A N 1
ATOM 2512 C CA . ILE A 1 328 ? -17.273 -20.413 -15.192 1.00 90.94 328 ILE A CA 1
ATOM 2513 C C . ILE A 1 328 ? -18.052 -19.507 -14.236 1.00 90.94 328 ILE A C 1
ATOM 2515 O O . ILE A 1 328 ? -18.774 -20.013 -13.373 1.00 90.94 328 ILE A O 1
ATOM 2519 N N . ALA A 1 329 ? -17.966 -18.189 -14.418 1.00 88.31 329 ALA A N 1
ATOM 2520 C CA . ALA A 1 329 ? -18.665 -17.227 -13.578 1.00 88.31 329 ALA A CA 1
ATOM 2521 C C . ALA A 1 329 ? -20.190 -17.349 -13.689 1.00 88.31 329 ALA A C 1
ATOM 2523 O O . ALA A 1 329 ? -20.867 -17.290 -12.669 1.00 88.31 329 ALA A O 1
ATOM 2524 N N . ALA A 1 330 ? -20.721 -17.595 -14.890 1.00 86.69 330 ALA A N 1
ATOM 2525 C CA . ALA A 1 330 ? -22.149 -17.800 -15.137 1.00 86.69 330 ALA A CA 1
ATOM 2526 C C . ALA A 1 330 ? -22.665 -19.178 -14.681 1.00 86.69 330 ALA A C 1
ATOM 2528 O O . ALA A 1 330 ? -23.867 -19.356 -14.509 1.00 86.69 330 ALA A O 1
ATOM 2529 N N . SER A 1 331 ? -21.781 -20.155 -14.455 1.00 86.25 331 SER A N 1
ATOM 2530 C CA . SER A 1 331 ? -22.164 -21.488 -13.961 1.00 86.25 331 SER A CA 1
ATOM 2531 C C . SER A 1 331 ? -22.416 -21.558 -12.447 1.00 86.25 331 SER A C 1
ATOM 2533 O O . SER A 1 331 ? -22.821 -22.600 -11.940 1.00 86.25 331 SER A O 1
ATOM 2535 N N . GLY A 1 332 ? -22.157 -20.473 -11.711 1.00 82.00 332 GLY A N 1
ATOM 2536 C CA . GLY A 1 332 ? -22.376 -20.377 -10.262 1.00 82.00 332 GLY A CA 1
ATOM 2537 C C . GLY A 1 332 ? -21.202 -20.882 -9.424 1.00 82.00 332 GLY A C 1
ATOM 2538 O O . GLY A 1 332 ? -21.298 -20.980 -8.204 1.00 82.00 332 GLY A O 1
ATOM 2539 N N . ARG A 1 333 ? -20.062 -21.189 -10.058 1.00 84.00 333 ARG A N 1
ATOM 2540 C CA . ARG A 1 333 ? -18.862 -21.690 -9.366 1.00 84.00 333 ARG A CA 1
ATOM 2541 C C . ARG A 1 333 ? -18.225 -20.673 -8.415 1.00 84.00 333 ARG A C 1
ATOM 2543 O O . ARG A 1 333 ? -17.577 -21.086 -7.462 1.00 84.00 333 ARG A O 1
ATOM 2550 N N . PHE A 1 334 ? -18.411 -19.373 -8.652 1.00 78.88 334 PHE A N 1
ATOM 2551 C CA . PHE A 1 334 ? -17.921 -18.303 -7.768 1.00 78.88 334 PHE A CA 1
ATOM 2552 C C . PHE A 1 334 ? -18.931 -17.869 -6.698 1.00 78.88 334 PHE A C 1
ATOM 2554 O O . PHE A 1 334 ? -18.622 -16.997 -5.889 1.00 78.88 334 PHE A O 1
ATOM 2561 N N . GLY A 1 335 ? -20.114 -18.484 -6.668 1.00 81.69 335 GLY A N 1
ATOM 2562 C CA . GLY A 1 335 ? -21.190 -18.126 -5.757 1.00 81.69 335 GLY A CA 1
ATOM 2563 C C . GLY A 1 335 ? -22.536 -18.005 -6.460 1.00 81.69 335 GLY A C 1
ATOM 2564 O O . GLY A 1 335 ? -22.687 -18.299 -7.646 1.00 81.69 335 GLY A O 1
ATOM 2565 N N . ASP A 1 336 ? -23.531 -17.579 -5.690 1.00 80.31 336 ASP A N 1
ATOM 2566 C CA . ASP A 1 336 ? -24.883 -17.341 -6.180 1.00 80.31 336 ASP A CA 1
ATOM 2567 C C . ASP A 1 336 ? -24.898 -16.152 -7.154 1.00 80.31 336 ASP A C 1
ATOM 2569 O O . ASP A 1 336 ? -24.448 -15.063 -6.812 1.00 80.31 336 ASP A O 1
ATOM 2573 N N . ILE A 1 337 ? -25.433 -16.360 -8.356 1.00 79.94 337 ILE A N 1
ATOM 2574 C CA . ILE A 1 337 ? -25.511 -15.344 -9.423 1.00 79.94 337 ILE A CA 1
ATOM 2575 C C . ILE A 1 337 ? -26.852 -14.606 -9.383 1.00 79.94 337 ILE A C 1
ATOM 2577 O O . ILE A 1 337 ? -27.045 -13.610 -10.081 1.00 79.94 337 ILE A O 1
ATOM 2581 N N . SER A 1 338 ? -27.809 -15.084 -8.581 1.00 78.62 338 SER A N 1
ATOM 2582 C CA . SER A 1 338 ? -29.111 -14.437 -8.497 1.00 78.62 338 SER A CA 1
ATOM 2583 C C . SER A 1 338 ? -28.957 -12.984 -8.018 1.00 78.62 338 SER A C 1
ATOM 2585 O O . SER A 1 338 ? -28.246 -12.734 -7.030 1.00 78.62 338 SER A O 1
ATOM 2587 N N . PRO A 1 339 ? -29.609 -12.014 -8.698 1.00 75.69 339 PRO A N 1
ATOM 2588 C CA . PRO A 1 339 ? -29.537 -10.613 -8.310 1.00 75.69 339 PRO A CA 1
ATOM 2589 C C . PRO A 1 339 ? -29.926 -10.438 -6.844 1.00 75.69 339 PRO A C 1
ATOM 2591 O O . PRO A 1 339 ? -30.957 -10.950 -6.396 1.00 75.69 339 PRO A O 1
ATOM 2594 N N . ARG A 1 340 ? -29.102 -9.709 -6.084 1.00 80.50 340 ARG A N 1
ATOM 2595 C CA . ARG A 1 340 ? -29.442 -9.387 -4.697 1.00 80.50 340 ARG A CA 1
ATOM 2596 C C . ARG A 1 340 ? -30.697 -8.515 -4.678 1.00 80.50 340 ARG A C 1
ATOM 2598 O O . ARG A 1 340 ? -30.812 -7.571 -5.454 1.00 80.50 340 ARG A O 1
ATOM 2605 N N . ARG A 1 341 ? -31.619 -8.819 -3.761 1.00 81.06 341 ARG A N 1
ATOM 2606 C CA . ARG A 1 341 ? -32.774 -7.951 -3.476 1.00 81.06 341 ARG A CA 1
ATOM 2607 C C . ARG A 1 341 ? -32.351 -6.670 -2.757 1.00 81.06 341 ARG A C 1
ATOM 2609 O O . ARG A 1 341 ? -32.884 -5.612 -3.062 1.00 81.06 341 ARG A O 1
ATOM 2616 N N . ASP A 1 342 ? -31.353 -6.786 -1.881 1.00 85.75 342 ASP A N 1
ATOM 2617 C CA . ASP A 1 342 ? -30.795 -5.685 -1.099 1.00 85.75 342 ASP A CA 1
ATOM 2618 C C . ASP A 1 342 ? -29.309 -5.471 -1.406 1.00 85.75 342 ASP A C 1
ATOM 2620 O O . ASP A 1 342 ? -28.556 -6.426 -1.638 1.00 85.75 342 ASP A O 1
ATOM 2624 N N . ASN A 1 343 ? -28.881 -4.208 -1.333 1.00 86.38 343 ASN A N 1
ATOM 2625 C CA . ASN A 1 343 ? -27.482 -3.803 -1.486 1.00 86.38 343 ASN A CA 1
ATOM 2626 C C . ASN A 1 343 ? -26.562 -4.578 -0.527 1.00 86.38 343 ASN A C 1
ATOM 2628 O O . ASN A 1 343 ? -26.944 -4.879 0.610 1.00 86.38 343 ASN A O 1
ATOM 2632 N N . SER A 1 344 ? -25.337 -4.876 -0.968 1.00 86.06 344 SER A N 1
ATOM 2633 C CA . SER A 1 344 ? -24.320 -5.460 -0.089 1.00 86.06 344 SER A CA 1
ATOM 2634 C C . SER A 1 344 ? -23.929 -4.517 1.049 1.00 86.06 344 SER A C 1
ATOM 2636 O O . SER A 1 344 ? -24.092 -3.300 0.950 1.00 86.06 344 SER A O 1
ATOM 2638 N N . GLU A 1 345 ? -23.367 -5.075 2.124 1.00 84.19 345 GLU A N 1
ATOM 2639 C CA . GLU A 1 345 ? -22.813 -4.273 3.223 1.00 84.19 345 GLU A CA 1
ATOM 2640 C C . GLU A 1 345 ? -21.700 -3.342 2.728 1.00 84.19 345 GLU A C 1
ATOM 2642 O O . GLU A 1 345 ? -21.660 -2.180 3.116 1.00 84.19 345 GLU A O 1
ATOM 2647 N N . PHE A 1 346 ? -20.878 -3.792 1.771 1.00 83.44 346 PHE A N 1
ATOM 2648 C CA . PHE A 1 346 ? -19.885 -2.932 1.126 1.00 83.44 346 PHE A CA 1
ATOM 2649 C C . PHE A 1 346 ? -20.546 -1.736 0.432 1.00 83.44 346 PHE A C 1
ATOM 2651 O O . PHE A 1 346 ? -20.102 -0.602 0.577 1.00 83.44 346 PHE A O 1
ATOM 2658 N N . ARG A 1 347 ? -21.632 -1.962 -0.315 1.00 86.69 347 ARG A N 1
ATOM 2659 C CA . ARG A 1 347 ? -22.343 -0.889 -1.018 1.00 86.69 347 ARG A CA 1
ATOM 2660 C C . ARG A 1 347 ? -23.054 0.063 -0.062 1.00 86.69 347 ARG A C 1
ATOM 2662 O O . ARG A 1 347 ? -23.080 1.264 -0.320 1.00 86.69 347 ARG A O 1
ATOM 2669 N N . LYS A 1 348 ? -23.609 -0.439 1.043 1.00 88.81 348 LYS A N 1
ATOM 2670 C CA . LYS A 1 348 ? -24.161 0.407 2.113 1.00 88.81 348 LYS A CA 1
ATOM 2671 C C . LYS A 1 348 ? -23.068 1.279 2.727 1.00 88.81 348 LYS A C 1
ATOM 2673 O O . LYS A 1 348 ? -23.254 2.490 2.803 1.00 88.81 348 LYS A O 1
ATOM 2678 N N . TRP A 1 349 ? -21.923 0.685 3.061 1.00 87.44 349 TRP A N 1
ATOM 2679 C CA . TRP A 1 349 ? -20.764 1.398 3.588 1.00 87.44 349 TRP A CA 1
ATOM 2680 C C . TRP A 1 349 ? -20.255 2.464 2.611 1.00 87.44 349 TRP A C 1
ATOM 2682 O O . TRP A 1 349 ? -20.075 3.619 2.996 1.00 87.44 349 TRP A O 1
ATOM 2692 N N . TRP A 1 350 ? -20.108 2.116 1.327 1.00 88.19 350 TRP A N 1
ATOM 2693 C CA . TRP A 1 350 ? -19.702 3.053 0.280 1.00 88.19 350 TRP A CA 1
ATOM 2694 C C . TRP A 1 350 ? -20.687 4.216 0.154 1.00 88.19 350 TRP A C 1
ATOM 2696 O O . TRP A 1 350 ? -20.277 5.369 0.101 1.00 88.19 350 TRP A O 1
ATOM 2706 N N . ASN A 1 351 ? -21.993 3.955 0.177 1.00 89.12 351 ASN A N 1
ATOM 2707 C CA . ASN A 1 351 ? -22.992 5.022 0.110 1.00 89.12 351 ASN A CA 1
ATOM 2708 C C . ASN A 1 351 ? -22.897 5.994 1.298 1.00 89.12 351 ASN A C 1
ATOM 2710 O O . ASN A 1 351 ? -23.150 7.181 1.121 1.00 89.12 351 ASN A O 1
ATOM 2714 N N . GLN A 1 352 ? -22.507 5.515 2.481 1.00 90.06 352 GLN A N 1
ATOM 2715 C CA . GLN A 1 352 ? -22.326 6.358 3.666 1.00 90.06 352 GLN A CA 1
ATOM 2716 C C . GLN A 1 352 ? -21.010 7.156 3.640 1.00 90.06 352 GLN A C 1
ATOM 2718 O O . GLN A 1 352 ? -20.981 8.297 4.095 1.00 90.06 352 GLN A O 1
ATOM 2723 N N . HIS A 1 353 ? -19.932 6.584 3.091 1.00 89.69 353 HIS A N 1
ATOM 2724 C CA . HIS A 1 353 ? -18.570 7.130 3.217 1.00 89.69 353 HIS A CA 1
ATOM 2725 C C . HIS A 1 353 ? -17.969 7.686 1.913 1.00 89.69 353 HIS A C 1
ATOM 2727 O O . HIS A 1 353 ? -16.927 8.344 1.948 1.00 89.69 353 HIS A O 1
ATOM 2733 N N . SER A 1 354 ? -18.617 7.468 0.764 1.00 89.12 354 SER A N 1
ATOM 2734 C CA . SER A 1 354 ? -18.091 7.797 -0.575 1.00 89.12 354 SER A CA 1
ATOM 2735 C C . SER A 1 354 ? -17.658 9.249 -0.723 1.00 89.12 354 SER A C 1
ATOM 2737 O O . SER A 1 354 ? -16.603 9.503 -1.293 1.00 89.12 354 SER A O 1
ATOM 2739 N N . TYR A 1 355 ? -18.420 10.201 -0.177 1.00 90.31 355 TYR A N 1
ATOM 2740 C CA . TYR A 1 355 ? -18.069 11.619 -0.249 1.00 90.31 355 TYR A CA 1
ATOM 2741 C C . TYR A 1 355 ? -16.692 11.899 0.366 1.00 90.31 355 TYR A C 1
ATOM 2743 O O . TYR A 1 355 ? -15.842 12.512 -0.277 1.00 90.31 355 TYR A O 1
ATOM 2751 N N . GLY A 1 356 ? -16.444 11.400 1.582 1.00 87.88 356 GLY A N 1
ATOM 2752 C CA . GLY A 1 356 ? -15.157 11.568 2.258 1.00 87.88 356 GLY A CA 1
ATOM 2753 C C . GLY A 1 356 ? -14.022 10.904 1.483 1.00 87.88 356 GLY A C 1
ATOM 2754 O O . GLY A 1 356 ? -13.007 11.543 1.221 1.00 87.88 356 GLY A O 1
ATOM 2755 N N . VAL A 1 357 ? -14.229 9.661 1.036 1.00 86.88 357 VAL A N 1
ATOM 2756 C CA . VAL A 1 357 ? -13.235 8.916 0.246 1.00 86.88 357 VAL A CA 1
ATOM 2757 C C . VAL A 1 357 ? -12.886 9.654 -1.049 1.00 86.88 357 VAL A C 1
ATOM 2759 O O . VAL A 1 357 ? -11.709 9.813 -1.362 1.00 86.88 357 VAL A O 1
ATOM 2762 N N . MET A 1 358 ? -13.883 10.148 -1.787 1.00 89.06 358 MET A N 1
ATOM 2763 C CA . MET A 1 358 ? -13.665 10.861 -3.047 1.00 89.06 358 MET A CA 1
ATOM 2764 C C . MET A 1 358 ? -12.938 12.191 -2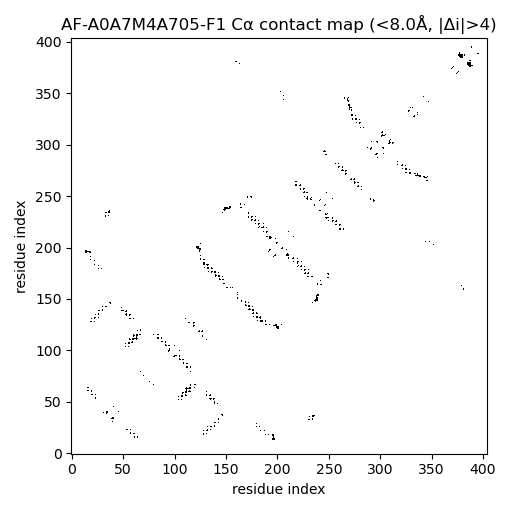.845 1.00 89.06 358 MET A C 1
ATOM 2766 O O . MET A 1 358 ? -12.024 12.495 -3.607 1.00 89.06 358 MET A O 1
ATOM 2770 N N . VAL A 1 359 ? -13.304 12.971 -1.823 1.00 91.75 359 VAL A N 1
ATOM 2771 C CA . VAL A 1 359 ? -12.635 14.248 -1.522 1.00 91.75 359 VAL A CA 1
ATOM 2772 C C . VAL A 1 359 ? -11.187 14.015 -1.093 1.00 91.75 359 VAL A C 1
ATOM 2774 O O . VAL A 1 359 ? -10.288 14.687 -1.598 1.00 91.75 359 VAL A O 1
ATOM 2777 N N . SER A 1 360 ? -10.937 13.039 -0.216 1.00 85.19 360 SER A N 1
ATOM 2778 C CA . SER A 1 360 ? -9.581 12.671 0.205 1.00 85.19 360 SER A CA 1
ATOM 2779 C C . SER A 1 360 ? -8.731 12.179 -0.966 1.00 85.19 360 SER A C 1
ATOM 2781 O O . SER A 1 360 ? -7.585 12.605 -1.105 1.00 85.19 360 SER A O 1
ATOM 2783 N N . LEU A 1 361 ? -9.292 11.340 -1.842 1.00 84.38 361 LEU A N 1
ATOM 2784 C CA . LEU A 1 361 ? -8.594 10.859 -3.033 1.00 84.38 361 LEU A CA 1
ATOM 2785 C C . LEU A 1 361 ? -8.292 12.005 -4.005 1.00 84.38 361 LEU A C 1
ATOM 2787 O O . LEU A 1 361 ? -7.181 12.089 -4.514 1.00 84.38 361 LEU A O 1
ATOM 2791 N N . ALA A 1 362 ? -9.245 12.912 -4.232 1.00 88.25 362 ALA A N 1
ATOM 2792 C CA . ALA A 1 362 ? -9.036 14.077 -5.086 1.00 88.25 362 ALA A CA 1
ATOM 2793 C C . ALA A 1 362 ? -7.924 14.985 -4.544 1.00 88.25 362 ALA A C 1
ATOM 2795 O O . ALA A 1 362 ? -7.080 15.440 -5.314 1.00 88.25 362 ALA A O 1
ATOM 2796 N N . LEU A 1 363 ? -7.883 15.208 -3.226 1.00 87.75 363 LEU A N 1
ATOM 2797 C CA . LEU A 1 363 ? -6.816 15.967 -2.578 1.00 87.75 363 LEU A CA 1
ATOM 2798 C C . LEU A 1 363 ? -5.458 15.274 -2.737 1.00 87.75 363 LEU A C 1
ATOM 2800 O O . LEU A 1 363 ? -4.480 15.934 -3.079 1.00 87.75 363 LEU A O 1
ATOM 2804 N N . PHE A 1 364 ? -5.402 13.955 -2.545 1.00 80.62 364 PHE A N 1
ATOM 2805 C CA . PHE A 1 364 ? -4.173 13.181 -2.712 1.00 80.62 364 PHE A CA 1
ATOM 2806 C C . PHE A 1 364 ? -3.669 13.202 -4.160 1.00 80.62 364 PHE A C 1
ATOM 2808 O O . PHE A 1 364 ? -2.497 13.479 -4.397 1.00 80.62 364 PHE A O 1
ATOM 2815 N N . VAL A 1 365 ? -4.553 12.986 -5.138 1.00 82.50 365 VAL A N 1
ATOM 2816 C CA . VAL A 1 365 ? -4.208 13.051 -6.567 1.00 82.50 365 VAL A CA 1
ATOM 2817 C C . VAL A 1 365 ? -3.756 14.459 -6.946 1.00 82.50 365 VAL A C 1
ATOM 2819 O O . VAL A 1 365 ? -2.738 14.608 -7.614 1.00 82.50 365 VAL A O 1
ATOM 2822 N N . ALA A 1 366 ? -4.457 15.501 -6.491 1.00 84.12 366 ALA A N 1
ATOM 2823 C CA . ALA A 1 366 ? -4.048 16.879 -6.739 1.00 84.12 366 ALA A CA 1
ATOM 2824 C C . ALA A 1 366 ? -2.660 17.168 -6.153 1.00 84.12 366 ALA A C 1
ATOM 2826 O O . ALA A 1 366 ? -1.836 17.781 -6.827 1.00 84.12 366 ALA A O 1
ATOM 2827 N N . LEU A 1 367 ? -2.379 16.699 -4.933 1.00 80.00 367 LEU A N 1
ATOM 2828 C CA . LEU A 1 367 ? -1.066 16.840 -4.310 1.00 80.00 367 LEU A CA 1
ATOM 2829 C C . LEU A 1 367 ? 0.011 16.097 -5.109 1.00 80.00 367 LEU A C 1
ATOM 2831 O O . LEU A 1 367 ? 1.022 16.703 -5.442 1.00 80.00 367 LEU A O 1
ATOM 2835 N N . ALA A 1 368 ? -0.221 14.834 -5.474 1.00 75.38 368 ALA A N 1
ATOM 2836 C CA . ALA A 1 368 ? 0.722 14.030 -6.250 1.00 75.38 368 ALA A CA 1
ATOM 2837 C C . ALA A 1 368 ? 1.043 14.674 -7.607 1.00 75.38 368 ALA A C 1
ATOM 2839 O O . ALA A 1 368 ? 2.209 14.830 -7.959 1.00 75.38 368 ALA A O 1
ATOM 2840 N N . VAL A 1 369 ? 0.017 15.130 -8.331 1.00 78.19 369 VAL A N 1
ATOM 2841 C CA . VAL A 1 369 ? 0.171 15.830 -9.613 1.00 78.19 369 VAL A CA 1
ATOM 2842 C C . VAL A 1 369 ? 0.959 17.129 -9.439 1.00 78.19 369 VAL A C 1
ATOM 2844 O O . VAL A 1 369 ? 1.867 17.413 -10.216 1.00 78.19 369 VAL A O 1
ATOM 2847 N N . ARG A 1 370 ? 0.655 17.926 -8.407 1.00 81.06 370 ARG A N 1
ATOM 2848 C CA . ARG A 1 370 ? 1.361 19.190 -8.150 1.00 81.06 370 ARG A CA 1
ATOM 2849 C C . ARG A 1 370 ? 2.805 18.970 -7.712 1.00 81.06 370 ARG A C 1
ATOM 2851 O O . ARG A 1 370 ? 3.672 19.723 -8.140 1.00 81.06 370 ARG A O 1
ATOM 2858 N N . VAL A 1 371 ? 3.081 17.958 -6.897 1.00 72.19 371 VAL A N 1
ATOM 2859 C CA . VAL A 1 371 ? 4.448 17.623 -6.484 1.00 72.19 371 VAL A CA 1
ATOM 2860 C C . VAL A 1 371 ? 5.250 17.112 -7.679 1.00 72.19 371 VAL A C 1
ATOM 2862 O O . VAL A 1 371 ? 6.331 17.630 -7.938 1.00 72.19 371 VAL A O 1
ATOM 2865 N N . GLY A 1 372 ? 4.691 16.177 -8.449 1.00 66.12 372 GLY A N 1
ATOM 2866 C CA . GLY A 1 372 ? 5.352 15.591 -9.613 1.00 66.12 372 GLY A CA 1
ATOM 2867 C C . GLY A 1 372 ? 5.629 16.589 -10.737 1.00 66.12 372 GLY A C 1
ATOM 2868 O O . GLY A 1 372 ? 6.711 16.568 -11.308 1.00 66.12 372 GLY A O 1
ATOM 2869 N N . TRP A 1 373 ? 4.686 17.484 -11.046 1.00 68.31 373 TRP A N 1
ATOM 2870 C CA . TRP A 1 373 ? 4.850 18.436 -12.155 1.00 68.31 373 TRP A CA 1
ATOM 2871 C C . TRP A 1 373 ? 5.478 19.769 -11.772 1.00 68.31 373 TRP A C 1
ATOM 2873 O O . TRP A 1 373 ? 6.047 20.420 -12.641 1.00 68.31 373 TRP A O 1
ATOM 2883 N N . ASN A 1 374 ? 5.377 20.195 -10.510 1.00 70.69 374 ASN A N 1
ATOM 2884 C CA . ASN A 1 374 ? 5.882 21.507 -10.112 1.00 70.69 374 ASN A CA 1
ATOM 2885 C C . ASN A 1 374 ? 7.053 21.403 -9.139 1.00 70.69 374 ASN A C 1
ATOM 2887 O O . ASN A 1 374 ? 8.061 22.058 -9.356 1.00 70.69 374 ASN A O 1
ATOM 2891 N N . VAL A 1 375 ? 6.929 20.619 -8.065 1.00 67.56 375 VAL A N 1
ATOM 2892 C CA . VAL A 1 375 ? 7.923 20.621 -6.977 1.00 67.56 375 VAL A CA 1
ATOM 2893 C C . VAL A 1 375 ? 9.188 19.873 -7.377 1.00 67.56 375 VAL A C 1
ATOM 2895 O O . VAL A 1 375 ? 10.270 20.426 -7.234 1.00 67.56 375 VAL A O 1
ATOM 2898 N N . LEU A 1 376 ? 9.072 18.651 -7.906 1.00 65.31 376 LEU A N 1
ATOM 2899 C CA . LEU A 1 376 ? 10.247 17.858 -8.279 1.00 65.31 376 LEU A CA 1
ATOM 2900 C C . LEU A 1 376 ? 11.075 18.531 -9.385 1.00 65.31 376 LEU A C 1
ATOM 2902 O O . LEU A 1 376 ? 12.267 18.717 -9.158 1.00 65.31 376 LEU A O 1
ATOM 2906 N N . PRO A 1 377 ? 10.491 19.012 -10.503 1.00 63.97 377 PRO A N 1
ATOM 2907 C CA . PRO A 1 377 ? 11.259 19.747 -11.509 1.00 63.97 377 PRO A CA 1
ATOM 2908 C C . PRO A 1 377 ? 11.870 21.039 -10.950 1.00 63.97 377 PRO A C 1
ATOM 2910 O O . PRO A 1 377 ? 13.017 21.361 -11.247 1.00 63.97 377 PRO A O 1
ATOM 2913 N N . ALA A 1 378 ? 11.146 21.746 -10.071 1.00 65.00 378 ALA A N 1
ATOM 2914 C CA . ALA A 1 378 ? 11.659 22.931 -9.387 1.00 65.00 378 ALA A CA 1
ATOM 2915 C C . ALA A 1 378 ? 12.816 22.631 -8.423 1.00 65.00 378 ALA A C 1
ATOM 2917 O O . ALA A 1 378 ? 13.625 23.509 -8.165 1.00 65.00 378 ALA A O 1
ATOM 2918 N N . MET A 1 379 ? 12.938 21.418 -7.893 1.00 60.50 379 MET A N 1
ATOM 2919 C CA . MET A 1 379 ? 14.054 21.012 -7.027 1.00 60.50 379 MET A CA 1
ATOM 2920 C C . MET A 1 379 ? 15.231 20.398 -7.806 1.00 60.50 379 MET A C 1
ATOM 2922 O O . MET A 1 379 ? 16.273 20.100 -7.220 1.00 60.50 379 MET A O 1
ATOM 2926 N N . ASN A 1 380 ? 15.072 20.216 -9.120 1.00 57.94 380 ASN A N 1
ATOM 2927 C CA . ASN A 1 380 ? 15.990 19.469 -9.977 1.00 57.94 380 ASN A CA 1
ATOM 2928 C C . ASN A 1 380 ? 16.460 20.251 -11.224 1.00 57.94 380 ASN A C 1
ATOM 2930 O O . ASN A 1 380 ? 17.000 19.652 -12.146 1.00 57.94 380 ASN A O 1
ATOM 2934 N N . ALA A 1 381 ? 16.322 21.585 -11.298 1.00 56.28 381 ALA A N 1
ATOM 2935 C CA . ALA A 1 381 ? 16.842 22.301 -12.472 1.00 56.28 381 ALA A CA 1
ATOM 2936 C C . ALA A 1 381 ? 18.363 22.196 -12.614 1.00 56.28 381 ALA A C 1
ATOM 2938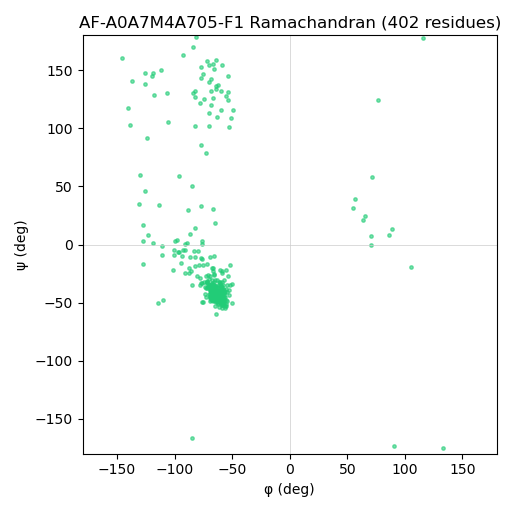 O O . ALA A 1 381 ? 19.130 22.879 -11.925 1.00 56.28 381 ALA A O 1
ATOM 2939 N N . ALA A 1 382 ? 18.755 21.445 -13.639 1.00 51.22 382 ALA A N 1
ATOM 2940 C CA . ALA A 1 382 ? 20.097 21.364 -14.197 1.00 51.22 382 ALA A CA 1
ATOM 2941 C C . ALA A 1 382 ? 20.685 22.743 -14.579 1.00 51.22 382 ALA A C 1
ATOM 2943 O O . ALA A 1 382 ? 21.892 22.947 -14.540 1.00 51.22 382 ALA A O 1
ATOM 2944 N N . GLY A 1 383 ? 19.844 23.735 -14.905 1.00 47.53 383 GLY A N 1
ATOM 2945 C CA . GLY A 1 383 ? 20.297 25.050 -15.378 1.00 47.53 383 GLY A CA 1
ATOM 2946 C C . GLY A 1 383 ? 20.604 26.101 -14.300 1.00 47.53 383 GLY A C 1
ATOM 2947 O O . GLY A 1 383 ? 21.300 27.072 -14.594 1.00 47.53 383 GLY A O 1
ATOM 2948 N N . THR A 1 384 ? 20.085 25.961 -13.074 1.00 49.53 384 THR A N 1
ATOM 2949 C CA . THR A 1 384 ? 20.120 27.034 -12.050 1.00 49.53 384 THR A CA 1
ATOM 2950 C C . THR A 1 384 ? 20.891 26.673 -10.782 1.00 49.53 384 THR A C 1
ATOM 2952 O O . THR A 1 384 ? 20.982 27.500 -9.875 1.00 49.53 384 THR A O 1
ATOM 2955 N N . GLY A 1 385 ? 21.479 25.476 -10.712 1.00 47.53 385 GLY A N 1
ATOM 2956 C CA . GLY A 1 385 ? 22.270 25.052 -9.559 1.00 47.53 385 GLY A CA 1
ATOM 2957 C C . GLY A 1 385 ? 21.416 24.775 -8.318 1.00 47.53 385 GLY A C 1
ATOM 2958 O O . GLY A 1 385 ? 21.673 25.360 -7.269 1.00 47.53 385 GLY A O 1
ATOM 2959 N N . LEU A 1 386 ? 20.459 23.840 -8.454 1.00 53.53 386 LEU A N 1
ATOM 2960 C CA . LEU A 1 386 ? 19.674 23.132 -7.414 1.00 53.53 386 LEU A CA 1
ATOM 2961 C C . LEU A 1 386 ? 18.210 23.557 -7.214 1.00 53.53 386 LEU A C 1
ATOM 2963 O O . LEU A 1 386 ? 17.461 22.758 -6.668 1.00 53.53 386 LEU A O 1
ATOM 2967 N N . TRP A 1 387 ? 17.763 24.742 -7.643 1.00 55.09 387 TRP A N 1
ATOM 2968 C CA . TRP A 1 387 ? 16.334 25.104 -7.596 1.00 55.09 387 TRP A CA 1
ATOM 2969 C C . TRP A 1 387 ? 15.908 25.887 -8.841 1.00 55.09 387 TRP A C 1
ATOM 2971 O O . TRP A 1 387 ? 16.395 26.997 -9.077 1.00 55.09 387 TRP A O 1
ATOM 2981 N N . ASP A 1 388 ? 14.979 25.341 -9.626 1.00 56.34 388 ASP A N 1
ATOM 2982 C CA . ASP A 1 388 ? 14.241 26.091 -10.636 1.00 56.34 388 ASP A CA 1
ATOM 2983 C C . ASP A 1 388 ? 13.049 26.790 -10.002 1.00 56.34 388 ASP A C 1
ATOM 2985 O O . ASP A 1 388 ? 12.215 26.170 -9.350 1.00 56.34 388 ASP A O 1
ATOM 2989 N N . MET A 1 389 ? 12.898 28.079 -10.269 1.00 56.69 389 MET A N 1
ATOM 2990 C CA . MET A 1 389 ? 11.660 28.804 -9.982 1.00 56.69 389 MET A CA 1
ATOM 2991 C C . MET A 1 389 ? 10.989 29.243 -11.292 1.00 56.69 389 MET A C 1
ATOM 2993 O O . MET A 1 389 ? 10.374 30.306 -11.347 1.00 56.69 389 MET A O 1
ATOM 2997 N N . SER A 1 390 ? 11.105 28.440 -12.360 1.00 55.03 390 SER A N 1
ATOM 2998 C CA . SER A 1 390 ? 10.641 28.703 -13.738 1.00 55.03 390 SER A CA 1
ATOM 2999 C C . SER A 1 390 ? 9.123 28.825 -13.938 1.00 55.03 390 SER A C 1
ATOM 3001 O O . SER A 1 390 ? 8.647 28.796 -15.073 1.00 55.03 390 SER A O 1
ATOM 3003 N N . GLY A 1 391 ? 8.343 29.072 -12.881 1.00 59.12 391 GLY A N 1
ATOM 3004 C CA . GLY A 1 391 ? 6.902 29.353 -12.938 1.00 59.12 391 GLY A CA 1
ATOM 3005 C C . GLY A 1 391 ? 6.520 30.676 -13.632 1.00 59.12 391 GLY A C 1
ATOM 3006 O O . GLY A 1 391 ? 5.527 31.294 -13.256 1.00 59.12 391 GLY A O 1
ATOM 3007 N N . GLY A 1 392 ? 7.298 31.134 -14.618 1.00 67.25 392 GLY A N 1
ATOM 3008 C CA . GLY A 1 392 ? 7.173 32.427 -15.290 1.00 67.25 392 GLY A CA 1
ATOM 3009 C C . GLY A 1 392 ? 7.992 33.538 -14.624 1.00 67.25 392 GLY A C 1
ATOM 3010 O O . GLY A 1 392 ? 8.770 33.298 -13.705 1.00 67.25 392 GLY A O 1
ATOM 3011 N N . SER A 1 393 ? 7.832 34.778 -15.096 1.00 70.75 393 SER A N 1
ATOM 3012 C CA . SER A 1 393 ? 8.522 35.954 -14.539 1.00 70.75 393 SER A CA 1
ATOM 3013 C C . SER A 1 393 ? 7.951 36.416 -13.198 1.00 70.75 393 SER A C 1
ATOM 3015 O O . SER A 1 393 ? 8.686 36.936 -12.362 1.00 70.75 393 SER A O 1
ATOM 3017 N N . ASP A 1 394 ? 6.649 36.241 -12.977 1.00 78.81 394 ASP A N 1
ATOM 3018 C CA . ASP A 1 394 ? 5.942 36.832 -11.835 1.00 78.81 394 ASP A CA 1
ATOM 3019 C C . ASP A 1 394 ? 6.382 36.250 -10.479 1.00 78.81 394 ASP A C 1
ATOM 3021 O O . ASP A 1 394 ? 6.620 37.037 -9.556 1.00 78.81 394 ASP A O 1
ATOM 3025 N N . PRO A 1 395 ? 6.611 34.926 -10.332 1.00 74.25 395 PRO A N 1
ATOM 3026 C CA . PRO A 1 395 ? 7.172 34.371 -9.099 1.00 74.25 395 PRO A CA 1
ATOM 3027 C C . PRO A 1 395 ? 8.545 34.948 -8.734 1.00 74.25 395 PRO A C 1
ATOM 3029 O O . PRO A 1 395 ? 8.834 35.129 -7.552 1.00 74.25 395 PRO A O 1
ATOM 3032 N N . TRP A 1 396 ? 9.372 35.320 -9.720 1.00 72.75 396 TRP A N 1
ATOM 3033 C CA . TRP A 1 396 ? 10.655 35.984 -9.463 1.00 72.75 396 TRP A CA 1
ATOM 3034 C C . TRP A 1 396 ? 10.481 37.393 -8.900 1.00 72.75 396 TRP A C 1
ATOM 3036 O O . TRP A 1 396 ? 11.245 37.802 -8.024 1.00 72.75 396 TRP A O 1
ATOM 3046 N N . TYR A 1 397 ? 9.473 38.135 -9.367 1.00 75.50 397 TYR A N 1
ATOM 3047 C CA . TYR A 1 397 ? 9.139 39.436 -8.790 1.00 75.50 397 TYR A CA 1
ATOM 3048 C C . TYR A 1 397 ? 8.600 39.295 -7.364 1.00 75.50 397 TYR A C 1
ATOM 3050 O O . TYR A 1 397 ? 9.027 40.046 -6.490 1.00 75.50 397 TYR A O 1
ATOM 3058 N N . MET A 1 398 ? 7.733 38.312 -7.101 1.00 76.25 398 MET A N 1
ATOM 3059 C CA . MET A 1 398 ? 7.215 38.062 -5.750 1.00 76.25 398 MET A CA 1
ATOM 3060 C C . MET A 1 398 ? 8.322 37.638 -4.783 1.00 76.25 398 MET A C 1
ATOM 3062 O O . MET A 1 398 ? 8.373 38.161 -3.675 1.00 76.25 398 MET A O 1
ATOM 3066 N N . LYS A 1 399 ? 9.246 36.766 -5.209 1.00 72.19 399 LYS A N 1
ATOM 3067 C CA . LYS A 1 399 ? 10.410 36.392 -4.396 1.00 72.19 399 LYS A CA 1
ATOM 3068 C C . LYS A 1 399 ? 11.231 37.618 -4.012 1.00 72.19 399 LYS A C 1
ATOM 3070 O O . LYS A 1 399 ? 11.484 37.821 -2.834 1.00 72.19 399 LYS A O 1
ATOM 3075 N N . ARG A 1 400 ? 11.586 38.471 -4.982 1.00 73.81 400 ARG A N 1
ATOM 3076 C CA . ARG A 1 400 ? 12.340 39.704 -4.697 1.00 73.81 400 ARG A CA 1
ATOM 3077 C C . ARG A 1 400 ? 11.629 40.581 -3.669 1.00 73.81 400 ARG A C 1
ATOM 3079 O O . ARG A 1 400 ? 12.297 41.130 -2.812 1.00 73.81 400 ARG A O 1
ATOM 3086 N N . VAL A 1 401 ? 10.303 40.711 -3.744 1.00 80.50 401 VAL A N 1
ATOM 3087 C CA . VAL A 1 401 ? 9.517 41.492 -2.772 1.00 80.50 401 VAL A CA 1
ATOM 3088 C C . VAL A 1 401 ? 9.516 40.866 -1.375 1.00 80.50 401 VAL A C 1
ATOM 3090 O O . VAL A 1 401 ? 9.452 41.609 -0.411 1.00 80.50 401 VAL A O 1
ATOM 3093 N N . VAL A 1 402 ? 9.561 39.537 -1.255 1.00 77.75 402 VAL A N 1
ATOM 3094 C CA . VAL A 1 402 ? 9.648 38.842 0.044 1.00 77.75 402 VAL A CA 1
ATOM 3095 C C . VAL A 1 402 ? 11.069 38.887 0.621 1.00 77.75 402 VAL A C 1
ATOM 3097 O O . VAL A 1 402 ? 11.224 38.919 1.837 1.00 77.75 402 VAL A O 1
ATOM 3100 N N . ASP A 1 403 ? 12.089 38.876 -0.242 1.00 75.50 403 ASP A N 1
ATOM 3101 C CA . ASP A 1 403 ? 13.500 38.952 0.155 1.00 75.50 403 ASP A CA 1
ATOM 3102 C C . ASP A 1 403 ? 13.906 40.364 0.640 1.00 75.50 403 ASP A C 1
ATOM 3104 O O . ASP A 1 403 ? 14.854 40.486 1.419 1.00 75.50 403 ASP A O 1
ATOM 3108 N N . TYR A 1 404 ? 13.227 41.418 0.164 1.00 68.44 404 TYR A N 1
ATOM 3109 C CA . TYR A 1 404 ? 13.374 42.810 0.628 1.00 68.44 404 TYR A CA 1
ATOM 3110 C C . TYR A 1 404 ? 12.554 43.077 1.891 1.00 68.44 404 TYR A C 1
ATOM 3112 O O . TYR A 1 404 ? 13.081 43.800 2.771 1.00 68.44 404 TYR A O 1
#

pLDDT: mean 84.07, std 14.05, range [30.45, 97.75]